Protein AF-A0A9R1UHT0-F1 (afdb_monomer_lite)

Structure (mmCIF, N/CA/C/O backbone):
data_AF-A0A9R1UHT0-F1
#
_entry.id   AF-A0A9R1UHT0-F1
#
loop_
_atom_site.group_PDB
_atom_site.id
_atom_site.type_symbol
_atom_site.label_atom_id
_atom_site.label_alt_id
_atom_site.label_comp_id
_atom_site.label_asym_id
_atom_site.label_entity_id
_atom_site.label_seq_id
_atom_site.pdbx_PDB_ins_code
_atom_site.Cartn_x
_atom_site.Cartn_y
_atom_site.Cartn_z
_atom_site.occupancy
_atom_site.B_iso_or_equiv
_atom_site.auth_seq_id
_atom_site.auth_comp_id
_atom_site.auth_asym_id
_atom_site.auth_atom_id
_atom_site.pdbx_PDB_model_num
ATOM 1 N N . MET A 1 1 ? 10.027 18.254 62.386 1.00 26.70 1 MET A N 1
ATOM 2 C CA . MET A 1 1 ? 11.068 17.365 62.944 1.00 26.70 1 MET A CA 1
ATOM 3 C C . MET A 1 1 ? 10.734 15.953 62.477 1.00 26.70 1 MET A C 1
ATOM 5 O O . MET A 1 1 ? 9.578 15.567 62.553 1.00 26.70 1 MET A O 1
ATOM 9 N N . PHE A 1 2 ? 11.691 15.294 61.831 1.00 26.72 2 PHE A N 1
ATOM 10 C CA . PHE A 1 2 ? 11.561 14.066 61.040 1.00 26.72 2 PHE A CA 1
ATOM 11 C C . PHE A 1 2 ? 10.859 12.894 61.754 1.00 26.72 2 PHE A C 1
ATOM 13 O O . PHE A 1 2 ? 11.161 12.624 62.908 1.00 26.72 2 PHE A O 1
ATOM 20 N N . SER A 1 3 ? 10.070 12.097 61.022 1.00 21.39 3 SER A N 1
ATOM 21 C CA . SER A 1 3 ? 10.398 10.671 60.836 1.00 21.39 3 SER A CA 1
ATOM 22 C C . SER A 1 3 ? 9.625 10.058 59.660 1.00 21.39 3 SER A C 1
ATOM 24 O O . SER A 1 3 ? 8.405 10.132 59.554 1.00 21.39 3 SER A O 1
ATOM 26 N N . LYS A 1 4 ? 10.403 9.488 58.737 1.00 25.45 4 LYS A N 1
ATOM 27 C CA . LYS A 1 4 ? 9.980 8.535 57.714 1.00 25.45 4 LYS A CA 1
ATOM 28 C C . LYS A 1 4 ? 9.621 7.212 58.397 1.00 25.45 4 LYS A C 1
ATOM 30 O O . LYS A 1 4 ? 10.380 6.773 59.254 1.00 25.45 4 LYS A O 1
ATOM 35 N N . PHE A 1 5 ? 8.613 6.511 57.886 1.00 21.59 5 PHE A N 1
ATOM 36 C CA . PHE A 1 5 ? 8.664 5.051 57.815 1.00 21.59 5 PHE A CA 1
ATOM 37 C C . PHE A 1 5 ? 8.623 4.645 56.342 1.00 21.59 5 PHE A C 1
ATOM 39 O O . PHE A 1 5 ? 7.596 4.736 55.678 1.00 21.59 5 PHE A O 1
ATOM 46 N N . TYR A 1 6 ? 9.793 4.262 55.827 1.00 23.78 6 TYR A N 1
ATOM 47 C CA . TYR A 1 6 ? 9.908 3.438 54.630 1.00 23.78 6 TYR A CA 1
ATOM 48 C C . TYR A 1 6 ? 9.746 1.988 55.085 1.00 23.78 6 TYR A C 1
ATOM 50 O O . TYR A 1 6 ? 10.540 1.505 55.888 1.00 23.78 6 TYR A O 1
ATOM 58 N N . GLY A 1 7 ? 8.724 1.312 54.570 1.00 21.98 7 GLY A N 1
ATOM 59 C CA . GLY A 1 7 ? 8.569 -0.134 54.650 1.00 21.98 7 GLY A CA 1
ATOM 60 C C . GLY A 1 7 ? 8.341 -0.661 53.242 1.00 21.98 7 GLY A C 1
ATOM 61 O O . GLY A 1 7 ? 7.232 -0.584 52.725 1.00 21.98 7 GLY A O 1
ATOM 62 N N . VAL A 1 8 ? 9.411 -1.135 52.606 1.00 27.08 8 VAL A N 1
ATOM 63 C CA . VAL A 1 8 ? 9.357 -1.873 51.342 1.00 27.08 8 VAL A CA 1
ATOM 64 C C . VAL A 1 8 ? 8.891 -3.289 51.659 1.00 27.08 8 VAL A C 1
ATOM 66 O O . VAL A 1 8 ? 9.653 -4.064 52.227 1.00 27.08 8 VAL A O 1
ATOM 69 N N . ILE A 1 9 ? 7.658 -3.622 51.275 1.00 23.33 9 ILE A N 1
ATOM 70 C CA . ILE A 1 9 ? 7.218 -4.997 51.016 1.00 23.33 9 ILE A CA 1
ATOM 71 C C . ILE A 1 9 ? 6.341 -4.963 49.751 1.00 23.33 9 ILE A C 1
ATOM 73 O O . ILE A 1 9 ? 5.204 -4.515 49.796 1.00 23.33 9 ILE A O 1
ATOM 77 N N . GLY A 1 10 ? 6.921 -5.398 48.626 1.00 21.75 10 GLY A N 1
ATOM 78 C CA . GLY A 1 10 ? 6.260 -5.942 47.426 1.00 21.75 10 GLY A CA 1
ATOM 79 C C . GLY A 1 10 ? 5.154 -5.131 46.730 1.00 21.75 10 GLY A C 1
ATOM 80 O O . GLY A 1 10 ? 3.996 -5.235 47.105 1.00 21.75 10 GLY A O 1
ATOM 81 N N . ASN A 1 11 ? 5.507 -4.430 45.643 1.00 24.17 11 ASN A N 1
ATOM 82 C CA . ASN A 1 11 ? 4.713 -4.113 44.431 1.00 24.17 11 ASN A CA 1
ATOM 83 C C . ASN A 1 11 ? 3.164 -4.122 44.509 1.00 24.17 11 ASN A C 1
ATOM 85 O O . ASN A 1 11 ? 2.498 -4.684 43.643 1.00 24.17 11 ASN A O 1
ATOM 89 N N . LEU A 1 12 ? 2.574 -3.450 45.495 1.00 24.72 12 LEU A N 1
ATOM 90 C CA . LEU A 1 12 ? 1.134 -3.219 45.604 1.00 24.72 12 LEU A CA 1
ATOM 91 C C . LEU A 1 12 ? 0.909 -1.749 45.961 1.00 24.72 12 LEU A C 1
ATOM 93 O O . LEU A 1 12 ? 0.918 -1.372 47.131 1.00 24.72 12 LEU A O 1
ATOM 97 N N . ILE A 1 13 ? 0.672 -0.898 44.958 1.00 31.97 13 ILE A N 1
ATOM 98 C CA . ILE A 1 13 ? 0.023 0.395 45.211 1.00 31.97 13 ILE A CA 1
ATOM 99 C C . ILE A 1 13 ? -1.468 0.100 45.376 1.00 31.97 13 ILE A C 1
ATOM 101 O O . ILE A 1 13 ? -2.244 0.130 44.425 1.00 31.97 13 ILE A O 1
ATOM 105 N N . LYS A 1 14 ? -1.865 -0.238 46.603 1.00 30.53 14 LYS A N 1
ATOM 106 C CA . LYS A 1 14 ? -3.267 -0.243 47.014 1.00 30.53 14 LYS A CA 1
ATOM 107 C C . LYS A 1 14 ? -3.639 1.216 47.290 1.00 30.53 14 LYS A C 1
ATOM 109 O O . LYS A 1 14 ? -3.202 1.777 48.292 1.00 30.53 14 LYS A O 1
ATOM 114 N N . LEU A 1 15 ? -4.397 1.859 46.400 1.00 33.72 15 LEU A N 1
ATOM 115 C CA . LEU A 1 15 ? -4.966 3.189 46.655 1.00 33.72 15 LEU A CA 1
ATOM 116 C C . LEU A 1 15 ? -6.096 3.068 47.693 1.00 33.72 15 LEU A C 1
ATOM 118 O O . LEU A 1 15 ? -7.272 3.176 47.372 1.00 33.72 15 LEU A O 1
ATOM 122 N N . THR A 1 16 ? -5.754 2.820 48.957 1.00 25.17 16 THR A N 1
ATOM 123 C CA . THR A 1 16 ? -6.659 3.064 50.086 1.00 25.17 16 THR A CA 1
ATOM 124 C C . THR A 1 16 ? -6.487 4.513 50.514 1.00 25.17 16 THR A C 1
ATOM 126 O O . THR A 1 16 ? -5.727 4.802 51.434 1.00 25.17 16 THR A O 1
ATOM 129 N N . TYR A 1 17 ? -7.161 5.430 49.821 1.00 33.25 17 TYR A N 1
ATOM 130 C CA . TYR A 1 17 ? -7.281 6.813 50.272 1.00 33.25 17 TYR A CA 1
ATOM 131 C C . TYR A 1 17 ? -8.751 7.167 50.459 1.00 33.25 17 TYR A C 1
ATOM 133 O O . TYR A 1 17 ? -9.533 7.244 49.516 1.00 33.25 17 TYR A O 1
ATOM 141 N N . THR A 1 18 ? -9.113 7.376 51.721 1.00 28.84 18 THR A N 1
ATOM 142 C CA . THR A 1 18 ? -10.296 8.131 52.113 1.00 28.84 18 THR A CA 1
ATOM 143 C C . THR A 1 18 ? -10.111 9.589 51.698 1.00 28.84 18 THR A C 1
ATOM 145 O O . THR A 1 18 ? -9.042 10.153 51.922 1.00 28.84 18 THR A O 1
ATOM 148 N N . PHE A 1 19 ? -11.191 10.168 51.177 1.00 27.59 19 PHE A N 1
ATOM 149 C CA . PHE A 1 19 ? -11.399 11.535 50.683 1.00 27.59 19 PHE A CA 1
ATOM 150 C C . PHE A 1 19 ? -11.311 11.725 49.162 1.00 27.59 19 PHE A C 1
ATOM 152 O O . PHE A 1 19 ? -10.323 11.413 48.508 1.00 27.59 19 PHE A O 1
ATOM 159 N N . GLN A 1 20 ? -12.428 12.252 48.645 1.00 35.22 20 GLN A N 1
ATOM 160 C CA . GLN A 1 20 ? -12.732 12.672 47.277 1.00 35.22 20 GLN A CA 1
ATOM 161 C C . GLN A 1 20 ? -11.510 13.184 46.504 1.00 35.22 20 GLN A C 1
ATOM 163 O O . GLN A 1 20 ? -11.103 14.333 46.664 1.00 35.22 20 GLN A O 1
ATOM 168 N N . ILE A 1 21 ? -10.982 12.369 45.593 1.00 37.59 21 ILE A N 1
ATOM 169 C CA . ILE A 1 21 ? -10.015 12.823 44.595 1.00 37.59 21 ILE A CA 1
ATOM 170 C C . ILE A 1 21 ? -10.513 12.366 43.228 1.00 37.59 21 ILE A C 1
ATOM 172 O O . ILE A 1 21 ? -10.559 11.179 42.919 1.00 37.59 21 ILE A O 1
ATOM 176 N N . SER A 1 22 ? -10.906 13.329 42.395 1.00 42.00 22 SER A N 1
ATOM 177 C CA . SER A 1 22 ? -11.014 13.111 40.955 1.00 42.00 22 SER A CA 1
ATOM 178 C C . SER A 1 22 ? -9.609 12.914 40.397 1.00 42.00 22 SER A C 1
ATOM 180 O O . SER A 1 22 ? -8.761 13.787 40.603 1.00 42.00 22 SER A O 1
ATOM 182 N N . LEU A 1 23 ? -9.366 11.815 39.678 1.00 47.22 23 LEU A N 1
ATOM 183 C CA . LEU A 1 23 ? -8.113 11.640 38.944 1.00 47.22 23 LEU A CA 1
ATOM 184 C C . LEU A 1 23 ? -7.908 12.829 37.981 1.00 47.22 23 LEU A C 1
ATOM 186 O O . LEU A 1 23 ? -8.882 13.316 37.391 1.00 47.22 23 LEU A O 1
ATOM 190 N N . PRO A 1 24 ? -6.673 13.347 37.848 1.00 45.00 24 PRO A N 1
ATOM 191 C CA . PRO A 1 24 ? -6.382 14.428 36.915 1.00 45.00 24 PRO A CA 1
ATOM 192 C C . PRO A 1 24 ? -6.741 14.012 35.481 1.00 45.00 24 PRO A C 1
ATOM 194 O O . PRO A 1 24 ? -6.673 12.836 35.133 1.00 45.00 24 PRO A O 1
ATOM 197 N N . LYS A 1 25 ? -7.098 14.985 34.628 1.00 41.38 25 LYS A N 1
ATOM 198 C CA . LYS A 1 25 ? -7.519 14.744 33.230 1.00 41.38 25 LYS A CA 1
ATOM 199 C C . LYS A 1 25 ? -6.494 13.962 32.392 1.00 41.38 25 LYS A C 1
ATOM 201 O O . LYS A 1 25 ? -6.868 13.401 31.373 1.00 41.38 25 LYS A O 1
ATOM 206 N N . SER A 1 26 ? -5.231 13.967 32.811 1.00 41.12 26 SER A N 1
ATOM 207 C CA . SER A 1 26 ? -4.085 13.333 32.157 1.00 41.12 26 SER A CA 1
ATOM 208 C C . SER A 1 26 ? -3.448 12.249 33.038 1.00 41.12 26 SER A C 1
ATOM 210 O O . SER A 1 26 ? -2.226 12.116 33.057 1.00 41.12 26 SER A O 1
ATOM 212 N N . PHE A 1 27 ? -4.236 11.551 33.863 1.00 49.81 27 PHE A N 1
ATOM 213 C CA . PHE A 1 27 ? -3.712 10.487 34.720 1.00 49.81 27 PHE A CA 1
ATOM 214 C C . PHE A 1 27 ? -3.037 9.397 33.873 1.00 49.81 27 PHE A C 1
ATOM 216 O O . PHE A 1 27 ? -3.689 8.768 33.047 1.00 49.81 27 PHE A O 1
ATOM 223 N N . GLN A 1 28 ? -1.738 9.192 34.099 1.00 43.53 28 GLN A N 1
ATOM 224 C CA . GLN A 1 28 ? -0.927 8.143 33.482 1.00 43.53 28 GLN A CA 1
ATOM 225 C C . GLN A 1 28 ? -0.620 7.083 34.546 1.00 43.53 28 GLN A C 1
ATOM 227 O O . GLN A 1 28 ? 0.069 7.358 35.533 1.00 43.53 28 GLN A O 1
ATOM 232 N N . ALA A 1 29 ? -1.169 5.880 34.382 1.00 47.19 29 ALA A N 1
ATOM 233 C CA . ALA A 1 29 ? -1.153 4.821 35.393 1.00 47.19 29 ALA A CA 1
ATOM 234 C C . ALA A 1 29 ? 0.115 3.943 35.354 1.00 47.19 29 ALA A C 1
ATOM 236 O O . ALA A 1 29 ? 0.041 2.739 35.583 1.00 47.19 29 ALA A O 1
ATOM 237 N N . ASN A 1 30 ? 1.285 4.539 35.107 1.00 33.53 30 ASN A N 1
ATOM 238 C CA . ASN A 1 30 ? 2.511 3.842 34.677 1.00 33.53 30 ASN A CA 1
ATOM 239 C C . ASN A 1 30 ? 3.101 2.824 35.685 1.00 33.53 30 ASN A C 1
ATOM 241 O O . ASN A 1 30 ? 4.090 2.175 35.376 1.00 33.53 30 ASN A O 1
ATOM 245 N N . ASN A 1 31 ? 2.529 2.688 36.888 1.00 32.56 31 ASN A N 1
ATOM 246 C CA . ASN A 1 31 ? 2.945 1.730 37.926 1.00 32.56 31 ASN A CA 1
ATOM 247 C C . ASN A 1 31 ? 1.752 1.041 38.619 1.00 32.56 31 ASN A C 1
ATOM 249 O O . ASN A 1 31 ? 1.858 0.579 39.760 1.00 32.56 31 ASN A O 1
ATOM 253 N N . LEU A 1 32 ? 0.580 1.022 37.981 1.00 39.28 32 LEU A N 1
ATOM 254 C CA . LEU A 1 32 ? -0.644 0.560 38.622 1.00 39.28 32 LEU A CA 1
ATOM 255 C C . LEU A 1 32 ? -0.807 -0.958 38.457 1.00 39.28 32 LEU A C 1
ATOM 257 O O . LEU A 1 32 ? -1.240 -1.456 37.424 1.00 39.28 32 LEU A O 1
ATOM 261 N N . VAL A 1 33 ? -0.442 -1.701 39.504 1.00 29.44 33 VAL A N 1
ATOM 262 C CA . VAL A 1 33 ? -0.449 -3.176 39.497 1.00 29.44 33 VAL A CA 1
ATOM 263 C C . VAL A 1 33 ? -1.877 -3.746 39.496 1.00 29.44 33 VAL A C 1
ATOM 265 O O . VAL A 1 33 ? -2.105 -4.809 38.928 1.00 29.44 33 VAL A O 1
ATOM 268 N N . ALA A 1 34 ? -2.846 -3.024 40.075 1.00 31.72 34 ALA A N 1
ATOM 269 C CA . ALA A 1 34 ? -4.281 -3.294 39.962 1.00 31.72 34 ALA A CA 1
ATOM 270 C C . ALA A 1 34 ? -5.101 -2.040 40.341 1.00 31.72 34 ALA A C 1
ATOM 272 O O . ALA A 1 34 ? -4.830 -1.429 41.375 1.00 31.72 34 ALA A O 1
ATOM 273 N N . LEU A 1 35 ? -6.126 -1.674 39.552 1.00 41.81 35 LEU A N 1
ATOM 274 C CA . LEU A 1 35 ? -7.163 -0.712 39.963 1.00 41.81 35 LEU A CA 1
ATOM 275 C C . LEU A 1 35 ? -8.357 -1.497 40.511 1.00 41.81 35 LEU A C 1
ATOM 277 O O . LEU A 1 35 ? -9.312 -1.782 39.797 1.00 41.81 35 LEU A O 1
ATOM 281 N N . VAL A 1 36 ? -8.294 -1.891 41.780 1.00 34.41 36 VAL A N 1
ATOM 282 C CA . VAL A 1 36 ? -9.424 -2.560 42.435 1.00 34.41 36 VAL A CA 1
ATOM 283 C C . VAL A 1 36 ? -10.337 -1.489 43.033 1.00 34.41 36 VAL A C 1
ATOM 285 O O . VAL A 1 36 ? -10.113 -1.035 44.153 1.00 34.41 36 VAL A O 1
ATOM 288 N N . MET A 1 37 ? -11.371 -1.075 42.296 1.00 38.81 37 MET A N 1
ATOM 289 C CA . MET A 1 37 ? -12.464 -0.250 42.835 1.00 38.81 37 MET A CA 1
ATOM 290 C C . MET A 1 37 ? -13.469 -1.135 43.587 1.00 38.81 37 MET A C 1
ATOM 292 O O . MET A 1 37 ? -14.630 -1.251 43.213 1.00 38.81 37 MET A O 1
ATOM 296 N N . THR A 1 38 ? -13.024 -1.824 44.638 1.00 26.59 38 THR A N 1
ATOM 297 C CA . THR A 1 38 ? -13.947 -2.554 45.516 1.00 26.59 38 THR A CA 1
ATOM 298 C C . THR A 1 38 ? -14.545 -1.592 46.527 1.00 26.59 38 THR A C 1
ATOM 300 O O . THR A 1 38 ? -13.831 -1.112 47.405 1.00 26.59 38 THR A O 1
ATOM 303 N N . TYR A 1 39 ? -15.856 -1.381 46.400 1.00 29.47 39 TYR A N 1
ATOM 304 C CA . TYR A 1 39 ? -16.714 -0.635 47.318 1.00 29.47 39 TYR A CA 1
ATOM 305 C C . TYR A 1 39 ? -16.294 0.819 47.530 1.00 29.47 39 TYR A C 1
ATOM 307 O O . TYR A 1 39 ? -15.704 1.146 48.549 1.00 29.47 39 TYR A O 1
ATOM 315 N N . ILE A 1 40 ? -16.625 1.678 46.565 1.00 31.48 40 ILE A N 1
ATOM 316 C CA . ILE A 1 40 ? -17.383 2.934 46.732 1.00 31.48 40 ILE A CA 1
ATOM 317 C C . ILE A 1 40 ? -17.747 3.382 45.307 1.00 31.48 40 ILE A C 1
ATOM 319 O O . ILE A 1 40 ? -16.893 3.358 44.422 1.00 31.48 40 ILE A O 1
ATOM 323 N N . ASP A 1 41 ? -18.996 3.804 45.108 1.00 39.06 41 ASP A N 1
ATOM 324 C CA . ASP A 1 41 ? -19.543 4.454 43.908 1.00 39.06 41 ASP A CA 1
ATOM 325 C C . ASP A 1 41 ? -18.810 5.770 43.548 1.00 39.06 41 ASP A C 1
ATOM 327 O O . ASP A 1 41 ? -19.390 6.858 43.556 1.00 39.06 41 ASP A O 1
ATOM 331 N N . ILE A 1 42 ? -17.507 5.731 43.258 1.00 47.84 42 ILE A N 1
ATOM 332 C CA . ILE A 1 42 ? -16.770 6.898 42.763 1.00 47.84 42 ILE A CA 1
ATOM 333 C C . ILE A 1 42 ? -16.919 6.920 41.248 1.00 47.84 42 ILE A C 1
ATOM 335 O O . ILE A 1 42 ? -16.055 6.466 40.502 1.00 47.84 42 ILE A O 1
ATOM 339 N N . VAL A 1 43 ? -18.036 7.473 40.785 1.00 54.12 43 VAL A N 1
ATOM 340 C CA . VAL A 1 43 ? -18.215 7.773 39.365 1.00 54.12 43 VAL A CA 1
ATOM 341 C C . VAL A 1 43 ? -17.201 8.852 38.970 1.00 54.12 43 VAL A C 1
ATOM 343 O O . VAL A 1 43 ? -17.252 9.994 39.442 1.00 54.12 43 VAL A O 1
ATOM 346 N N . LEU A 1 44 ? -16.270 8.512 38.079 1.00 64.19 44 LEU A N 1
ATOM 347 C CA . LEU A 1 44 ? -15.217 9.392 37.567 1.00 64.19 44 LEU A CA 1
ATOM 348 C C . LEU A 1 44 ? -15.775 10.329 36.484 1.00 64.19 44 LEU A C 1
ATOM 350 O O . LEU A 1 44 ? -15.289 10.409 35.359 1.00 64.19 44 LEU A O 1
ATOM 354 N N . ASN A 1 45 ? -16.796 11.102 36.851 1.00 66.38 45 ASN A N 1
ATOM 355 C CA . ASN A 1 45 ? -17.593 11.940 35.953 1.00 66.38 45 ASN A CA 1
ATOM 356 C C . ASN A 1 45 ? -16.809 13.027 35.198 1.00 66.38 45 ASN A C 1
ATOM 358 O O . ASN A 1 45 ? -17.338 13.611 34.259 1.00 66.38 45 ASN A O 1
ATOM 362 N N . LYS A 1 46 ? -15.577 13.357 35.589 1.00 67.94 46 LYS A N 1
ATOM 363 C CA . LYS A 1 46 ? -14.757 14.365 34.889 1.00 67.94 46 LYS A CA 1
ATOM 364 C C . LYS A 1 46 ? -13.714 13.756 33.954 1.00 67.94 46 LYS A C 1
ATOM 366 O O . LYS A 1 46 ? -13.070 14.507 33.221 1.00 67.94 46 LYS A O 1
ATOM 371 N N . LEU A 1 47 ? -13.529 12.438 34.005 1.00 66.75 47 LEU A N 1
ATOM 372 C CA . LEU A 1 47 ? -12.527 11.747 33.212 1.00 66.75 47 LEU A CA 1
ATOM 373 C C . LEU A 1 47 ? -12.994 11.679 31.756 1.00 66.75 47 LEU A C 1
ATOM 375 O O . LEU A 1 47 ? -14.082 11.183 31.480 1.00 66.75 47 LEU A O 1
ATOM 379 N N . ARG A 1 48 ? -12.174 12.219 30.852 1.00 75.31 48 ARG A N 1
ATOM 380 C CA . ARG A 1 48 ? -12.411 12.219 29.398 1.00 75.31 48 ARG A CA 1
ATOM 381 C C . ARG A 1 48 ? -11.369 11.414 28.637 1.00 75.31 48 ARG A C 1
ATOM 383 O O . ARG A 1 48 ? -11.665 10.879 27.582 1.00 75.31 48 ARG A O 1
ATOM 390 N N . PHE A 1 49 ? -10.173 11.309 29.196 1.00 75.31 49 PHE A N 1
ATOM 391 C CA . PHE A 1 49 ? -9.069 10.550 28.642 1.00 75.31 49 PHE A CA 1
ATOM 392 C C . PHE A 1 49 ? -8.584 9.574 29.706 1.00 75.31 49 PHE A C 1
ATOM 394 O O . PHE A 1 49 ? -8.449 9.953 30.874 1.00 75.31 49 PHE A O 1
ATOM 401 N N . LEU A 1 50 ? -8.348 8.332 29.303 1.00 78.81 50 LEU A N 1
ATOM 402 C CA . LEU A 1 50 ? -7.800 7.294 30.157 1.00 78.81 50 LEU A CA 1
ATOM 403 C C . LEU A 1 50 ? -6.773 6.498 29.358 1.00 78.81 50 LEU A C 1
ATOM 405 O O . LEU A 1 50 ? -7.134 5.821 28.401 1.00 78.81 50 LEU A O 1
ATOM 409 N N . ASP A 1 51 ? -5.517 6.581 29.780 1.00 76.12 51 ASP A N 1
ATOM 410 C CA . ASP A 1 51 ? -4.424 5.751 29.280 1.00 76.12 51 ASP A CA 1
ATOM 411 C C . ASP A 1 51 ? -3.957 4.842 30.410 1.00 76.12 51 ASP A C 1
ATOM 413 O O . ASP A 1 51 ? -3.474 5.290 31.458 1.00 76.12 51 ASP A O 1
ATOM 417 N N . LEU A 1 52 ? -4.153 3.549 30.192 1.00 71.94 52 LEU A N 1
ATOM 418 C CA . LEU A 1 52 ? -3.671 2.501 31.063 1.00 71.94 52 LEU A CA 1
ATOM 419 C C . LEU A 1 52 ? -2.632 1.686 30.301 1.00 71.94 52 LEU A C 1
ATOM 421 O O . LEU A 1 52 ? -2.881 0.570 29.841 1.00 71.94 52 LEU A O 1
ATOM 425 N N . SER A 1 53 ? -1.448 2.274 30.196 1.00 65.94 53 SER A N 1
ATOM 426 C CA . SER A 1 53 ? -0.244 1.597 29.748 1.00 65.94 53 SER A CA 1
ATOM 427 C C . SER A 1 53 ? 0.396 0.831 30.899 1.00 65.94 53 SER A C 1
ATOM 429 O O . SER A 1 53 ? 0.837 1.389 31.903 1.00 65.94 53 SER A O 1
ATOM 431 N N . GLY A 1 54 ? 0.448 -0.480 30.734 1.00 56.59 54 GLY A N 1
ATOM 432 C CA . GLY A 1 54 ? 1.174 -1.394 31.581 1.00 56.59 54 GLY A CA 1
ATOM 433 C C . GLY A 1 54 ? 0.511 -1.999 32.830 1.00 56.59 54 GLY A C 1
ATOM 434 O O . GLY A 1 54 ? 1.237 -2.465 33.714 1.00 56.59 54 GLY A O 1
ATOM 435 N N . PRO A 1 55 ? -0.818 -2.044 32.982 1.00 54.72 55 PRO A N 1
ATOM 436 C CA . PRO A 1 55 ? -1.392 -2.699 34.142 1.00 54.72 55 PRO A CA 1
ATOM 437 C C . PRO A 1 55 ? -1.547 -4.218 33.931 1.00 54.72 55 PRO A C 1
ATOM 439 O O . PRO A 1 55 ? -1.880 -4.683 32.842 1.00 54.72 55 PRO A O 1
ATOM 442 N N . LYS A 1 56 ? -1.429 -5.009 35.007 1.00 62.19 56 LYS A N 1
ATOM 443 C CA . LYS A 1 56 ? -1.875 -6.421 35.043 1.00 62.19 56 LYS A CA 1
ATOM 444 C C . LYS A 1 56 ? -3.390 -6.516 35.279 1.00 62.19 56 LYS A C 1
ATOM 446 O O . LYS A 1 56 ? -3.861 -7.247 36.152 1.00 62.19 56 LYS A O 1
ATOM 451 N N . LEU A 1 57 ? -4.164 -5.685 34.577 1.00 64.75 57 LEU A N 1
ATOM 452 C CA . LEU A 1 57 ? -5.621 -5.662 34.713 1.00 64.75 57 LEU A CA 1
ATOM 453 C C . LEU A 1 57 ? -6.201 -6.899 34.047 1.00 64.75 57 LEU A C 1
ATOM 455 O O . LEU A 1 57 ? -5.939 -7.130 32.876 1.00 64.75 57 LEU A O 1
ATOM 459 N N . ARG A 1 58 ? -7.019 -7.654 34.785 1.00 69.81 58 ARG A N 1
ATOM 460 C CA . ARG A 1 58 ? -7.804 -8.764 34.228 1.00 69.81 58 ARG A CA 1
ATOM 461 C C . ARG A 1 58 ? -9.160 -8.330 33.697 1.00 69.81 58 ARG A C 1
ATOM 463 O O . ARG A 1 58 ? -9.631 -8.893 32.713 1.00 69.81 58 ARG A O 1
ATOM 470 N N . SER A 1 59 ? -9.767 -7.331 34.328 1.00 72.12 59 SER A N 1
ATOM 471 C CA . SER A 1 59 ? -11.032 -6.754 33.897 1.00 72.12 59 SER A CA 1
ATOM 472 C C . SER A 1 59 ? -11.049 -5.238 34.078 1.00 72.12 59 SER A C 1
ATOM 474 O O . SER A 1 59 ? -10.347 -4.699 34.939 1.00 72.12 59 SER A O 1
ATOM 476 N N . LEU A 1 60 ? -11.844 -4.551 33.258 1.00 76.69 60 LEU A N 1
ATOM 477 C CA . LEU A 1 60 ? -12.092 -3.113 33.348 1.00 76.69 60 LEU A CA 1
ATOM 478 C C . LEU A 1 60 ? -13.577 -2.831 33.111 1.00 76.69 60 LEU A C 1
ATOM 480 O O . LEU A 1 60 ? -14.137 -3.302 32.126 1.00 76.69 60 LEU A O 1
ATOM 484 N N . ASP A 1 61 ? -14.197 -2.045 33.990 1.00 76.88 61 ASP A N 1
ATOM 485 C CA . ASP A 1 61 ? -15.586 -1.596 33.849 1.00 76.88 61 ASP A CA 1
ATOM 486 C C . ASP A 1 61 ? -15.641 -0.094 33.548 1.00 76.88 61 ASP A C 1
ATOM 488 O O . ASP A 1 61 ? -15.231 0.741 34.361 1.00 76.88 61 ASP A O 1
ATOM 492 N N . LEU A 1 62 ? -16.146 0.247 32.360 1.00 76.94 62 LEU A N 1
ATOM 493 C CA . LEU A 1 62 ? -16.313 1.625 31.897 1.00 76.94 62 LEU A CA 1
ATOM 494 C C . LEU A 1 62 ? -17.634 2.262 32.357 1.00 76.94 62 LEU A C 1
ATOM 496 O O . LEU A 1 62 ? -17.855 3.451 32.122 1.00 76.94 62 LEU A O 1
ATOM 500 N N . GLY A 1 63 ? -18.509 1.528 33.053 1.00 72.06 63 GLY A N 1
ATOM 501 C CA . GLY A 1 63 ? -19.736 2.075 33.642 1.00 72.06 63 GLY A CA 1
ATOM 502 C C . GLY A 1 63 ? -19.476 3.210 34.642 1.00 72.06 63 GLY A C 1
ATOM 503 O O . GLY A 1 63 ? -20.315 4.089 34.832 1.00 72.06 63 GLY A O 1
ATOM 504 N N . LEU A 1 64 ? -18.278 3.247 35.231 1.00 69.19 64 LEU A N 1
ATOM 505 C CA . LEU A 1 64 ? -17.855 4.265 36.195 1.00 69.19 64 LEU A CA 1
ATOM 506 C C . LEU A 1 64 ? -17.239 5.514 35.540 1.00 69.19 64 LEU A C 1
ATOM 508 O O . LEU A 1 64 ? -16.959 6.495 36.232 1.00 69.19 64 LEU A O 1
ATOM 512 N N . THR A 1 65 ? -17.047 5.516 34.217 1.00 73.06 65 THR A N 1
ATOM 513 C CA . THR A 1 65 ? -16.441 6.612 33.441 1.00 73.06 65 THR A CA 1
ATOM 514 C C . THR A 1 65 ? -17.379 7.093 32.318 1.00 73.06 65 THR A C 1
ATOM 516 O O . THR A 1 65 ? -17.006 7.118 31.146 1.00 73.06 65 THR A O 1
ATOM 519 N N . PRO A 1 66 ? -18.603 7.567 32.637 1.00 76.62 66 PRO A N 1
ATOM 520 C CA . PRO A 1 66 ? -19.639 7.857 31.634 1.00 76.62 66 PRO A CA 1
ATOM 521 C C . PRO A 1 66 ? -19.296 9.010 30.674 1.00 76.62 66 PRO A C 1
ATOM 523 O O . PRO A 1 66 ? -19.959 9.191 29.654 1.00 76.62 66 PRO A O 1
ATOM 526 N N . ASN A 1 67 ? -18.283 9.818 31.005 1.00 79.12 67 ASN A N 1
ATOM 527 C CA . ASN A 1 67 ? -17.831 10.947 30.192 1.00 79.12 67 ASN A CA 1
ATOM 528 C C . ASN A 1 67 ? -16.525 10.682 29.431 1.00 79.12 67 ASN A C 1
ATOM 530 O O . ASN A 1 67 ? -15.942 11.630 28.904 1.00 79.12 67 ASN A O 1
ATOM 534 N N . LEU A 1 68 ? -16.076 9.426 29.379 1.00 80.94 68 LEU A N 1
ATOM 535 C CA . LEU A 1 68 ? -14.858 9.049 28.679 1.00 80.94 68 LEU A CA 1
ATOM 536 C C . LEU A 1 68 ? -15.018 9.257 27.168 1.00 80.94 68 LEU A C 1
ATOM 538 O O . LEU A 1 68 ? -15.973 8.772 26.569 1.00 80.94 68 LEU A O 1
ATOM 542 N N . GLU A 1 69 ? -14.083 9.993 26.577 1.00 87.12 69 GLU A N 1
ATOM 543 C CA . GLU A 1 69 ? -14.004 10.318 25.149 1.00 87.12 69 GLU A CA 1
ATOM 544 C C . GLU A 1 69 ? -12.913 9.487 24.457 1.00 87.12 69 GLU A C 1
ATOM 546 O O . GLU A 1 69 ? -13.093 9.059 23.316 1.00 87.12 69 GLU A O 1
ATOM 551 N N . THR A 1 70 ? -11.827 9.181 25.171 1.00 85.25 70 THR A N 1
ATOM 552 C CA . THR A 1 70 ? -10.701 8.384 24.673 1.00 85.25 70 THR A CA 1
ATOM 553 C C . THR A 1 70 ? -10.258 7.360 25.709 1.00 85.25 70 THR A C 1
ATOM 555 O O . THR A 1 70 ? -10.013 7.711 26.867 1.00 85.25 70 THR A O 1
ATOM 558 N N . LEU A 1 71 ? -10.105 6.112 25.271 1.00 86.50 71 LEU A N 1
ATOM 559 C CA . LEU A 1 71 ? -9.531 5.020 26.048 1.00 86.50 71 LEU A CA 1
ATOM 560 C C . LEU A 1 71 ? -8.344 4.417 25.298 1.00 86.50 71 LEU A C 1
ATOM 562 O O . LEU A 1 71 ? -8.494 4.008 24.151 1.00 86.50 71 LEU A O 1
ATOM 566 N N . MET A 1 72 ? -7.202 4.326 25.969 1.00 82.94 72 MET A N 1
ATOM 567 C CA . MET A 1 72 ? -6.018 3.616 25.495 1.00 82.94 72 MET A CA 1
ATOM 568 C C . MET A 1 72 ? -5.632 2.564 26.533 1.00 82.94 72 MET A C 1
ATOM 570 O O . MET A 1 72 ? -5.420 2.892 27.702 1.00 82.94 72 MET A O 1
ATOM 574 N N . LEU A 1 73 ? -5.558 1.300 26.124 1.00 79.94 73 LEU A N 1
ATOM 575 C CA . LEU A 1 73 ? -5.103 0.192 26.963 1.00 79.94 73 LEU A CA 1
ATOM 576 C C . LEU A 1 73 ? -3.910 -0.471 26.289 1.00 79.94 73 LEU A C 1
ATOM 578 O O . LEU A 1 73 ? -4.022 -0.907 25.146 1.00 79.94 73 LEU A O 1
ATOM 582 N N . LYS A 1 74 ? -2.788 -0.581 27.002 1.00 77.62 74 LYS A N 1
ATOM 583 C CA . LYS A 1 74 ? -1.564 -1.176 26.461 1.00 77.62 74 LYS A CA 1
ATOM 584 C C . LYS A 1 74 ? -0.935 -2.162 27.440 1.00 77.62 74 LYS A C 1
ATOM 586 O O . LYS A 1 74 ? -0.730 -1.825 28.605 1.00 77.62 74 LYS A O 1
ATOM 591 N N . GLY A 1 75 ? -0.608 -3.369 26.977 1.00 68.31 75 GLY A N 1
ATOM 592 C CA . GLY A 1 75 ? 0.150 -4.364 27.751 1.00 68.31 75 GLY A CA 1
ATOM 593 C C . GLY A 1 75 ? 1.590 -3.924 28.086 1.00 68.31 75 GLY A C 1
ATOM 594 O O . GLY A 1 75 ? 2.139 -3.025 27.449 1.00 68.31 75 GLY A O 1
ATOM 595 N N . LEU A 1 76 ? 2.220 -4.543 29.100 1.00 65.19 76 LEU A N 1
ATOM 596 C CA . LEU A 1 76 ? 3.650 -4.336 29.411 1.00 65.19 76 LEU A CA 1
ATOM 597 C C . LEU A 1 76 ? 4.547 -5.284 28.620 1.00 65.19 76 LEU A C 1
ATOM 599 O O . LEU A 1 76 ? 4.315 -6.488 28.617 1.00 65.19 76 LEU A O 1
ATOM 603 N N . GLY A 1 77 ? 5.671 -4.752 28.133 1.00 63.59 77 GLY A N 1
ATOM 604 C CA . GLY A 1 77 ? 6.749 -5.556 27.552 1.00 63.59 77 GLY A CA 1
ATOM 605 C C . GLY A 1 77 ? 6.291 -6.351 26.331 1.00 63.59 77 GLY A C 1
ATOM 606 O O . GLY A 1 77 ? 5.313 -5.983 25.686 1.00 63.59 77 GLY A O 1
ATOM 607 N N . ASP A 1 78 ? 7.001 -7.432 26.021 1.00 62.22 78 ASP A N 1
ATOM 608 C CA . ASP A 1 78 ? 6.735 -8.283 24.851 1.00 62.22 78 ASP A CA 1
ATOM 609 C C . ASP A 1 78 ? 5.660 -9.356 25.108 1.00 62.22 78 ASP A C 1
ATOM 611 O O . ASP A 1 78 ? 5.336 -10.141 24.220 1.00 62.22 78 ASP A O 1
ATOM 615 N N . GLU A 1 79 ? 5.091 -9.400 26.317 1.00 61.53 79 GLU A N 1
ATOM 616 C CA . GLU A 1 79 ? 4.063 -10.367 26.694 1.00 61.53 79 GLU A CA 1
ATOM 617 C C . GLU A 1 79 ? 2.651 -9.802 26.491 1.00 61.53 79 GLU A C 1
ATOM 619 O O . GLU A 1 79 ? 2.355 -8.638 26.766 1.00 61.53 79 GLU A O 1
ATOM 624 N N . LEU A 1 80 ? 1.750 -10.667 26.027 1.00 61.94 80 LEU A N 1
ATOM 625 C CA . LEU A 1 80 ? 0.347 -10.340 25.813 1.00 61.94 80 LEU A CA 1
ATOM 626 C C . LEU A 1 80 ? -0.342 -10.045 27.161 1.00 61.94 80 LEU A C 1
ATOM 628 O O . LEU A 1 80 ? -0.306 -10.884 28.069 1.00 61.94 80 LEU A O 1
ATOM 632 N N . GLY A 1 81 ? -0.974 -8.875 27.283 1.00 65.50 81 GLY A N 1
ATOM 633 C CA . GLY A 1 81 ? -1.552 -8.358 28.523 1.00 65.50 81 GLY A CA 1
ATOM 634 C C . GLY A 1 81 ? -2.640 -9.249 29.129 1.00 65.50 81 GLY A C 1
ATOM 635 O O . GLY A 1 81 ? -3.270 -10.060 28.454 1.00 65.50 81 GLY A O 1
ATOM 636 N N . ASP A 1 82 ? -2.871 -9.091 30.433 1.00 68.38 82 ASP A N 1
ATOM 637 C CA . ASP A 1 82 ? -3.764 -9.958 31.216 1.00 68.38 82 ASP A CA 1
ATOM 638 C C . ASP A 1 82 ? -5.259 -9.616 31.080 1.00 68.38 82 ASP A C 1
ATOM 640 O O . ASP A 1 82 ? -6.085 -10.269 31.719 1.00 68.38 82 ASP A O 1
ATOM 644 N N . LEU A 1 83 ? -5.621 -8.601 30.285 1.00 69.88 83 LEU A N 1
ATOM 645 C CA . LEU A 1 83 ? -6.996 -8.104 30.198 1.00 69.88 83 LEU A CA 1
ATOM 646 C C . LEU A 1 83 ? -7.872 -9.073 29.412 1.00 69.88 83 LEU A C 1
ATOM 648 O O . LEU A 1 83 ? -7.719 -9.187 28.199 1.00 69.88 83 LEU A O 1
ATOM 652 N N . VAL A 1 84 ? -8.806 -9.719 30.113 1.00 66.44 84 VAL A N 1
ATOM 653 C CA . VAL A 1 84 ? -9.738 -10.710 29.557 1.00 66.44 84 VAL A CA 1
ATOM 654 C C . VAL A 1 84 ? -11.132 -10.135 29.330 1.00 66.44 84 VAL A C 1
ATOM 656 O O . VAL A 1 84 ? -11.823 -10.534 28.391 1.00 66.44 84 VAL A O 1
ATOM 659 N N . GLU A 1 85 ? -11.551 -9.192 30.176 1.00 72.62 85 GLU A N 1
ATOM 660 C CA . GLU A 1 85 ? -12.926 -8.690 30.193 1.00 72.62 85 GLU A CA 1
ATOM 661 C C . GLU A 1 85 ? -12.972 -7.158 30.177 1.00 72.62 85 GLU A C 1
ATOM 663 O O . GLU A 1 85 ? -12.416 -6.489 31.049 1.00 72.62 85 GLU A O 1
ATOM 668 N N . LEU A 1 86 ? -13.683 -6.594 29.200 1.00 77.38 86 LEU A N 1
ATOM 669 C CA . LEU A 1 86 ? -13.979 -5.166 29.121 1.00 77.38 86 LEU A CA 1
ATOM 670 C C . LEU A 1 86 ? -15.495 -4.970 29.211 1.00 77.38 86 LEU A C 1
ATOM 672 O O . LEU A 1 86 ? -16.227 -5.248 28.262 1.00 77.38 86 LEU A O 1
ATOM 676 N N . TYR A 1 87 ? -15.970 -4.498 30.359 1.00 73.94 87 TYR A N 1
ATOM 677 C CA . TYR A 1 87 ? -17.386 -4.257 30.608 1.00 73.94 87 TYR A CA 1
ATOM 678 C C . TYR A 1 87 ? -17.778 -2.846 30.154 1.00 73.94 87 TYR A C 1
ATOM 680 O O . TYR A 1 87 ? -17.246 -1.845 30.633 1.00 73.94 87 TYR A O 1
ATOM 688 N N . MET A 1 88 ? -18.743 -2.771 29.232 1.00 71.56 88 MET A N 1
ATOM 689 C CA . MET A 1 88 ? -19.297 -1.522 28.682 1.00 71.56 88 MET A CA 1
ATOM 690 C C . MET A 1 88 ? -20.809 -1.404 28.953 1.00 71.56 88 MET A C 1
ATOM 692 O O . MET A 1 88 ? -21.576 -0.926 28.117 1.00 71.56 88 MET A O 1
ATOM 696 N N . LEU A 1 89 ? -21.248 -1.848 30.139 1.00 59.53 89 LEU A N 1
ATOM 697 C CA . LEU A 1 89 ? -22.658 -2.037 30.530 1.00 59.53 89 LEU A CA 1
ATOM 698 C C . LEU A 1 89 ? -23.552 -0.785 30.386 1.00 59.53 89 LEU A C 1
ATOM 700 O O . LEU A 1 89 ? -24.771 -0.910 30.321 1.00 59.53 89 LEU A O 1
ATOM 704 N N . GLY A 1 90 ? -22.970 0.417 30.314 1.00 63.16 90 GLY A N 1
ATOM 705 C CA . GLY A 1 90 ? -23.699 1.686 30.221 1.00 63.16 90 GLY A CA 1
ATOM 706 C C . GLY A 1 90 ? -23.898 2.262 28.815 1.00 63.16 90 GLY A C 1
ATOM 707 O O . GLY A 1 90 ? -24.462 3.349 28.729 1.00 63.16 90 GLY A O 1
ATOM 708 N N . ARG A 1 91 ? -23.441 1.584 27.746 1.00 69.62 91 ARG A N 1
ATOM 709 C CA . ARG A 1 91 ? -23.179 2.175 26.414 1.00 69.62 91 ARG A CA 1
ATOM 710 C C . ARG A 1 91 ? -22.265 3.400 26.548 1.00 69.62 91 ARG A C 1
ATOM 712 O O . ARG A 1 91 ? -22.689 4.460 26.994 1.00 69.62 91 ARG A O 1
ATOM 719 N N . CYS A 1 92 ? -20.994 3.302 26.181 1.00 81.94 92 CYS A N 1
ATOM 720 C CA . CYS A 1 92 ? -20.030 4.397 26.319 1.00 81.94 92 CYS A CA 1
ATOM 721 C C . CYS A 1 92 ? -20.303 5.511 25.286 1.00 81.94 92 CYS A C 1
ATOM 723 O O . CYS A 1 92 ? -19.559 5.694 24.328 1.00 81.94 92 CYS A O 1
ATOM 725 N N . LEU A 1 93 ? -21.389 6.270 25.479 1.00 87.44 93 LEU A N 1
ATOM 726 C CA . LEU A 1 93 ? -21.951 7.212 24.505 1.00 87.44 93 LEU A CA 1
ATOM 727 C C . LEU A 1 93 ? -21.015 8.370 24.157 1.00 87.44 93 LEU A C 1
ATOM 729 O O . LEU A 1 93 ? -21.219 9.020 23.139 1.00 87.44 93 LEU A O 1
ATOM 733 N N . LYS A 1 94 ? -20.033 8.692 24.999 1.00 87.81 94 LYS A N 1
ATOM 734 C CA . LYS A 1 94 ? -19.072 9.764 24.704 1.00 87.81 94 LYS A CA 1
ATOM 735 C C . LYS A 1 94 ? -17.770 9.262 24.099 1.00 87.81 94 LYS A C 1
ATOM 737 O O . LYS A 1 94 ? -17.003 10.096 23.630 1.00 87.81 94 LYS A O 1
ATOM 742 N N . LEU A 1 95 ? -17.544 7.948 24.083 1.00 89.69 95 LEU A N 1
ATOM 743 C CA . LEU A 1 95 ? -16.297 7.367 23.615 1.00 89.69 95 LEU A CA 1
ATOM 744 C C . LEU A 1 95 ? -16.205 7.529 22.097 1.00 89.69 95 LEU A C 1
ATOM 746 O O . LEU A 1 95 ? -17.028 6.984 21.366 1.00 89.69 95 LEU A O 1
ATOM 750 N N . ARG A 1 96 ? -15.204 8.288 21.652 1.00 92.81 96 ARG A N 1
ATOM 751 C CA . ARG A 1 96 ? -14.890 8.551 20.241 1.00 92.81 96 ARG A CA 1
ATOM 752 C C . ARG A 1 96 ? -13.655 7.797 19.775 1.00 92.81 96 ARG A C 1
ATOM 754 O O . ARG A 1 96 ? -13.539 7.512 18.590 1.00 92.81 96 ARG A O 1
ATOM 761 N N . SER A 1 97 ? -12.745 7.460 20.685 1.00 93.38 97 SER A N 1
ATOM 762 C CA . SER A 1 97 ? -11.506 6.758 20.350 1.00 93.38 97 SER A CA 1
ATOM 763 C C . SER A 1 97 ? -11.237 5.616 21.318 1.00 93.38 97 SER A C 1
ATOM 765 O O . SER A 1 97 ? -11.232 5.823 22.534 1.00 93.38 97 SER A O 1
ATOM 767 N N . LEU A 1 98 ? -10.973 4.434 20.770 1.00 92.94 98 LEU A N 1
ATOM 768 C CA . LEU A 1 98 ? -10.600 3.236 21.511 1.00 92.94 98 LEU A CA 1
ATOM 769 C C . LEU A 1 98 ? -9.339 2.638 20.890 1.00 92.94 98 LEU A C 1
ATOM 771 O O . LEU A 1 98 ? -9.345 2.240 19.728 1.00 92.94 98 LEU A O 1
ATOM 775 N N . GLU A 1 99 ? -8.277 2.563 21.680 1.00 90.50 99 GLU A N 1
ATOM 776 C CA . GLU A 1 99 ? -7.030 1.904 21.310 1.00 90.50 99 GLU A CA 1
ATOM 777 C C . GLU A 1 99 ? -6.746 0.775 22.291 1.00 90.50 99 GLU A C 1
ATOM 779 O O . GLU A 1 99 ? -6.661 0.987 23.503 1.00 90.50 99 GLU A O 1
ATOM 784 N N . LEU A 1 100 ? -6.615 -0.433 21.757 1.00 88.31 100 LEU A N 1
ATOM 785 C CA . LEU A 1 100 ? -6.262 -1.625 22.503 1.00 88.31 100 LEU A CA 1
ATOM 786 C C . LEU A 1 100 ? -4.987 -2.198 21.898 1.00 88.31 100 LEU A C 1
ATOM 788 O O . LEU A 1 100 ? -4.942 -2.511 20.713 1.00 88.31 100 LEU A O 1
ATOM 792 N N . ASN A 1 101 ? -3.954 -2.332 22.718 1.00 87.12 101 ASN A N 1
ATOM 793 C CA . ASN A 1 101 ? -2.664 -2.869 22.323 1.00 87.12 101 ASN A CA 1
ATOM 794 C C . ASN A 1 101 ? -2.282 -4.002 23.285 1.00 87.12 101 ASN A C 1
ATOM 796 O O . ASN A 1 101 ? -2.227 -3.802 24.504 1.00 87.12 101 ASN A O 1
ATOM 800 N N . ARG A 1 102 ? -2.020 -5.198 22.746 1.00 83.19 102 ARG A N 1
ATOM 801 C CA . ARG A 1 102 ? -1.607 -6.387 23.510 1.00 83.19 102 ARG A CA 1
ATOM 802 C C . ARG A 1 102 ? -2.618 -6.786 24.588 1.00 83.19 102 ARG A C 1
ATOM 804 O O . ARG A 1 102 ? -2.250 -6.919 25.754 1.00 83.19 102 ARG A O 1
ATOM 811 N N . VAL A 1 103 ? -3.890 -6.978 24.225 1.00 79.50 103 VAL A N 1
ATOM 812 C CA . VAL A 1 103 ? -4.957 -7.430 25.149 1.00 79.50 103 VAL A CA 1
ATOM 813 C C . VAL A 1 103 ? -5.503 -8.817 24.780 1.00 79.50 103 VAL A C 1
ATOM 815 O O . VAL A 1 103 ? -5.511 -9.185 23.609 1.00 79.50 103 VAL A O 1
ATOM 818 N N . LYS A 1 104 ? -5.987 -9.578 25.776 1.00 79.94 104 LYS A N 1
ATOM 819 C CA . LYS A 1 104 ? -6.560 -10.938 25.643 1.00 79.94 104 LYS A CA 1
ATOM 820 C C . LYS A 1 104 ? -8.084 -10.940 25.784 1.00 79.94 104 LYS A C 1
ATOM 822 O O . LYS A 1 104 ? -8.641 -11.698 26.580 1.00 79.94 104 LYS A O 1
ATOM 827 N N . LEU A 1 105 ? -8.778 -10.047 25.087 1.00 77.69 105 LEU A N 1
ATOM 828 C CA . LEU A 1 105 ? -10.232 -9.948 25.228 1.00 77.69 105 LEU A CA 1
ATOM 829 C C . LEU A 1 105 ? -10.916 -11.154 24.593 1.00 77.69 105 LEU A C 1
ATOM 831 O O . LEU A 1 105 ? -10.573 -11.535 23.495 1.00 77.69 105 LEU A O 1
ATOM 835 N N . ARG A 1 106 ? -11.941 -11.742 25.213 1.00 76.06 106 ARG A N 1
ATOM 836 C CA . ARG A 1 106 ? -12.699 -12.803 24.516 1.00 76.06 106 ARG A CA 1
ATOM 837 C C . ARG A 1 106 ? -13.515 -12.249 23.353 1.00 76.06 106 ARG A C 1
ATOM 839 O O . ARG A 1 106 ? -13.512 -12.821 22.269 1.00 76.06 106 ARG A O 1
ATOM 846 N N . THR A 1 107 ? -14.204 -11.143 23.598 1.00 80.19 107 THR A N 1
ATOM 847 C CA . THR A 1 107 ? -15.139 -10.509 22.669 1.00 80.19 107 THR A CA 1
ATOM 848 C C . THR A 1 107 ? -15.056 -8.997 22.823 1.00 80.19 107 THR A C 1
ATOM 850 O O . THR A 1 107 ? -14.918 -8.504 23.946 1.00 80.19 107 THR A O 1
ATOM 853 N N . LEU A 1 108 ? -15.204 -8.263 21.723 1.00 85.50 108 LEU A N 1
ATOM 854 C CA . LEU A 1 108 ? -15.387 -6.812 21.739 1.00 85.50 108 LEU A CA 1
ATOM 855 C C . LEU A 1 108 ? -16.679 -6.465 20.994 1.00 85.50 108 LEU A C 1
ATOM 857 O O . LEU A 1 108 ? -16.758 -6.661 19.786 1.00 85.50 108 LEU A O 1
ATOM 861 N N . ASP A 1 109 ? -17.681 -5.955 21.712 1.00 85.38 109 ASP A N 1
ATOM 862 C CA . ASP A 1 109 ? -18.961 -5.539 21.127 1.00 85.38 109 ASP A CA 1
ATOM 863 C C . ASP A 1 109 ? -18.995 -4.023 20.908 1.00 85.38 109 ASP A C 1
ATOM 865 O O . ASP A 1 109 ? -19.114 -3.237 21.854 1.00 85.38 109 ASP A O 1
ATOM 869 N N . LEU A 1 110 ? -18.906 -3.608 19.643 1.00 83.88 110 LEU A N 1
ATOM 870 C CA . LEU A 1 110 ? -18.962 -2.200 19.249 1.00 83.88 110 LEU A CA 1
ATOM 871 C C . LEU A 1 110 ? -20.383 -1.615 19.314 1.00 83.88 110 LEU A C 1
ATOM 873 O O . LEU A 1 110 ? -20.543 -0.394 19.284 1.00 83.88 110 LEU A O 1
ATOM 877 N N . GLY A 1 111 ? -21.426 -2.440 19.479 1.00 82.38 111 GLY A N 1
ATOM 878 C CA .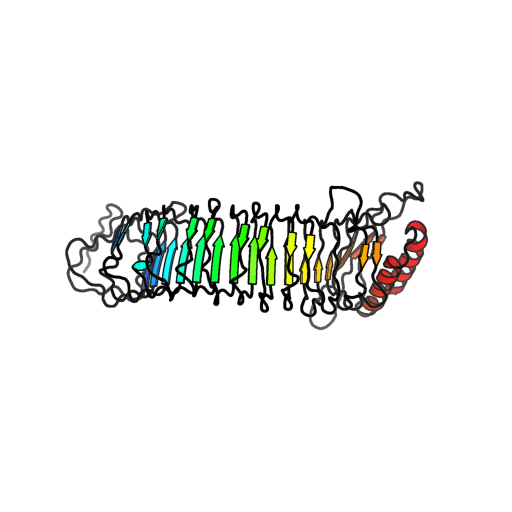 GLY A 1 111 ? -22.791 -1.954 19.727 1.00 82.38 111 GLY A CA 1
ATOM 879 C C . GLY A 1 111 ? -22.909 -1.137 21.022 1.00 82.38 111 GLY A C 1
ATOM 880 O O . GLY A 1 111 ? -23.805 -0.304 21.182 1.00 82.38 111 GLY A O 1
ATOM 881 N N . LEU A 1 112 ? -21.956 -1.310 21.942 1.00 83.75 112 LEU A N 1
ATOM 882 C CA . LEU A 1 112 ? -21.883 -0.571 23.199 1.00 83.75 112 LEU A CA 1
ATOM 883 C C . LEU A 1 112 ? -21.160 0.781 23.061 1.00 83.75 112 LEU A C 1
ATOM 885 O O . LEU A 1 112 ? -21.151 1.561 24.014 1.00 83.75 112 LEU A O 1
ATOM 889 N N . THR A 1 113 ? -20.601 1.110 21.894 1.00 87.44 113 THR A N 1
ATOM 890 C CA . THR A 1 113 ? -19.844 2.347 21.630 1.00 87.44 113 THR A CA 1
ATOM 891 C C . THR A 1 113 ? -20.364 3.071 20.371 1.00 87.44 113 THR A C 1
ATOM 893 O O . THR A 1 113 ? -19.628 3.299 19.414 1.00 87.44 113 THR A O 1
ATOM 896 N N . PRO A 1 114 ? -21.639 3.510 20.339 1.00 87.44 114 PRO A N 1
ATOM 897 C CA . PRO A 1 114 ? -22.293 3.986 19.108 1.00 87.44 114 PRO A CA 1
ATOM 898 C C . PRO A 1 114 ? -21.699 5.275 18.506 1.00 87.44 114 PRO A C 1
ATOM 900 O O . PRO A 1 114 ? -21.946 5.590 17.342 1.00 87.44 114 PRO A O 1
ATOM 903 N N . ASN A 1 115 ? -20.932 6.037 19.290 1.00 91.19 115 ASN A N 1
ATOM 904 C CA . ASN A 1 115 ? -20.271 7.273 18.858 1.00 91.19 115 ASN A CA 1
ATOM 905 C C . ASN A 1 115 ? -18.763 7.102 18.630 1.00 91.19 115 ASN A C 1
ATOM 907 O O . ASN A 1 115 ? -18.054 8.100 18.519 1.00 91.19 115 ASN A O 1
ATOM 911 N N . LEU A 1 116 ? -18.286 5.855 18.557 1.00 92.38 116 LEU A N 1
ATOM 912 C CA . LEU A 1 116 ? -16.892 5.561 18.269 1.00 92.38 116 LEU A CA 1
ATOM 913 C C . LEU A 1 116 ? -16.551 5.989 16.840 1.00 92.38 116 LEU A C 1
ATOM 915 O O . LEU A 1 116 ? -17.229 5.597 15.894 1.00 92.38 116 LEU A O 1
ATOM 919 N N . GLU A 1 117 ? -15.496 6.784 16.709 1.00 95.75 117 GLU A N 1
ATOM 920 C CA . GLU A 1 117 ? -14.982 7.307 15.442 1.00 95.75 117 GLU A CA 1
ATOM 921 C C . GLU A 1 117 ? -13.696 6.598 15.025 1.00 95.75 117 GLU A C 1
ATOM 923 O O . GLU A 1 117 ? -13.511 6.325 13.840 1.00 95.75 117 GLU A O 1
ATOM 928 N N . ASN A 1 118 ? -12.847 6.269 16.004 1.00 96.38 118 ASN A N 1
ATOM 929 C CA . ASN A 1 118 ? -11.532 5.675 15.803 1.00 96.38 118 ASN A CA 1
ATOM 930 C C . ASN A 1 118 ? -11.388 4.396 16.630 1.00 96.38 118 ASN A C 1
ATOM 932 O O . ASN A 1 118 ? -11.557 4.418 17.854 1.00 96.38 118 ASN A O 1
ATOM 936 N N . LEU A 1 119 ? -11.033 3.299 15.964 1.00 95.00 119 LEU A N 1
ATOM 937 C CA . LEU A 1 119 ? -10.722 2.022 16.596 1.00 95.00 119 LEU A CA 1
ATOM 938 C C . LEU A 1 119 ? -9.354 1.520 16.132 1.00 95.00 119 LEU A C 1
ATOM 940 O O . LEU A 1 119 ? -9.133 1.326 14.937 1.00 95.00 119 LEU A O 1
ATOM 944 N N . ILE A 1 120 ? -8.453 1.291 17.084 1.00 93.81 120 ILE A N 1
ATOM 945 C CA . ILE A 1 120 ? -7.140 0.685 16.853 1.00 93.81 120 ILE A CA 1
ATOM 946 C C . ILE A 1 120 ? -7.038 -0.564 17.721 1.00 93.81 120 ILE A C 1
ATOM 948 O O . ILE A 1 12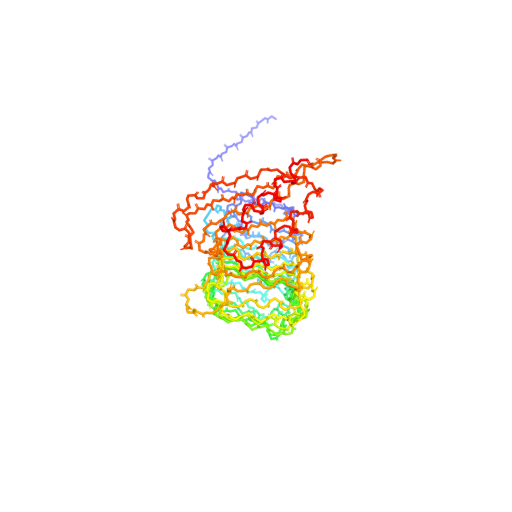0 ? -7.136 -0.474 18.943 1.00 93.81 120 ILE A O 1
ATOM 952 N N . LEU A 1 121 ? -6.832 -1.716 17.091 1.00 91.56 121 LEU A N 1
ATOM 953 C CA . LEU A 1 121 ? -6.571 -2.988 17.758 1.00 91.56 121 LEU A CA 1
ATOM 954 C C . LEU A 1 121 ? -5.213 -3.506 17.282 1.00 91.56 121 LEU A C 1
ATOM 956 O O . LEU A 1 121 ? -5.053 -3.815 16.105 1.00 91.56 121 LEU A O 1
ATOM 960 N N . GLU A 1 122 ? -4.239 -3.591 18.179 1.00 91.38 122 GLU A N 1
ATOM 961 C CA . GLU A 1 122 ? -2.879 -4.051 17.887 1.00 91.38 122 GLU A CA 1
ATOM 962 C C . GLU A 1 122 ? -2.504 -5.218 18.794 1.00 91.38 122 GLU A C 1
ATOM 964 O O . GLU A 1 122 ? -2.717 -5.151 20.004 1.00 91.38 122 GLU A O 1
ATOM 969 N N . ASP A 1 123 ? -1.948 -6.289 18.226 1.00 88.00 123 ASP A N 1
ATOM 970 C CA . ASP A 1 123 ? -1.531 -7.484 18.970 1.00 88.00 123 ASP A CA 1
ATOM 971 C C . ASP A 1 123 ? -2.652 -8.002 19.897 1.00 88.00 123 ASP A C 1
ATOM 973 O O . ASP A 1 123 ? -2.411 -8.380 21.040 1.00 88.00 123 ASP A O 1
ATOM 977 N N . CYS A 1 124 ? -3.910 -7.929 19.465 1.00 83.19 124 CYS A N 1
ATOM 978 C CA . CYS A 1 124 ? -5.050 -8.304 20.294 1.00 83.19 124 CYS A CA 1
ATOM 979 C C . CYS A 1 124 ? -5.466 -9.746 19.994 1.00 83.19 124 CYS A C 1
ATOM 981 O O . CYS A 1 124 ? -5.749 -10.092 18.846 1.00 83.19 124 CYS A O 1
ATOM 983 N N . ASP A 1 125 ? -5.553 -10.570 21.036 1.00 80.12 125 ASP A N 1
ATOM 984 C CA . ASP A 1 125 ? -6.044 -11.941 20.929 1.00 80.12 125 ASP A CA 1
ATOM 985 C C . ASP A 1 125 ? -7.503 -11.976 21.376 1.00 80.12 125 ASP A C 1
ATOM 987 O O . ASP A 1 125 ? -7.789 -11.988 22.577 1.00 80.12 125 ASP A O 1
ATOM 991 N N . PHE A 1 126 ? -8.419 -11.920 20.407 1.00 75.88 126 PHE A N 1
ATOM 992 C CA . PHE A 1 126 ? -9.850 -12.050 20.651 1.00 75.88 126 PHE A CA 1
ATOM 993 C C . PHE A 1 126 ? -10.526 -13.032 19.707 1.00 75.88 126 PHE A C 1
ATOM 995 O O . PHE A 1 126 ? -10.115 -13.206 18.562 1.00 75.88 126 PHE A O 1
ATOM 1002 N N . LEU A 1 127 ? -11.571 -13.691 20.219 1.00 67.06 127 LEU A N 1
ATOM 1003 C CA . LEU A 1 127 ? -12.314 -14.717 19.488 1.00 67.06 127 LEU A CA 1
ATOM 1004 C C . LEU A 1 127 ? -13.257 -14.090 18.459 1.00 67.06 127 LEU A C 1
ATOM 1006 O O . LEU A 1 127 ? -13.439 -14.655 17.384 1.00 67.06 127 LEU A O 1
ATOM 1010 N N . GLU A 1 128 ? -13.860 -12.941 18.785 1.00 75.12 128 GLU A N 1
ATOM 1011 C CA . GLU A 1 128 ? -14.868 -12.306 17.934 1.00 75.12 128 GLU A CA 1
ATOM 1012 C C . GLU A 1 128 ? -14.933 -10.778 18.128 1.00 75.12 128 GLU A C 1
ATOM 1014 O O . GLU A 1 128 ? -14.957 -10.279 19.260 1.00 75.12 128 GLU A O 1
ATOM 1019 N N . LEU A 1 129 ? -14.993 -10.036 17.014 1.00 82.44 129 LEU A N 1
ATOM 1020 C CA . LEU A 1 129 ? -15.356 -8.615 16.973 1.00 82.44 129 LEU A CA 1
ATOM 1021 C C . LEU A 1 129 ? -16.816 -8.506 16.541 1.00 82.44 129 LEU A C 1
ATOM 1023 O O . LEU A 1 129 ? -17.151 -8.823 15.403 1.00 82.44 129 LEU A O 1
ATOM 1027 N N . GLN A 1 130 ? -17.677 -8.056 17.446 1.00 82.75 130 GLN A N 1
ATOM 1028 C CA . GLN A 1 130 ? -19.116 -8.024 17.225 1.00 82.75 130 GLN A CA 1
ATOM 1029 C C . GLN A 1 130 ? -19.585 -6.608 16.881 1.00 82.75 130 GLN A C 1
ATOM 1031 O O . GLN A 1 130 ? -19.234 -5.628 17.543 1.00 82.75 130 GLN A O 1
ATOM 1036 N N . MET A 1 131 ? -20.411 -6.511 15.839 1.00 79.88 131 MET A N 1
ATOM 1037 C CA . MET A 1 131 ? -21.021 -5.266 15.366 1.00 79.88 131 MET A CA 1
ATOM 1038 C C . MET A 1 131 ? -22.541 -5.441 15.256 1.00 79.88 131 MET A C 1
ATOM 1040 O O . MET A 1 131 ? -23.093 -5.497 14.160 1.00 79.88 131 MET A O 1
ATOM 1044 N N . HIS A 1 132 ? -23.234 -5.592 16.388 1.00 74.50 132 HIS A N 1
ATOM 1045 C CA . HIS A 1 132 ? -24.682 -5.851 16.394 1.00 74.50 132 HIS A CA 1
ATOM 1046 C C . HIS A 1 132 ? -25.507 -4.682 15.831 1.00 74.50 132 HIS A C 1
ATOM 1048 O O . HIS A 1 132 ? -26.436 -4.888 15.047 1.00 74.50 132 HIS A O 1
ATOM 1054 N N . ASP A 1 133 ? -25.146 -3.456 16.215 1.00 76.94 133 ASP A N 1
ATOM 1055 C CA . ASP A 1 133 ? -25.775 -2.219 15.751 1.00 76.94 133 ASP A CA 1
ATOM 1056 C C . ASP A 1 133 ? -24.961 -1.581 14.613 1.00 76.94 133 ASP A C 1
ATOM 1058 O O . ASP A 1 133 ? -23.773 -1.851 14.438 1.00 76.94 133 ASP A O 1
ATOM 1062 N N . ARG A 1 134 ? -25.583 -0.690 13.826 1.00 77.44 134 ARG A N 1
ATOM 1063 C CA . ARG A 1 134 ? -24.841 0.077 12.811 1.00 77.44 134 ARG A CA 1
ATOM 1064 C C . ARG A 1 134 ? -23.901 1.079 13.483 1.00 77.44 134 ARG A C 1
ATOM 1066 O O . ARG A 1 134 ? -24.352 2.089 14.022 1.00 77.44 134 ARG A O 1
ATOM 1073 N N . CYS A 1 135 ? -22.599 0.843 13.373 1.00 84.25 135 CYS A N 1
ATOM 1074 C CA . CYS A 1 135 ? -21.530 1.727 13.833 1.00 84.25 135 CYS A CA 1
ATOM 1075 C C . CYS A 1 135 ? -21.348 2.900 12.852 1.00 84.25 135 CYS A C 1
ATOM 1077 O O . CYS A 1 135 ? -20.373 2.980 12.108 1.00 84.25 135 CYS A O 1
ATOM 1079 N N . LEU A 1 136 ? -22.331 3.806 12.817 1.00 88.81 136 LEU A N 1
ATOM 1080 C CA . LEU A 1 136 ? -22.411 4.884 11.824 1.00 88.81 136 LEU A CA 1
ATOM 1081 C C . LEU A 1 136 ? -21.337 5.968 11.981 1.00 88.81 136 LEU A C 1
ATOM 1083 O O . LEU A 1 136 ? -21.113 6.711 11.034 1.00 88.81 136 LEU A O 1
ATOM 1087 N N . ASN A 1 137 ? -20.700 6.094 13.141 1.00 91.62 137 ASN A N 1
ATOM 1088 C CA . ASN A 1 137 ? -19.698 7.138 13.368 1.00 91.62 137 ASN A CA 1
ATOM 1089 C C . ASN A 1 137 ? -18.263 6.660 13.129 1.00 91.62 137 ASN A C 1
ATOM 1091 O O . ASN A 1 137 ? -17.366 7.496 13.086 1.00 91.62 137 ASN A O 1
ATOM 1095 N N . LEU A 1 138 ? -18.045 5.353 12.944 1.00 92.38 138 LEU A N 1
ATOM 1096 C CA . LEU A 1 138 ? -16.707 4.800 12.773 1.00 92.38 138 LEU A CA 1
ATOM 1097 C C . LEU A 1 138 ? -16.146 5.233 11.415 1.00 92.38 138 LEU A C 1
ATOM 1099 O O . LEU A 1 138 ? -16.671 4.842 10.374 1.00 92.38 138 LEU A O 1
ATOM 1103 N N . THR A 1 139 ? -15.090 6.043 11.448 1.00 95.44 139 THR A N 1
ATOM 1104 C CA . THR A 1 139 ? -14.408 6.591 10.263 1.00 95.44 139 THR A CA 1
ATOM 1105 C C . THR A 1 139 ? -13.023 5.982 10.073 1.00 95.44 139 THR A C 1
ATOM 1107 O O . THR A 1 139 ? -12.559 5.865 8.940 1.00 95.44 139 THR A O 1
ATOM 1110 N N . PHE A 1 140 ? -12.383 5.539 11.156 1.00 96.81 140 PHE A N 1
ATOM 1111 C CA . PHE A 1 140 ? -11.058 4.936 11.138 1.00 96.81 140 PHE A CA 1
ATOM 1112 C C . PHE A 1 140 ? -11.064 3.585 11.857 1.00 96.81 140 PHE A C 1
ATOM 1114 O O . PHE A 1 140 ? -11.444 3.492 13.028 1.00 96.81 140 PHE A O 1
ATOM 1121 N N . LEU A 1 141 ? -10.591 2.548 11.165 1.00 94.62 141 LEU A N 1
ATOM 1122 C CA . LEU A 1 141 ? -10.384 1.214 11.720 1.00 94.62 141 LEU A CA 1
ATOM 1123 C C . LEU A 1 141 ? -8.987 0.710 11.355 1.00 94.62 141 LEU A C 1
ATOM 1125 O O . LEU A 1 141 ? -8.667 0.563 10.176 1.00 94.62 141 LEU A O 1
ATOM 1129 N N . SER A 1 142 ? -8.178 0.404 12.369 1.00 95.38 142 SER A N 1
ATOM 1130 C CA . SER A 1 142 ? -6.882 -0.253 12.208 1.00 95.38 142 SER A CA 1
ATOM 1131 C C . SER A 1 142 ? -6.827 -1.540 13.020 1.00 95.38 142 SER A C 1
ATOM 1133 O O . SER A 1 142 ? -7.027 -1.525 14.233 1.00 95.38 142 SER A O 1
ATOM 1135 N N . LEU A 1 143 ? -6.532 -2.645 12.345 1.00 92.12 143 LEU A N 1
ATOM 1136 C CA . LEU A 1 143 ? -6.341 -3.969 12.921 1.00 92.12 143 LEU A CA 1
ATOM 1137 C C . LEU A 1 143 ? -4.916 -4.416 12.613 1.00 92.12 143 LEU A C 1
ATOM 1139 O O . LEU A 1 143 ? -4.523 -4.490 11.452 1.00 92.12 143 LEU A O 1
ATOM 1143 N N . ILE A 1 144 ? -4.126 -4.691 13.638 1.00 92.00 144 ILE A N 1
ATOM 1144 C CA . ILE A 1 144 ? -2.717 -5.051 13.510 1.00 92.00 144 ILE A CA 1
ATOM 1145 C C . ILE A 1 144 ? -2.494 -6.342 14.283 1.00 92.00 144 ILE A C 1
ATOM 1147 O O . ILE A 1 144 ? -2.831 -6.432 15.462 1.00 92.00 144 ILE A O 1
ATOM 1151 N N . ASN A 1 145 ? -1.922 -7.339 13.609 1.00 88.94 145 ASN A N 1
ATOM 1152 C CA . ASN A 1 145 ? -1.529 -8.617 14.197 1.00 88.94 145 ASN A CA 1
ATOM 1153 C C . ASN A 1 145 ? -2.662 -9.276 15.011 1.00 88.94 145 ASN A C 1
ATOM 1155 O O . ASN A 1 145 ? -2.487 -9.657 16.165 1.00 88.94 145 ASN A O 1
ATOM 1159 N N . SER A 1 146 ? -3.861 -9.330 14.423 1.00 83.81 146 SER A N 1
ATOM 1160 C CA . SER A 1 146 ? -5.033 -9.971 15.028 1.00 83.81 146 SER A CA 1
ATOM 1161 C C . SER A 1 146 ? -5.224 -11.386 14.478 1.00 83.81 146 SER A C 1
ATOM 1163 O O . SER A 1 146 ? -5.033 -11.629 13.286 1.00 83.81 146 SER A O 1
ATOM 1165 N N . ASN A 1 147 ? -5.682 -12.304 15.332 1.00 82.06 147 ASN A N 1
ATOM 1166 C CA . ASN A 1 147 ? -5.920 -13.715 14.987 1.00 82.06 147 ASN A CA 1
ATOM 1167 C C . ASN A 1 147 ? -7.313 -13.967 14.369 1.00 82.06 147 ASN A C 1
ATOM 1169 O O . ASN A 1 147 ? -7.815 -15.092 14.372 1.00 82.06 147 ASN A O 1
ATOM 1173 N N . LEU A 1 148 ? -7.974 -12.916 13.872 1.00 81.94 148 LEU A N 1
ATOM 1174 C CA . LEU A 1 148 ? -9.315 -13.020 13.303 1.00 81.94 148 LEU A CA 1
ATOM 1175 C C . LEU A 1 148 ? -9.294 -13.768 11.973 1.00 81.94 148 LEU A C 1
ATOM 1177 O O . LEU A 1 148 ? -8.492 -13.452 11.097 1.00 81.94 148 LEU A O 1
ATOM 1181 N N . ARG A 1 149 ? -10.243 -14.693 11.801 1.00 83.69 149 ARG A N 1
ATOM 1182 C CA . ARG A 1 149 ? -10.476 -15.380 10.520 1.00 83.69 149 ARG A CA 1
ATOM 1183 C C . ARG A 1 149 ? -11.450 -14.665 9.601 1.00 83.69 149 ARG A C 1
ATOM 1185 O O . ARG A 1 149 ? -11.304 -14.742 8.385 1.00 83.69 149 ARG A O 1
ATOM 1192 N N . ILE A 1 150 ? -12.424 -13.981 10.191 1.00 84.75 150 ILE A N 1
ATOM 1193 C CA . ILE A 1 150 ? -13.480 -13.259 9.488 1.00 84.75 150 ILE A CA 1
ATOM 1194 C C . ILE A 1 150 ? -13.579 -11.870 10.106 1.00 84.75 150 ILE A C 1
ATOM 1196 O O . ILE A 1 150 ? -13.585 -11.733 11.331 1.00 84.75 150 ILE A O 1
ATOM 1200 N N . ILE A 1 151 ? -13.674 -10.849 9.262 1.00 85.75 151 ILE A N 1
ATOM 1201 C CA . ILE A 1 151 ? -14.065 -9.502 9.673 1.00 85.75 151 ILE A CA 1
ATOM 1202 C C . ILE A 1 151 ? -15.310 -9.127 8.876 1.00 85.75 151 ILE A C 1
ATOM 1204 O O . ILE A 1 151 ? -15.254 -9.008 7.651 1.00 85.75 151 ILE A O 1
ATOM 1208 N N . ASP A 1 152 ? -16.421 -8.914 9.579 1.00 86.00 152 ASP A N 1
ATOM 1209 C CA . ASP A 1 152 ? -17.654 -8.401 8.989 1.00 86.00 152 ASP A CA 1
ATOM 1210 C C . ASP A 1 152 ? -17.808 -6.908 9.279 1.00 86.00 152 ASP A C 1
ATOM 1212 O O . ASP A 1 152 ? -18.075 -6.496 10.407 1.00 86.00 152 ASP A O 1
ATOM 1216 N N . LEU A 1 153 ? -17.632 -6.093 8.239 1.00 86.44 153 LEU A N 1
ATOM 1217 C CA . LEU A 1 153 ? -17.748 -4.642 8.299 1.00 86.44 153 LEU A CA 1
ATOM 1218 C C . LEU A 1 153 ? -19.048 -4.117 7.669 1.00 86.44 153 LEU A C 1
ATOM 1220 O O . LEU A 1 153 ? -19.216 -2.901 7.508 1.00 86.44 153 LEU A O 1
ATOM 1224 N N . ARG A 1 154 ? -20.027 -4.987 7.369 1.00 86.94 154 ARG A N 1
ATOM 1225 C CA . ARG A 1 154 ? -21.314 -4.590 6.757 1.00 86.94 154 ARG A CA 1
ATOM 1226 C C . ARG A 1 154 ? -22.106 -3.574 7.575 1.00 86.94 154 ARG A C 1
ATOM 1228 O O . ARG A 1 154 ? -22.994 -2.891 7.066 1.00 86.94 154 ARG A O 1
ATOM 1235 N N . ARG A 1 155 ? -21.797 -3.456 8.866 1.00 85.69 155 ARG A N 1
ATOM 1236 C CA . ARG A 1 155 ? -22.439 -2.531 9.808 1.00 85.69 155 ARG A CA 1
ATOM 1237 C C . ARG A 1 155 ? -21.673 -1.218 10.005 1.00 85.69 155 ARG A C 1
ATOM 1239 O O . ARG A 1 155 ? -22.145 -0.37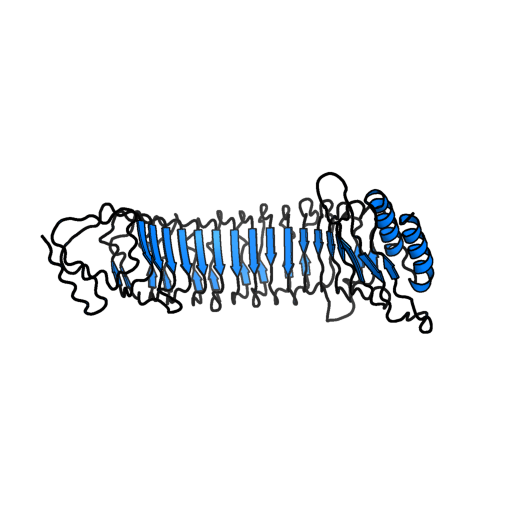1 10.762 1.00 85.69 155 ARG A O 1
ATOM 1246 N N . THR A 1 156 ? -20.570 -1.003 9.286 1.00 87.25 156 THR A N 1
ATOM 1247 C CA . THR A 1 156 ? -19.710 0.196 9.363 1.00 87.25 156 THR A CA 1
ATOM 1248 C C . THR A 1 156 ? -19.624 0.954 8.023 1.00 87.25 156 THR A C 1
ATOM 1250 O O . THR A 1 156 ? -18.548 1.073 7.439 1.00 87.25 156 THR A O 1
ATOM 1253 N N . PRO A 1 157 ? -20.739 1.501 7.500 1.00 88.06 157 PRO A N 1
ATOM 1254 C CA . PRO A 1 157 ? -20.787 2.077 6.147 1.00 88.06 157 PRO A CA 1
ATOM 1255 C C . PRO A 1 157 ? -20.009 3.396 5.982 1.00 88.06 157 PRO A C 1
ATOM 1257 O O . PRO A 1 157 ? -19.819 3.873 4.869 1.00 88.06 157 PRO A O 1
ATOM 1260 N N . ASN A 1 158 ? -19.589 4.024 7.085 1.00 91.38 158 ASN A N 1
ATOM 1261 C CA . ASN A 1 158 ? -18.963 5.347 7.080 1.00 91.38 158 ASN A CA 1
ATOM 1262 C C . ASN A 1 158 ? -17.439 5.319 7.282 1.00 91.38 158 ASN A C 1
ATOM 1264 O O . ASN A 1 158 ? -16.858 6.386 7.475 1.00 91.38 158 ASN A O 1
ATOM 1268 N N . ILE A 1 159 ? -16.796 4.145 7.221 1.00 92.06 159 ILE A N 1
ATOM 1269 C CA . ILE A 1 159 ? -15.332 4.065 7.310 1.00 92.06 159 ILE A CA 1
ATOM 1270 C C . ILE A 1 159 ? -14.718 4.815 6.128 1.00 92.06 159 ILE A C 1
ATOM 1272 O O . ILE A 1 159 ? -15.060 4.571 4.973 1.00 92.06 159 ILE A O 1
ATOM 1276 N N . GLU A 1 160 ? -13.789 5.710 6.442 1.00 95.31 160 GLU A N 1
ATOM 1277 C CA . GLU A 1 160 ? -12.975 6.462 5.491 1.00 95.31 160 GLU A CA 1
ATOM 1278 C C . GLU A 1 160 ? -11.587 5.831 5.325 1.00 95.31 160 GLU A C 1
ATOM 1280 O O . GLU A 1 160 ? -11.031 5.831 4.226 1.00 95.31 160 GLU A O 1
ATOM 1285 N N . TYR A 1 161 ? -11.051 5.248 6.402 1.00 96.38 161 TYR A N 1
ATOM 1286 C CA . TYR A 1 161 ? -9.729 4.629 6.444 1.00 96.38 161 TYR A CA 1
ATOM 1287 C C . TYR A 1 161 ? -9.818 3.245 7.084 1.00 96.38 161 TYR A C 1
ATOM 1289 O O . TYR A 1 161 ? -10.118 3.121 8.274 1.00 96.38 161 TYR A O 1
ATOM 1297 N N . LEU A 1 162 ? -9.531 2.210 6.294 1.00 95.06 162 LEU A N 1
ATOM 1298 C CA . LEU A 1 162 ? -9.449 0.829 6.758 1.00 95.06 162 LEU A CA 1
ATOM 1299 C C . LEU A 1 162 ? -8.023 0.316 6.599 1.00 95.06 162 LEU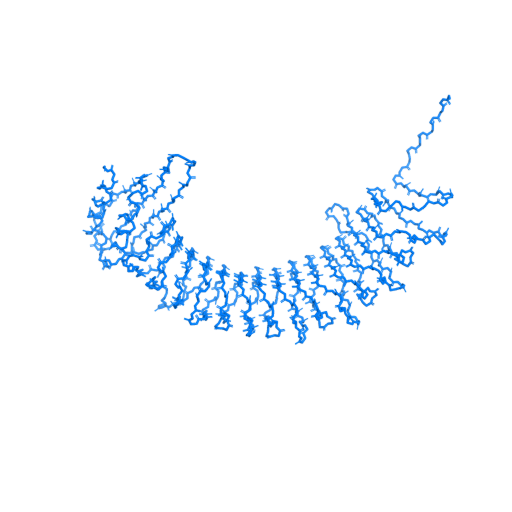 A C 1
ATOM 1301 O O . LEU A 1 162 ? -7.476 0.308 5.495 1.00 95.06 162 LEU A O 1
ATOM 1305 N N . SER A 1 163 ? -7.448 -0.149 7.702 1.00 95.62 163 SER A N 1
ATOM 1306 C CA . SER A 1 163 ? -6.111 -0.720 7.739 1.00 95.62 163 SER A CA 1
ATOM 1307 C C . SER A 1 163 ? -6.117 -2.078 8.429 1.00 95.62 163 SER A C 1
ATOM 1309 O O . SER A 1 163 ? -6.551 -2.191 9.569 1.00 95.62 163 SER A O 1
ATOM 1311 N N . VAL A 1 164 ? -5.620 -3.114 7.759 1.00 93.19 164 VAL A N 1
ATOM 1312 C CA . VAL A 1 164 ? -5.511 -4.472 8.301 1.00 93.19 164 VAL A CA 1
ATOM 1313 C C . VAL A 1 164 ? -4.111 -5.003 8.013 1.00 93.19 164 VAL A C 1
ATOM 1315 O O . VAL A 1 164 ? -3.768 -5.293 6.869 1.00 93.19 164 VAL A O 1
ATOM 1318 N N . PHE A 1 165 ? -3.287 -5.123 9.048 1.00 93.00 165 PHE A N 1
ATOM 1319 C CA . PHE A 1 165 ? -1.888 -5.523 8.957 1.00 93.00 165 PHE A CA 1
ATOM 1320 C C . PHE A 1 165 ? -1.635 -6.840 9.666 1.00 93.00 165 PHE A C 1
ATOM 1322 O O . PHE A 1 165 ? -2.026 -7.014 10.816 1.00 93.00 165 PHE A O 1
ATOM 1329 N N . HIS A 1 166 ? -0.905 -7.740 9.010 1.00 87.50 166 HIS A N 1
ATOM 1330 C CA . HIS A 1 166 ? -0.384 -8.973 9.603 1.00 87.50 166 HIS A CA 1
ATOM 1331 C C . HIS A 1 166 ? -1.454 -9.840 10.287 1.00 87.50 166 HIS A C 1
ATOM 1333 O O . HIS A 1 166 ? -1.148 -10.621 11.182 1.00 87.50 166 HIS A O 1
ATOM 1339 N N . CYS A 1 167 ? -2.711 -9.733 9.848 1.00 85.44 167 CYS A N 1
ATOM 1340 C CA . CYS A 1 167 ? -3.797 -10.607 10.283 1.00 85.44 167 CYS A CA 1
ATOM 1341 C C . CYS A 1 167 ? -3.725 -11.898 9.460 1.00 85.44 167 CYS A C 1
ATOM 1343 O O . CYS A 1 167 ? -4.502 -12.120 8.532 1.00 85.44 167 CYS A O 1
ATOM 1345 N N . ASN A 1 168 ? -2.711 -12.713 9.762 1.00 81.56 168 ASN A N 1
ATOM 1346 C CA . ASN A 1 168 ? -2.305 -13.842 8.926 1.00 81.56 168 ASN A CA 1
ATOM 1347 C C . ASN A 1 168 ? -3.357 -14.953 8.852 1.00 81.56 168 ASN A C 1
ATOM 1349 O O . ASN A 1 168 ? -3.225 -15.826 8.005 1.00 81.56 168 ASN A O 1
ATOM 1353 N N . ASP A 1 169 ? -4.366 -14.960 9.720 1.00 83.44 169 ASP A N 1
ATOM 1354 C CA . ASP A 1 169 ? -5.446 -15.951 9.705 1.00 83.44 169 ASP A CA 1
ATOM 1355 C C . ASP A 1 169 ? -6.728 -15.445 9.049 1.00 83.44 169 ASP A C 1
ATOM 1357 O O . ASP A 1 169 ? -7.668 -16.221 8.906 1.00 83.44 169 ASP A O 1
ATOM 1361 N N . LEU A 1 170 ? -6.747 -14.190 8.590 1.00 84.50 170 LEU A N 1
ATOM 1362 C CA . LEU A 1 170 ? -7.912 -13.593 7.955 1.00 84.50 170 LEU A CA 1
ATOM 1363 C C . LEU A 1 170 ? -8.135 -14.182 6.558 1.00 84.50 170 LEU A C 1
ATOM 1365 O O . LEU A 1 170 ? -7.363 -13.926 5.626 1.00 84.50 170 LEU A O 1
ATOM 1369 N N . GLU A 1 171 ? -9.207 -14.959 6.435 1.00 83.88 171 GLU A N 1
ATOM 1370 C CA . GLU A 1 171 ? -9.642 -15.650 5.219 1.00 83.88 171 GLU A CA 1
ATOM 1371 C C . GLU A 1 171 ? -10.780 -14.902 4.517 1.00 83.88 171 GLU A C 1
ATOM 1373 O O . GLU A 1 171 ? -10.834 -14.904 3.287 1.00 83.88 171 GLU A O 1
ATOM 1378 N N . GLU A 1 172 ? -11.635 -14.210 5.278 1.00 83.88 172 GLU A N 1
ATOM 1379 C CA . GLU A 1 172 ? -12.793 -13.487 4.749 1.00 83.88 172 GLU A CA 1
ATOM 1380 C C . GLU A 1 172 ? -12.869 -12.054 5.293 1.00 83.88 172 GLU A C 1
ATOM 1382 O O . GLU A 1 172 ? -12.811 -11.807 6.500 1.00 83.88 172 GLU A O 1
ATOM 1387 N N . LEU A 1 173 ? -13.032 -11.096 4.380 1.00 86.44 173 LEU A N 1
ATOM 1388 C CA . LEU A 1 173 ? -13.311 -9.696 4.683 1.00 86.44 173 LEU A CA 1
ATOM 1389 C C . LEU A 1 173 ? -14.637 -9.333 4.019 1.00 86.44 173 LEU A C 1
ATOM 1391 O O . LEU A 1 173 ? -14.707 -9.196 2.798 1.00 86.44 173 LEU A O 1
ATOM 1395 N N . HIS A 1 174 ? -15.696 -9.198 4.813 1.00 84.19 174 HIS A N 1
ATOM 1396 C CA . HIS A 1 174 ? -16.987 -8.766 4.298 1.00 84.19 174 HIS A CA 1
ATOM 1397 C C . HIS A 1 174 ? -17.095 -7.255 4.380 1.00 84.19 174 HIS A C 1
ATOM 1399 O O . HIS A 1 174 ? -17.185 -6.667 5.459 1.00 84.19 174 HIS A O 1
ATOM 1405 N N . MET A 1 175 ? -17.113 -6.644 3.206 1.00 79.00 175 MET A N 1
ATOM 1406 C CA . MET A 1 175 ? -17.320 -5.219 3.059 1.00 79.00 175 MET A CA 1
ATOM 1407 C C . MET A 1 175 ? -18.827 -4.891 3.103 1.00 79.00 175 MET A C 1
ATOM 1409 O O . MET A 1 175 ? -19.662 -5.753 2.829 1.00 79.00 175 MET A O 1
ATOM 1413 N N . ALA A 1 176 ? -19.194 -3.669 3.497 1.00 72.06 176 ALA A N 1
ATOM 1414 C CA . ALA A 1 176 ? -20.558 -3.166 3.420 1.00 72.06 176 ALA A CA 1
ATOM 1415 C C . ALA A 1 176 ? -21.024 -3.023 1.972 1.00 72.06 176 ALA A C 1
ATOM 1417 O O . ALA A 1 176 ? -20.229 -2.686 1.098 1.00 72.06 176 ALA A O 1
ATOM 1418 N N . ASP A 1 177 ? -22.332 -3.205 1.770 1.00 67.81 177 ASP A N 1
ATOM 1419 C CA . ASP A 1 177 ? -22.985 -3.108 0.459 1.00 67.81 177 ASP A CA 1
ATOM 1420 C C . ASP A 1 177 ? -22.750 -1.740 -0.214 1.00 67.81 177 ASP A C 1
ATOM 1422 O O . ASP A 1 177 ? -22.825 -1.626 -1.426 1.00 67.81 177 ASP A O 1
ATOM 1426 N N . GLU A 1 178 ? -22.442 -0.686 0.549 1.00 70.94 178 GLU A N 1
ATOM 1427 C CA . GLU A 1 178 ? -22.114 0.639 0.017 1.00 70.94 178 GLU A CA 1
ATOM 1428 C C . GLU A 1 178 ? -21.009 1.306 0.859 1.00 70.94 178 GLU A C 1
ATOM 1430 O O . GLU A 1 178 ? -21.280 1.948 1.878 1.00 70.94 178 GLU A O 1
ATOM 1435 N N . TYR A 1 179 ? -19.748 1.200 0.427 1.00 73.38 179 TYR A N 1
ATOM 1436 C CA . TYR A 1 179 ? -18.603 1.890 1.042 1.00 73.38 179 TYR A CA 1
ATOM 1437 C C . TYR A 1 179 ? -18.377 3.275 0.436 1.00 73.38 179 TYR A C 1
ATOM 1439 O O . TYR A 1 179 ? -17.288 3.645 -0.006 1.00 73.38 179 TYR A O 1
ATOM 1447 N N . LEU A 1 180 ? -19.425 4.098 0.446 1.00 75.81 180 LEU A N 1
ATOM 1448 C CA . LEU A 1 180 ? -19.406 5.413 -0.200 1.00 75.81 180 LEU A CA 1
ATOM 1449 C C . LEU A 1 180 ? -18.403 6.393 0.419 1.00 75.81 180 LEU A C 1
ATOM 1451 O O . LEU A 1 180 ? -18.172 7.448 -0.158 1.00 75.81 180 LEU A O 1
ATOM 1455 N N . LYS A 1 181 ? -17.822 6.105 1.585 1.00 87.88 181 LYS A N 1
ATOM 1456 C CA . LYS A 1 181 ? -16.861 7.003 2.239 1.00 87.88 181 LYS A CA 1
ATOM 1457 C C . LYS A 1 181 ? -15.429 6.494 2.266 1.00 87.88 181 LYS A C 1
ATOM 1459 O O . LYS A 1 181 ? -14.552 7.271 2.631 1.00 87.88 181 LYS A O 1
ATOM 1464 N N . LEU A 1 182 ? -15.180 5.245 1.873 1.00 91.31 182 LEU A N 1
ATOM 1465 C CA . LEU A 1 182 ? -13.853 4.649 1.968 1.00 91.31 182 LEU A CA 1
ATOM 1466 C C . LEU A 1 182 ? -12.889 5.365 1.020 1.00 91.31 182 LEU A C 1
ATOM 1468 O O . LEU A 1 182 ? -13.013 5.227 -0.190 1.00 91.31 182 LEU A O 1
ATOM 1472 N N . ARG A 1 183 ? -11.925 6.104 1.576 1.00 94.19 183 ARG A N 1
ATOM 1473 C CA . ARG A 1 183 ? -10.887 6.839 0.835 1.00 94.19 183 ARG A CA 1
ATOM 1474 C C . ARG A 1 183 ? -9.586 6.064 0.747 1.00 94.19 183 ARG A C 1
ATOM 1476 O O . ARG A 1 183 ? -8.877 6.161 -0.251 1.00 94.19 183 ARG A O 1
ATOM 1483 N N . SER A 1 184 ? -9.248 5.302 1.783 1.00 96.00 184 SER A N 1
ATOM 1484 C CA . SER A 1 184 ? -7.988 4.566 1.839 1.00 96.00 184 SER A CA 1
ATOM 1485 C C . SER A 1 184 ? -8.198 3.162 2.380 1.00 96.00 184 SER A C 1
ATOM 1487 O O . SER A 1 184 ? -8.706 2.988 3.488 1.00 96.00 184 SER A O 1
ATOM 1489 N N . LEU A 1 185 ? -7.726 2.176 1.620 1.00 95.12 185 LEU A N 1
ATOM 1490 C CA . LEU A 1 185 ? -7.711 0.773 2.011 1.00 95.12 185 LEU A CA 1
ATOM 1491 C C . LEU A 1 185 ? -6.274 0.263 2.049 1.00 95.12 185 LEU A C 1
ATOM 1493 O O . LEU A 1 185 ? -5.563 0.328 1.047 1.00 95.12 185 LEU A O 1
ATOM 1497 N N . HIS A 1 186 ? -5.859 -0.258 3.199 1.00 96.31 186 HIS A N 1
ATOM 1498 C CA . HIS A 1 186 ? -4.546 -0.853 3.380 1.00 96.31 186 HIS A CA 1
ATOM 1499 C C . HIS A 1 186 ? -4.671 -2.255 3.960 1.00 96.31 186 HIS A C 1
ATOM 1501 O O . HIS A 1 186 ? -5.036 -2.434 5.116 1.00 96.31 186 HIS A O 1
ATOM 1507 N N . LEU A 1 187 ? -4.330 -3.254 3.158 1.00 94.19 187 LEU A N 1
ATOM 1508 C CA . LEU A 1 187 ? -4.305 -4.654 3.541 1.00 94.19 187 LEU A CA 1
ATOM 1509 C C . LEU A 1 187 ? -2.871 -5.170 3.420 1.00 94.19 187 LEU A C 1
ATOM 1511 O O . LEU A 1 187 ? -2.258 -5.050 2.361 1.00 94.19 187 LEU A O 1
ATOM 1515 N N . THR A 1 188 ? -2.325 -5.726 4.501 1.00 93.69 188 THR A N 1
ATOM 1516 C CA . THR A 1 188 ? -0.976 -6.298 4.511 1.00 93.69 188 THR A CA 1
ATOM 1517 C C . THR A 1 188 ? -0.961 -7.696 5.107 1.00 93.69 188 THR A C 1
ATOM 1519 O O . THR A 1 188 ? -1.367 -7.879 6.252 1.00 93.69 188 THR A O 1
ATOM 1522 N N . GLY A 1 189 ? -0.402 -8.670 4.385 1.00 88.69 189 GLY A N 1
ATOM 1523 C CA . GLY A 1 189 ? -0.133 -10.007 4.926 1.00 88.69 189 GLY A CA 1
ATOM 1524 C C . GLY A 1 189 ? -1.396 -10.797 5.278 1.00 88.69 189 GLY A C 1
ATOM 1525 O O . GLY A 1 189 ? -1.478 -11.364 6.363 1.00 88.69 189 GLY A O 1
ATOM 1526 N N . LEU A 1 190 ? -2.385 -10.805 4.382 1.00 86.56 190 LEU A N 1
ATOM 1527 C CA . LEU A 1 190 ? -3.653 -11.521 4.571 1.00 86.56 190 LEU A CA 1
ATOM 1528 C C . LEU A 1 190 ? -3.710 -12.809 3.739 1.00 86.56 190 LEU A C 1
ATOM 1530 O O . LEU A 1 190 ? -3.022 -12.931 2.720 1.00 86.56 190 LEU A O 1
ATOM 1534 N N . LYS A 1 191 ? -4.575 -13.752 4.140 1.00 87.56 191 LYS A N 1
ATOM 1535 C CA . LYS A 1 191 ? -4.848 -14.993 3.393 1.00 87.56 191 LYS A CA 1
ATOM 1536 C C . LYS A 1 191 ? -6.031 -14.883 2.420 1.00 87.56 191 LYS A C 1
ATOM 1538 O O . LYS A 1 191 ? -6.386 -15.893 1.817 1.00 87.56 191 LYS A O 1
ATOM 1543 N N . LEU A 1 192 ? -6.590 -13.683 2.234 1.00 86.94 192 LEU A N 1
ATOM 1544 C CA . LEU A 1 192 ? -7.671 -13.414 1.280 1.00 86.94 192 LEU A CA 1
ATOM 1545 C C . LEU A 1 192 ? -7.327 -13.953 -0.114 1.00 86.94 192 LEU A C 1
ATOM 1547 O O . LEU A 1 192 ? -6.231 -13.703 -0.618 1.00 86.94 192 LEU A O 1
ATOM 1551 N N . ARG A 1 193 ? -8.279 -14.664 -0.728 1.00 89.94 193 ARG A N 1
ATOM 1552 C CA . ARG A 1 193 ? -8.187 -15.137 -2.121 1.00 89.94 193 ARG A CA 1
ATOM 1553 C C . ARG A 1 193 ? -8.810 -14.171 -3.115 1.00 89.94 193 ARG A C 1
ATOM 1555 O O . ARG A 1 193 ? -8.304 -14.028 -4.223 1.00 89.94 193 ARG A O 1
ATOM 1562 N N . THR A 1 194 ? -9.871 -13.494 -2.701 1.00 90.31 194 THR A N 1
ATOM 1563 C CA . THR A 1 194 ? -10.624 -12.542 -3.515 1.00 90.31 194 THR A CA 1
ATOM 1564 C C . THR A 1 194 ? -10.793 -11.240 -2.746 1.00 90.31 194 THR A C 1
ATOM 1566 O O . THR A 1 194 ? -10.956 -11.258 -1.523 1.00 90.31 194 THR A O 1
ATOM 1569 N N . LEU A 1 195 ? -10.788 -10.115 -3.455 1.00 89.69 195 LEU A N 1
ATOM 1570 C CA . LEU A 1 195 ? -11.129 -8.809 -2.899 1.00 89.69 195 LEU A CA 1
ATOM 1571 C C . LEU A 1 195 ? -12.112 -8.104 -3.827 1.00 89.69 195 LEU A C 1
ATOM 1573 O O . LEU A 1 195 ? -11.810 -7.896 -5.000 1.00 89.69 195 LEU A O 1
ATOM 1577 N N . ASP A 1 196 ? -13.260 -7.722 -3.281 1.00 88.00 196 ASP A N 1
ATOM 1578 C CA . ASP A 1 196 ? -14.301 -6.992 -3.995 1.00 88.00 196 ASP A CA 1
ATOM 1579 C C . ASP A 1 196 ? -14.339 -5.531 -3.525 1.00 88.00 196 ASP A C 1
ATOM 1581 O O . ASP A 1 196 ? -14.507 -5.249 -2.335 1.00 88.00 196 ASP A O 1
ATOM 1585 N N . LEU A 1 197 ? -14.126 -4.611 -4.467 1.00 86.38 197 LEU A N 1
ATOM 1586 C CA . LEU A 1 197 ? -14.162 -3.161 -4.288 1.00 86.38 197 LEU A CA 1
ATOM 1587 C C . LEU A 1 197 ? -15.207 -2.497 -5.199 1.00 86.38 197 LEU A C 1
ATOM 1589 O O . LEU A 1 197 ? -15.173 -1.274 -5.343 1.00 86.38 197 LEU A O 1
ATOM 1593 N N . GLU A 1 198 ? -16.138 -3.256 -5.794 1.00 81.94 198 GLU A N 1
ATOM 1594 C CA . GLU A 1 198 ? -17.097 -2.737 -6.781 1.00 81.94 198 GLU A CA 1
ATOM 1595 C C . GLU A 1 198 ? -17.939 -1.569 -6.244 1.00 81.94 198 GLU A C 1
ATOM 1597 O O . GLU A 1 198 ? -18.265 -0.626 -6.965 1.00 81.94 198 GLU A O 1
ATOM 1602 N N . LEU A 1 199 ? -18.233 -1.592 -4.942 1.00 81.19 199 LEU A N 1
ATOM 1603 C CA . LEU A 1 199 ? -19.115 -0.639 -4.263 1.00 81.19 199 LEU A CA 1
ATOM 1604 C C . LEU A 1 199 ? -18.333 0.394 -3.424 1.00 81.19 199 LEU A C 1
ATOM 1606 O O . LEU A 1 199 ? -18.851 0.937 -2.444 1.00 81.19 199 LEU A O 1
ATOM 1610 N N . SER A 1 200 ? -17.081 0.682 -3.814 1.00 86.44 200 SER A N 1
ATOM 1611 C CA . SER A 1 200 ? -16.178 1.664 -3.176 1.00 86.44 200 SER A CA 1
ATOM 1612 C C . SER A 1 200 ? -15.776 2.815 -4.126 1.00 86.44 200 SER A C 1
ATOM 1614 O O . SER A 1 200 ? -14.587 3.015 -4.397 1.00 86.44 200 SER A O 1
ATOM 1616 N N . PRO A 1 201 ? -16.734 3.617 -4.638 1.00 86.94 201 PRO A N 1
ATOM 1617 C CA . PRO A 1 201 ? -16.476 4.591 -5.709 1.00 86.94 201 PRO A CA 1
ATOM 1618 C C . PRO A 1 201 ? -15.559 5.752 -5.294 1.00 86.94 201 PRO A C 1
ATOM 1620 O O . PRO A 1 201 ? -14.951 6.399 -6.147 1.00 86.94 201 PRO A O 1
ATOM 1623 N N . ASN A 1 202 ? -15.448 6.019 -3.989 1.00 90.56 202 ASN A N 1
ATOM 1624 C CA . ASN A 1 202 ? -14.649 7.114 -3.433 1.00 90.56 202 ASN A CA 1
ATOM 1625 C C . ASN A 1 202 ? -13.267 6.669 -2.918 1.00 90.56 202 ASN A C 1
ATOM 1627 O O . ASN A 1 202 ? -12.631 7.392 -2.150 1.00 90.56 202 ASN A O 1
ATOM 1631 N N . LEU A 1 203 ? -12.784 5.501 -3.348 1.00 91.88 203 LEU A N 1
ATOM 1632 C CA . LEU A 1 203 ? -11.439 5.050 -3.011 1.00 91.88 203 LEU A CA 1
ATOM 1633 C C . LEU A 1 203 ? -10.396 5.937 -3.705 1.00 91.88 203 LEU A C 1
ATOM 1635 O O . LEU A 1 203 ? -10.406 6.087 -4.921 1.00 91.88 203 LEU A O 1
ATOM 1639 N N . GLU A 1 204 ? -9.479 6.516 -2.936 1.00 94.94 204 GLU A N 1
ATOM 1640 C CA . GLU A 1 204 ? -8.382 7.355 -3.429 1.00 94.94 204 GLU A CA 1
ATOM 1641 C C . GLU A 1 204 ? -7.060 6.578 -3.473 1.00 94.94 204 GLU A C 1
ATOM 1643 O O . GLU A 1 204 ? -6.252 6.772 -4.389 1.00 94.94 204 GLU A O 1
ATOM 1648 N N . ARG A 1 205 ? -6.831 5.711 -2.472 1.00 96.44 205 ARG A N 1
ATOM 1649 C CA . ARG A 1 205 ? -5.582 4.960 -2.289 1.00 96.44 205 ARG A CA 1
ATOM 1650 C C . ARG A 1 205 ? -5.831 3.500 -1.925 1.00 96.44 205 ARG A C 1
ATOM 1652 O O . ARG A 1 205 ? -6.569 3.207 -0.984 1.00 96.44 205 ARG A O 1
ATOM 1659 N N . LEU A 1 206 ? -5.143 2.602 -2.623 1.00 95.81 206 LEU A N 1
ATOM 1660 C CA . LEU A 1 206 ? -5.186 1.161 -2.389 1.00 95.81 206 LEU A CA 1
ATOM 1661 C C . LEU A 1 206 ? -3.777 0.618 -2.128 1.00 95.81 206 LEU A C 1
ATOM 1663 O O . LEU A 1 206 ? -2.886 0.772 -2.962 1.00 95.81 206 LEU A O 1
ATOM 1667 N N . TYR A 1 207 ? -3.592 -0.044 -0.987 1.00 96.69 207 TYR A N 1
ATOM 1668 C CA . TYR A 1 207 ? -2.359 -0.734 -0.615 1.00 96.69 207 TYR A CA 1
ATOM 1669 C C . TYR A 1 207 ? -2.670 -2.207 -0.334 1.00 96.69 207 TYR A C 1
ATOM 1671 O O . TYR A 1 207 ? -3.408 -2.512 0.599 1.00 96.69 207 TYR A O 1
ATOM 1679 N N . LEU A 1 208 ? -2.099 -3.113 -1.125 1.00 94.81 208 LEU A N 1
ATOM 1680 C CA . LEU A 1 208 ? -2.226 -4.566 -0.990 1.00 94.81 208 LEU A CA 1
ATOM 1681 C C . LEU A 1 208 ? -0.827 -5.174 -0.869 1.00 94.81 208 LEU A C 1
ATOM 1683 O O . LEU A 1 208 ? -0.250 -5.602 -1.865 1.00 94.81 208 LEU A O 1
ATOM 1687 N N . LEU A 1 209 ? -0.242 -5.164 0.327 1.00 94.38 209 LEU A N 1
ATOM 1688 C CA . LEU A 1 209 ? 1.156 -5.550 0.537 1.00 94.38 209 LEU A CA 1
ATOM 1689 C C . LEU A 1 209 ? 1.273 -6.982 1.066 1.00 94.38 209 LEU A C 1
ATOM 1691 O O . LEU A 1 209 ? 0.573 -7.381 1.991 1.00 94.38 209 LEU A O 1
ATOM 1695 N N . LYS A 1 210 ? 2.195 -7.785 0.531 1.00 92.25 210 LYS A N 1
ATOM 1696 C CA . LYS A 1 210 ? 2.398 -9.184 0.962 1.00 92.25 210 LYS A CA 1
ATOM 1697 C C . LYS A 1 210 ? 1.101 -10.023 0.959 1.00 92.25 210 LYS A C 1
ATOM 1699 O O . LYS A 1 210 ? 0.968 -10.966 1.741 1.00 92.25 210 LYS A O 1
ATOM 1704 N N . CYS A 1 211 ? 0.141 -9.704 0.090 1.00 90.69 211 CYS A N 1
ATOM 1705 C CA . CYS A 1 211 ? -1.130 -10.420 -0.066 1.00 90.69 211 CYS A CA 1
ATOM 1706 C C . CYS A 1 211 ? -0.930 -11.645 -0.974 1.00 90.69 211 CYS A C 1
ATOM 1708 O O . CYS A 1 211 ? -1.453 -11.740 -2.081 1.00 90.69 211 CYS A O 1
ATOM 1710 N N . ASN A 1 212 ? -0.117 -12.593 -0.508 1.00 90.25 212 ASN A N 1
ATOM 1711 C CA . ASN A 1 212 ? 0.407 -13.696 -1.321 1.00 90.25 212 ASN A CA 1
ATOM 1712 C C . ASN A 1 212 ? -0.623 -14.766 -1.717 1.00 90.25 212 ASN A C 1
ATOM 1714 O O . ASN A 1 212 ? -0.310 -15.647 -2.514 1.00 90.25 212 ASN A O 1
ATOM 1718 N N . ASN A 1 213 ? -1.830 -14.722 -1.155 1.00 91.06 213 ASN A N 1
ATOM 1719 C CA . ASN A 1 213 ? -2.919 -15.630 -1.513 1.00 91.06 213 ASN A CA 1
ATOM 1720 C C . ASN A 1 213 ? -3.982 -14.993 -2.405 1.00 91.06 213 ASN A C 1
ATOM 1722 O O . ASN A 1 213 ? -4.863 -15.716 -2.855 1.00 91.06 213 ASN A O 1
ATOM 1726 N N . LEU A 1 214 ? -3.882 -13.688 -2.670 1.00 91.44 214 LEU A N 1
ATOM 1727 C CA . LEU A 1 214 ? -4.872 -12.960 -3.447 1.00 91.44 214 LEU A CA 1
ATOM 1728 C C . LEU A 1 214 ? -4.736 -13.338 -4.923 1.00 91.44 214 LEU A C 1
ATOM 1730 O O . LEU A 1 214 ? -3.691 -13.112 -5.533 1.00 91.44 214 LEU A O 1
ATOM 1734 N N . GLU A 1 215 ? -5.780 -13.959 -5.461 1.00 92.38 215 GLU A N 1
ATOM 1735 C CA . GLU A 1 215 ? -5.860 -14.479 -6.827 1.00 92.38 215 GLU A CA 1
ATOM 1736 C C . GLU A 1 215 ? -6.662 -13.531 -7.730 1.00 92.38 215 GLU A C 1
ATOM 1738 O O . GLU A 1 215 ? -6.314 -13.371 -8.902 1.00 92.38 215 GLU A O 1
ATOM 1743 N N . GLU A 1 216 ? -7.683 -12.867 -7.175 1.00 90.56 216 GLU A N 1
ATOM 1744 C CA . GLU A 1 216 ? -8.615 -12.004 -7.907 1.00 90.56 216 GLU A CA 1
ATOM 1745 C C . GLU A 1 216 ? -8.916 -10.707 -7.146 1.00 90.56 216 GLU A C 1
ATOM 1747 O O . GLU A 1 216 ? -9.114 -10.701 -5.926 1.00 90.56 216 GLU A O 1
ATOM 1752 N N . ILE A 1 217 ? -8.977 -9.601 -7.888 1.00 91.12 217 ILE A N 1
ATOM 1753 C CA . ILE A 1 217 ? -9.399 -8.290 -7.397 1.00 91.12 217 ILE A CA 1
ATOM 1754 C C . ILE A 1 217 ? -10.461 -7.753 -8.353 1.00 91.12 217 ILE A C 1
ATOM 1756 O O . ILE A 1 217 ? -10.207 -7.628 -9.552 1.00 91.12 217 ILE A O 1
ATOM 1760 N N . TYR A 1 218 ? -11.617 -7.393 -7.806 1.00 88.50 218 TYR A N 1
ATOM 1761 C CA . TYR A 1 218 ? -12.713 -6.771 -8.535 1.00 88.50 218 TYR A CA 1
ATOM 1762 C C . TYR A 1 218 ? -12.742 -5.281 -8.198 1.00 88.50 218 TYR A C 1
ATOM 1764 O O . TYR A 1 218 ? -13.007 -4.896 -7.061 1.00 88.50 218 TYR A O 1
ATOM 1772 N N . ILE A 1 219 ? -12.408 -4.435 -9.176 1.00 83.88 219 ILE A N 1
ATOM 1773 C CA . ILE A 1 219 ? -12.470 -2.974 -9.059 1.00 83.88 219 ILE A CA 1
ATOM 1774 C C . ILE A 1 219 ? -13.341 -2.449 -10.198 1.00 83.88 219 ILE A C 1
ATOM 1776 O O . ILE A 1 219 ? -12.981 -2.583 -11.368 1.00 83.88 219 ILE A O 1
ATOM 1780 N N . THR A 1 220 ? -14.457 -1.801 -9.869 1.00 75.06 220 THR A N 1
ATOM 1781 C CA . THR A 1 220 ? -15.302 -1.106 -10.852 1.00 75.06 220 THR A CA 1
ATOM 1782 C C . THR A 1 220 ? -15.423 0.368 -10.513 1.00 75.06 220 THR A C 1
ATOM 1784 O O . THR A 1 220 ? -15.511 0.726 -9.348 1.00 75.06 220 THR A O 1
ATOM 1787 N N . GLU A 1 221 ? -15.427 1.214 -11.548 1.00 76.06 221 GLU A N 1
ATOM 1788 C CA . GLU A 1 221 ? -15.731 2.655 -11.500 1.00 76.06 221 GLU A CA 1
ATOM 1789 C C . GLU A 1 221 ? -15.314 3.383 -10.204 1.00 76.06 221 GLU A C 1
ATOM 1791 O O . GLU A 1 221 ? -16.131 4.032 -9.556 1.00 76.06 221 GLU A O 1
ATOM 1796 N N . CYS A 1 222 ? -14.022 3.333 -9.852 1.00 81.62 222 CYS A N 1
ATOM 1797 C CA . CYS A 1 222 ? -13.448 4.196 -8.814 1.00 81.62 222 CYS A CA 1
ATOM 1798 C C . CYS A 1 222 ? -12.758 5.406 -9.479 1.00 81.62 222 CYS A C 1
ATOM 1800 O O . CYS A 1 222 ? -11.534 5.408 -9.658 1.00 81.62 222 CYS A O 1
ATOM 1802 N N . PRO A 1 223 ? -13.501 6.452 -9.897 1.00 82.62 223 PRO A N 1
ATOM 1803 C CA . PRO A 1 223 ? -12.956 7.532 -10.715 1.00 82.62 223 PRO A CA 1
ATOM 1804 C C . PRO A 1 223 ? -11.879 8.347 -10.004 1.00 82.62 223 PRO A C 1
ATOM 1806 O O . PRO A 1 223 ? -11.130 9.047 -10.677 1.00 82.62 223 PRO A O 1
ATOM 1809 N N . ILE A 1 224 ? -11.796 8.293 -8.673 1.00 88.75 224 ILE A N 1
ATOM 1810 C CA . ILE A 1 224 ? -10.871 9.118 -7.891 1.00 88.75 224 ILE A CA 1
ATOM 1811 C C . ILE A 1 224 ? -9.626 8.376 -7.398 1.00 88.75 224 ILE A C 1
ATOM 1813 O O . ILE A 1 224 ? -8.796 8.994 -6.734 1.00 88.75 224 ILE A O 1
ATOM 1817 N N . VAL A 1 225 ? -9.449 7.093 -7.740 1.00 92.56 225 VAL A N 1
ATOM 1818 C CA . VAL A 1 225 ? -8.226 6.364 -7.374 1.00 92.56 225 VAL A CA 1
ATOM 1819 C C . VAL A 1 225 ? -7.033 7.035 -8.042 1.00 92.56 225 VAL A C 1
ATOM 1821 O O . VAL A 1 225 ? -6.955 7.124 -9.267 1.00 92.56 225 VAL A O 1
ATOM 1824 N N . THR A 1 226 ? -6.089 7.485 -7.220 1.00 95.12 226 THR A N 1
ATOM 1825 C CA . THR A 1 226 ? -4.847 8.129 -7.669 1.00 95.12 226 THR A CA 1
ATOM 1826 C C . THR A 1 226 ? -3.624 7.266 -7.394 1.00 95.12 226 THR A C 1
ATOM 1828 O O . THR A 1 226 ? -2.619 7.395 -8.091 1.00 95.12 226 THR A O 1
ATOM 1831 N N . PHE A 1 227 ? -3.697 6.372 -6.407 1.00 96.94 227 PHE A N 1
ATOM 1832 C CA . PHE A 1 227 ? -2.554 5.594 -5.954 1.00 96.94 227 PHE A CA 1
ATOM 1833 C C . PHE A 1 227 ? -2.927 4.127 -5.748 1.00 96.94 227 PHE A C 1
ATOM 1835 O O . PHE A 1 227 ? -3.856 3.814 -5.000 1.00 96.94 227 PHE A O 1
ATOM 1842 N N . ILE A 1 228 ? -2.154 3.234 -6.362 1.00 95.81 228 ILE A N 1
ATOM 1843 C CA . ILE A 1 228 ? -2.259 1.788 -6.171 1.00 95.81 228 ILE A CA 1
ATOM 1844 C C . ILE A 1 228 ? -0.862 1.235 -5.892 1.00 95.81 228 ILE A C 1
ATOM 1846 O O . ILE A 1 228 ? 0.063 1.453 -6.672 1.00 95.81 228 ILE A O 1
ATOM 1850 N N . ASN A 1 229 ? -0.716 0.492 -4.800 1.00 96.62 229 ASN A N 1
ATOM 1851 C CA . ASN A 1 229 ? 0.478 -0.289 -4.507 1.00 96.62 229 ASN A CA 1
ATOM 1852 C C . ASN A 1 229 ? 0.086 -1.730 -4.194 1.00 96.62 229 ASN A C 1
ATOM 1854 O O . ASN A 1 229 ? -0.670 -1.986 -3.259 1.00 96.62 229 ASN A O 1
ATOM 1858 N N . THR A 1 230 ? 0.590 -2.663 -4.992 1.00 93.81 230 THR A N 1
ATOM 1859 C CA . THR A 1 230 ? 0.258 -4.080 -4.915 1.00 93.81 230 THR A CA 1
ATOM 1860 C C . THR A 1 230 ? 1.520 -4.928 -4.855 1.00 93.81 230 THR A C 1
ATOM 1862 O O . THR A 1 230 ? 2.478 -4.719 -5.595 1.00 93.81 230 THR A O 1
ATOM 1865 N N . GLN A 1 231 ? 1.487 -5.904 -3.957 1.00 93.88 231 GLN A N 1
ATOM 1866 C CA . GLN A 1 231 ? 2.474 -6.956 -3.787 1.00 93.88 231 GLN A CA 1
ATOM 1867 C C . GLN A 1 231 ? 1.729 -8.271 -3.534 1.00 93.88 231 GLN A C 1
ATOM 1869 O O . GLN A 1 231 ? 1.558 -8.714 -2.393 1.00 93.88 231 GLN A O 1
ATOM 1874 N N . CYS A 1 232 ? 1.204 -8.845 -4.620 1.00 89.81 232 CYS A N 1
ATOM 1875 C CA . CYS A 1 232 ? 0.309 -10.003 -4.620 1.00 89.81 232 CYS A CA 1
ATOM 1876 C C . CYS A 1 232 ? 0.877 -11.105 -5.522 1.00 89.81 232 CYS A C 1
ATOM 1878 O O . CYS A 1 232 ? 0.677 -11.107 -6.735 1.00 89.81 232 CYS A O 1
ATOM 1880 N N . SER A 1 233 ? 1.585 -12.071 -4.936 1.00 86.75 233 SER A N 1
ATOM 1881 C CA . SER A 1 233 ? 2.345 -13.060 -5.715 1.00 86.75 233 SER A CA 1
ATOM 1882 C C . SER A 1 233 ? 1.506 -14.054 -6.529 1.00 86.75 233 SER A C 1
ATOM 1884 O O . SER A 1 233 ? 2.046 -14.637 -7.467 1.00 86.75 233 SER A O 1
ATOM 1886 N N . LYS A 1 234 ? 0.214 -14.238 -6.215 1.00 91.75 234 LYS A N 1
ATOM 1887 C CA . LYS A 1 234 ? -0.715 -15.134 -6.936 1.00 91.75 234 LYS A CA 1
ATOM 1888 C C . LYS A 1 234 ? -1.723 -14.421 -7.842 1.00 91.75 234 LYS A C 1
ATOM 1890 O O . LYS A 1 234 ? -2.468 -15.102 -8.546 1.00 91.75 234 LYS A O 1
ATOM 1895 N N . LEU A 1 235 ? -1.734 -13.089 -7.852 1.00 90.69 235 LEU A N 1
ATOM 1896 C CA . LEU A 1 235 ? -2.656 -12.310 -8.672 1.00 90.69 235 LEU A CA 1
ATOM 1897 C C . LEU A 1 235 ? -2.319 -12.524 -10.149 1.00 90.69 235 LEU A C 1
ATOM 1899 O O . LEU A 1 235 ? -1.189 -12.264 -10.554 1.00 90.69 235 LEU A O 1
ATOM 1903 N N . ARG A 1 236 ? -3.283 -13.000 -10.946 1.00 87.38 236 ARG A N 1
ATOM 1904 C CA . ARG A 1 236 ? -3.070 -13.303 -12.377 1.00 87.38 236 ARG A CA 1
ATOM 1905 C C . ARG A 1 236 ? -3.492 -12.180 -13.311 1.00 87.38 236 ARG A C 1
ATOM 1907 O O . ARG A 1 236 ? -2.862 -11.978 -14.350 1.00 87.38 236 ARG A O 1
ATOM 1914 N N . THR A 1 237 ? -4.541 -11.460 -12.933 1.00 87.50 237 THR A N 1
ATOM 1915 C CA . THR A 1 237 ? -5.116 -10.374 -13.723 1.00 87.50 237 THR A CA 1
ATOM 1916 C C . THR A 1 237 ? -5.361 -9.175 -12.825 1.00 87.50 237 THR A C 1
ATOM 1918 O O . THR A 1 237 ? -5.898 -9.326 -11.730 1.00 87.50 237 THR A O 1
ATOM 1921 N N . LEU A 1 238 ? -5.004 -7.989 -13.306 1.00 89.38 238 LEU A N 1
ATOM 1922 C CA . LEU A 1 238 ? -5.358 -6.720 -12.686 1.00 89.38 238 LEU A CA 1
ATOM 1923 C C . LEU A 1 238 ? -5.997 -5.818 -13.745 1.00 89.38 238 LEU A C 1
ATOM 1925 O O . LEU A 1 238 ? -5.329 -5.375 -14.680 1.00 89.38 238 LEU A O 1
ATOM 1929 N N . ASP A 1 239 ? -7.299 -5.570 -13.623 1.00 89.06 239 ASP A N 1
ATOM 1930 C CA . ASP A 1 239 ? -8.020 -4.668 -14.520 1.00 89.06 239 ASP A CA 1
ATOM 1931 C C . ASP A 1 239 ? -8.166 -3.284 -13.880 1.00 89.06 239 ASP A C 1
ATOM 1933 O O . ASP A 1 239 ? -8.893 -3.096 -12.908 1.00 89.06 239 ASP A O 1
ATOM 1937 N N . LEU A 1 240 ? -7.442 -2.310 -14.428 1.00 89.69 240 LEU A N 1
ATOM 1938 C CA . LEU A 1 240 ? -7.471 -0.900 -14.041 1.00 89.69 240 LEU A CA 1
ATOM 1939 C C . LEU A 1 240 ? -8.080 -0.030 -15.148 1.00 89.69 240 LEU A C 1
ATOM 1941 O O . LEU A 1 240 ? -8.021 1.197 -15.070 1.00 89.69 240 LEU A O 1
ATOM 1945 N N . SER A 1 241 ? -8.670 -0.630 -16.188 1.00 87.81 241 SER A N 1
ATOM 1946 C CA . SER A 1 241 ? -9.136 0.067 -17.396 1.00 87.81 241 SER A CA 1
ATOM 1947 C C . SER A 1 241 ? -10.155 1.175 -17.110 1.00 87.81 241 SER A C 1
ATOM 1949 O O . SER A 1 241 ? -10.283 2.126 -17.886 1.00 87.81 241 SER A O 1
ATOM 1951 N N . ARG A 1 242 ? -10.856 1.078 -15.973 1.00 87.19 242 ARG A N 1
ATOM 1952 C CA . ARG A 1 242 ? -11.883 2.015 -15.496 1.00 87.19 242 ARG A CA 1
ATOM 1953 C C . ARG A 1 242 ? -11.379 3.058 -14.493 1.00 87.19 242 ARG A C 1
ATOM 1955 O O . ARG A 1 242 ? -12.200 3.743 -13.890 1.00 87.19 242 ARG A O 1
ATOM 1962 N N . LEU A 1 243 ? -10.065 3.208 -14.320 1.00 90.25 243 LEU A N 1
ATOM 1963 C CA . LEU A 1 243 ? -9.462 4.113 -13.336 1.00 90.25 243 LEU A CA 1
ATOM 1964 C C . LEU A 1 243 ? -8.730 5.284 -14.023 1.00 90.25 243 LEU A C 1
ATOM 1966 O O . LEU A 1 243 ? -7.507 5.268 -14.165 1.00 90.25 243 LEU A O 1
ATOM 1970 N N . PRO A 1 244 ? -9.453 6.324 -14.477 1.00 87.94 244 PRO A N 1
ATOM 1971 C CA . PRO A 1 244 ? -8.903 7.361 -15.358 1.00 87.94 244 PRO A CA 1
ATOM 1972 C C . PRO A 1 244 ? -7.872 8.285 -14.692 1.00 87.94 244 PRO A C 1
ATOM 1974 O O . PRO A 1 244 ? -7.119 8.963 -15.390 1.00 87.94 244 PRO A O 1
ATOM 1977 N N . ASN A 1 245 ? -7.847 8.344 -13.357 1.00 91.19 245 ASN A N 1
ATOM 1978 C CA . ASN A 1 245 ? -7.061 9.315 -12.596 1.00 91.19 245 ASN A CA 1
ATOM 1979 C C . ASN A 1 245 ? -5.860 8.714 -11.854 1.00 91.19 245 ASN A C 1
ATOM 1981 O O . ASN A 1 245 ? -5.262 9.410 -11.031 1.00 91.19 245 ASN A O 1
ATOM 1985 N N . ILE A 1 246 ? -5.466 7.472 -12.168 1.00 92.69 246 ILE A N 1
ATOM 1986 C CA . ILE A 1 246 ? -4.273 6.867 -11.564 1.00 92.69 246 ILE A CA 1
ATOM 1987 C C . ILE A 1 246 ? -3.061 7.753 -11.851 1.00 92.69 246 ILE A C 1
ATOM 1989 O O . ILE A 1 246 ? -2.761 8.084 -12.999 1.00 92.69 246 ILE A O 1
ATOM 1993 N N . ASN A 1 247 ? -2.367 8.114 -10.778 1.00 95.69 247 ASN A N 1
ATOM 1994 C CA . ASN A 1 247 ? -1.155 8.910 -10.795 1.00 95.69 247 ASN A CA 1
ATOM 1995 C C . ASN A 1 247 ? 0.093 8.063 -10.540 1.00 95.69 247 ASN A C 1
ATOM 1997 O O . ASN A 1 247 ? 1.106 8.266 -11.206 1.00 95.69 247 ASN A O 1
ATOM 2001 N N . ALA A 1 248 ? 0.006 7.100 -9.624 1.00 96.69 248 ALA A N 1
ATOM 2002 C CA . ALA A 1 248 ? 1.110 6.210 -9.304 1.00 96.69 248 ALA A CA 1
ATOM 2003 C C . ALA A 1 248 ? 0.630 4.763 -9.155 1.00 96.69 248 ALA A C 1
ATOM 2005 O O . ALA A 1 248 ? -0.333 4.487 -8.430 1.00 96.69 248 ALA A O 1
ATOM 2006 N N . LEU A 1 249 ? 1.321 3.854 -9.840 1.00 95.25 249 LEU A N 1
ATOM 2007 C CA . LEU A 1 249 ? 1.057 2.421 -9.824 1.00 95.25 249 LEU A CA 1
ATOM 2008 C C . LEU A 1 249 ? 2.340 1.659 -9.484 1.00 95.25 249 LEU A C 1
ATOM 2010 O O . LEU A 1 249 ? 3.305 1.684 -10.246 1.00 95.25 249 LEU A O 1
ATOM 2014 N N . TYR A 1 250 ? 2.322 0.965 -8.350 1.00 95.38 250 TYR A N 1
ATOM 2015 C CA . TYR A 1 250 ? 3.391 0.079 -7.900 1.00 95.38 250 TYR A CA 1
ATOM 2016 C C . TYR A 1 250 ? 2.883 -1.365 -7.901 1.00 95.38 250 TYR A C 1
ATOM 2018 O O . TYR A 1 250 ? 1.885 -1.687 -7.253 1.00 95.38 250 TYR A O 1
ATOM 2026 N N . ILE A 1 251 ? 3.557 -2.236 -8.643 1.00 91.50 251 ILE A N 1
ATOM 2027 C CA . ILE A 1 251 ? 3.255 -3.660 -8.788 1.00 91.50 251 ILE A CA 1
ATOM 2028 C C . ILE A 1 251 ? 4.554 -4.418 -8.518 1.00 91.50 251 ILE A C 1
ATOM 2030 O O . ILE A 1 251 ? 5.356 -4.655 -9.412 1.00 91.50 251 ILE A O 1
ATOM 2034 N N . SER A 1 252 ? 4.788 -4.784 -7.265 1.00 91.31 252 SER A N 1
ATOM 2035 C CA . SER A 1 252 ? 6.052 -5.395 -6.842 1.00 91.31 252 SER A CA 1
ATOM 2036 C C . SER A 1 252 ? 5.878 -6.861 -6.468 1.00 91.31 252 SER A C 1
ATOM 2038 O O . SER A 1 252 ? 4.871 -7.237 -5.886 1.00 91.31 252 SER A O 1
ATOM 2040 N N . GLU A 1 253 ? 6.849 -7.716 -6.786 1.00 89.44 253 GLU A N 1
ATOM 2041 C CA . GLU A 1 253 ? 6.817 -9.153 -6.457 1.00 89.44 253 GLU A CA 1
ATOM 2042 C C . GLU A 1 253 ? 5.543 -9.903 -6.926 1.00 89.44 253 GLU A C 1
ATOM 2044 O O . GLU A 1 253 ? 5.179 -10.956 -6.384 1.00 89.44 253 GLU A O 1
ATOM 2049 N N . CYS A 1 254 ? 4.859 -9.403 -7.959 1.00 88.62 254 CYS A N 1
ATOM 2050 C CA . CYS A 1 254 ? 3.669 -10.021 -8.543 1.00 88.62 254 CYS A CA 1
ATOM 2051 C C . CYS A 1 254 ? 4.087 -11.075 -9.578 1.00 88.62 254 CYS A C 1
ATOM 2053 O O . CYS A 1 254 ? 4.030 -10.869 -10.788 1.00 88.62 254 CYS A O 1
ATOM 2055 N N . LYS A 1 255 ? 4.563 -12.224 -9.090 1.00 84.81 255 LYS A N 1
ATOM 2056 C CA . LYS A 1 255 ? 5.186 -13.279 -9.915 1.00 84.81 255 LYS A CA 1
ATOM 2057 C C . LYS A 1 255 ? 4.211 -14.082 -10.784 1.00 84.81 255 LYS A C 1
ATOM 2059 O O . LYS A 1 255 ? 4.650 -14.770 -11.700 1.00 84.81 255 LYS A O 1
ATOM 2064 N N . ALA A 1 256 ? 2.913 -14.035 -10.490 1.00 87.12 256 ALA A N 1
ATOM 2065 C CA . ALA A 1 256 ? 1.880 -14.723 -11.265 1.00 87.12 256 ALA A CA 1
ATOM 2066 C C . ALA A 1 256 ? 1.091 -13.793 -12.199 1.00 87.12 256 ALA A C 1
ATOM 2068 O O . ALA A 1 256 ? 0.198 -14.281 -12.894 1.00 87.12 256 ALA A O 1
ATOM 2069 N N . LEU A 1 257 ? 1.392 -12.489 -12.215 1.00 85.00 257 LEU A N 1
ATOM 2070 C CA . LEU A 1 257 ? 0.640 -11.520 -13.005 1.00 85.00 257 LEU A CA 1
ATOM 2071 C C . LEU A 1 257 ? 0.912 -11.750 -14.494 1.00 85.00 257 LEU A C 1
ATOM 2073 O O . LEU A 1 257 ? 2.053 -11.746 -14.944 1.00 85.00 257 LEU A O 1
ATOM 2077 N N . VAL A 1 258 ? -0.154 -11.987 -15.254 1.00 79.19 258 VAL A N 1
ATOM 2078 C CA . VAL A 1 258 ? -0.092 -12.209 -16.704 1.00 79.19 258 VAL A CA 1
ATOM 2079 C C . VAL A 1 258 ? -0.724 -11.036 -17.435 1.00 79.19 258 VAL A C 1
ATOM 2081 O O . VAL A 1 258 ? -0.142 -10.516 -18.382 1.00 79.19 258 VAL A O 1
ATOM 2084 N N . ASN A 1 259 ? -1.898 -10.599 -16.974 1.00 80.81 259 ASN A N 1
ATOM 2085 C CA . ASN A 1 259 ? -2.685 -9.573 -17.644 1.00 80.81 259 ASN A CA 1
ATOM 2086 C C . ASN A 1 259 ? -2.803 -8.322 -16.776 1.00 80.81 259 ASN A C 1
ATOM 2088 O O . ASN A 1 259 ? -3.328 -8.373 -15.663 1.00 80.81 259 ASN A O 1
ATOM 2092 N N . LEU A 1 260 ? -2.377 -7.187 -17.324 1.00 85.25 260 LEU A N 1
ATOM 2093 C CA . LEU A 1 260 ? -2.656 -5.871 -16.771 1.00 85.25 260 LEU A CA 1
ATOM 2094 C C . LEU A 1 260 ? -3.401 -5.039 -17.811 1.00 85.25 260 LEU A C 1
ATOM 2096 O O . LEU A 1 260 ? -2.887 -4.796 -18.902 1.00 85.25 260 LEU A O 1
ATOM 2100 N N . TYR A 1 261 ? -4.581 -4.553 -17.443 1.00 86.56 261 TYR A N 1
ATOM 2101 C CA . TYR A 1 261 ? -5.352 -3.646 -18.284 1.00 86.56 261 TYR A CA 1
ATOM 2102 C C . TYR A 1 261 ? -5.266 -2.236 -17.714 1.00 86.56 261 TYR A C 1
ATOM 2104 O O . TYR A 1 261 ? -5.875 -1.930 -16.695 1.00 86.56 261 TYR A O 1
ATOM 2112 N N . LEU A 1 262 ? -4.498 -1.368 -18.366 1.00 86.38 262 LEU A N 1
ATOM 2113 C CA . LEU A 1 262 ? -4.461 0.057 -18.045 1.00 86.38 262 LEU A CA 1
ATOM 2114 C C . LEU A 1 262 ? -5.568 0.810 -18.805 1.00 86.38 262 LEU A C 1
ATOM 2116 O O . LEU A 1 262 ? -6.023 0.349 -19.858 1.00 86.38 262 LEU A O 1
ATOM 2120 N N . PRO A 1 263 ? -6.001 1.987 -18.316 1.00 86.69 263 PRO A N 1
ATOM 2121 C CA . PRO A 1 263 ? -6.841 2.887 -19.096 1.00 86.69 263 PRO A CA 1
ATOM 2122 C C . PRO A 1 263 ? -6.221 3.191 -20.465 1.00 86.69 263 PRO A C 1
ATOM 2124 O O . PRO A 1 263 ? -5.015 3.379 -20.593 1.00 86.69 263 PRO A O 1
ATOM 2127 N N . HIS A 1 264 ? -7.054 3.335 -21.500 1.00 80.69 264 HIS A N 1
ATOM 2128 C CA . HIS A 1 264 ? -6.567 3.657 -22.850 1.00 80.69 264 HIS A CA 1
ATOM 2129 C C . HIS A 1 264 ? -5.762 4.974 -22.906 1.00 80.69 264 HIS A C 1
ATOM 2131 O O . HIS A 1 264 ? -4.885 5.146 -23.755 1.00 80.69 264 HIS A O 1
ATOM 2137 N N . ARG A 1 265 ? -6.069 5.916 -22.003 1.00 84.44 265 ARG A N 1
ATOM 2138 C CA . ARG A 1 265 ? -5.369 7.196 -21.841 1.00 84.44 265 ARG A CA 1
ATOM 2139 C C . ARG A 1 265 ? -5.028 7.427 -20.374 1.00 84.44 265 ARG A C 1
ATOM 2141 O O . ARG A 1 265 ? -5.858 7.913 -19.612 1.00 84.44 265 ARG A O 1
ATOM 2148 N N . CYS A 1 266 ? -3.790 7.140 -20.007 1.00 86.19 266 CYS A N 1
ATOM 2149 C CA . CYS A 1 266 ? -3.253 7.350 -18.667 1.00 86.19 266 CYS A CA 1
ATOM 2150 C C . CYS A 1 266 ? -2.619 8.744 -18.568 1.00 86.19 266 CYS A C 1
ATOM 2152 O O . CYS A 1 266 ? -1.411 8.889 -18.401 1.00 86.19 266 CYS A O 1
ATOM 2154 N N . LEU A 1 267 ? -3.438 9.792 -18.710 1.00 90.12 267 LEU A N 1
ATOM 2155 C CA . LEU A 1 267 ? -2.943 11.174 -18.773 1.00 90.12 267 LEU A CA 1
ATOM 2156 C C . LEU A 1 267 ? -2.348 11.662 -17.447 1.00 90.12 267 LEU A C 1
ATOM 2158 O O . LEU A 1 267 ? -1.529 12.572 -17.457 1.00 90.12 267 LEU A O 1
ATOM 2162 N N . ASN A 1 268 ? -2.750 11.079 -16.320 1.00 92.69 268 ASN A N 1
ATOM 2163 C CA . ASN A 1 268 ? -2.291 11.495 -14.995 1.00 92.69 268 ASN A CA 1
ATOM 2164 C C . ASN A 1 268 ? -1.174 10.610 -14.430 1.00 92.69 268 ASN A C 1
ATOM 2166 O O . ASN A 1 268 ? -0.615 10.971 -13.392 1.00 92.69 268 ASN A O 1
ATOM 2170 N N . LEU A 1 269 ? -0.847 9.494 -15.094 1.00 94.12 269 LEU A N 1
ATOM 2171 C CA . LEU A 1 269 ? 0.139 8.528 -14.620 1.00 94.12 269 LEU A CA 1
ATOM 2172 C C . LEU A 1 269 ? 1.543 9.128 -14.719 1.00 94.12 269 LEU A C 1
ATOM 2174 O O . LEU A 1 269 ? 2.014 9.414 -15.817 1.00 94.12 269 LEU A O 1
ATOM 2178 N N . ARG A 1 270 ? 2.185 9.304 -13.563 1.00 95.81 270 ARG A N 1
ATOM 2179 C CA . ARG A 1 270 ? 3.547 9.829 -13.399 1.00 95.81 270 ARG A CA 1
ATOM 2180 C C . ARG A 1 270 ? 4.543 8.745 -13.032 1.00 95.81 270 ARG A C 1
ATOM 2182 O O . ARG A 1 270 ? 5.666 8.782 -13.518 1.00 95.81 270 ARG A O 1
ATOM 2189 N N . THR A 1 271 ? 4.120 7.770 -12.232 1.00 96.31 271 THR A N 1
ATOM 2190 C CA . THR A 1 271 ? 5.000 6.705 -11.745 1.00 96.31 271 THR A CA 1
ATOM 2191 C C . THR A 1 271 ? 4.417 5.337 -12.047 1.00 96.31 271 THR A C 1
ATOM 2193 O O . THR A 1 271 ? 3.265 5.052 -11.708 1.00 96.31 271 THR A O 1
ATOM 2196 N N . LEU A 1 272 ? 5.241 4.482 -12.645 1.00 93.19 272 LEU A N 1
ATOM 2197 C CA . LEU A 1 272 ? 4.927 3.095 -12.935 1.00 93.19 272 LEU A CA 1
ATOM 2198 C C . LEU A 1 272 ? 6.097 2.200 -12.513 1.00 93.19 272 LEU A C 1
ATOM 2200 O O . LEU A 1 272 ? 7.200 2.330 -13.037 1.00 93.19 272 LEU A O 1
ATOM 2204 N N . ASN A 1 273 ? 5.857 1.300 -11.564 1.00 92.25 273 ASN A N 1
ATOM 2205 C CA . ASN A 1 273 ? 6.870 0.404 -11.009 1.00 92.25 273 ASN A CA 1
ATOM 2206 C C . ASN A 1 273 ? 6.386 -1.054 -11.062 1.00 92.25 273 ASN A C 1
ATOM 2208 O O . ASN A 1 273 ? 5.271 -1.331 -10.621 1.00 92.25 273 ASN A O 1
ATOM 2212 N N . PHE A 1 274 ? 7.220 -1.965 -11.570 1.00 88.75 274 PHE A N 1
ATOM 2213 C CA . PHE A 1 274 ? 6.945 -3.401 -11.704 1.00 88.75 274 PHE A CA 1
ATOM 2214 C C . PHE A 1 274 ? 7.962 -4.307 -10.992 1.00 88.75 274 PHE A C 1
ATOM 2216 O O . PHE A 1 274 ? 8.115 -5.473 -11.354 1.00 88.75 274 PHE A O 1
ATOM 2223 N N . ASN A 1 275 ? 8.688 -3.808 -9.993 1.00 86.69 275 ASN A N 1
ATOM 2224 C CA . ASN A 1 275 ? 9.925 -4.465 -9.565 1.00 86.69 275 ASN A CA 1
ATOM 2225 C C . ASN A 1 275 ? 9.700 -5.910 -9.088 1.00 86.69 275 ASN A C 1
ATOM 2227 O O . ASN A 1 275 ? 8.824 -6.187 -8.267 1.00 86.69 275 ASN A O 1
ATOM 2231 N N . ASN A 1 276 ? 10.545 -6.835 -9.546 1.00 85.69 276 ASN A N 1
ATOM 2232 C CA . ASN A 1 276 ? 10.482 -8.266 -9.230 1.00 85.69 276 ASN A CA 1
ATOM 2233 C C . ASN A 1 276 ? 9.170 -8.968 -9.651 1.00 85.69 276 ASN A C 1
ATOM 2235 O O . ASN A 1 276 ? 8.794 -9.973 -9.033 1.00 85.69 276 ASN A O 1
ATOM 2239 N N . SER A 1 277 ? 8.452 -8.456 -10.655 1.00 82.56 277 SER A N 1
ATOM 2240 C CA . SER A 1 277 ? 7.182 -9.026 -11.130 1.00 82.56 277 SER A CA 1
ATOM 2241 C C . SER A 1 277 ? 7.330 -9.814 -12.435 1.00 82.56 277 SER A C 1
ATOM 2243 O O . SER A 1 277 ? 8.266 -9.612 -13.209 1.00 82.56 277 SER A O 1
ATOM 2245 N N . LYS A 1 278 ? 6.373 -10.715 -12.692 1.00 74.75 278 LYS A N 1
ATOM 2246 C CA . LYS A 1 278 ? 6.218 -11.350 -14.005 1.00 74.75 278 LYS A CA 1
ATOM 2247 C C . LYS A 1 278 ? 5.365 -10.433 -14.871 1.00 74.75 278 LYS A C 1
ATOM 2249 O O . LYS A 1 278 ? 4.316 -9.975 -14.422 1.00 74.75 278 LYS A O 1
ATOM 2254 N N . LEU A 1 279 ? 5.815 -10.137 -16.086 1.00 66.44 279 LEU A N 1
ATOM 2255 C CA . LEU A 1 279 ? 5.036 -9.336 -17.024 1.00 66.44 279 LEU A CA 1
ATOM 2256 C C . LEU A 1 279 ? 5.257 -9.847 -18.447 1.00 66.44 279 LEU A C 1
ATOM 2258 O O . LEU A 1 279 ? 6.373 -9.819 -18.956 1.00 66.44 279 LEU A O 1
ATOM 2262 N N . GLY A 1 280 ? 4.183 -10.341 -19.066 1.00 60.75 280 GLY A N 1
ATOM 2263 C CA . GLY A 1 280 ? 4.236 -10.933 -20.402 1.00 60.75 280 GLY A CA 1
ATOM 2264 C C . GLY A 1 280 ? 4.373 -9.886 -21.504 1.00 60.75 280 GLY A C 1
ATOM 2265 O O . GLY A 1 280 ? 5.259 -10.013 -22.330 1.00 60.75 280 GLY A O 1
ATOM 2266 N N . ILE A 1 281 ? 3.516 -8.857 -21.525 1.00 64.19 281 ILE A N 1
ATOM 2267 C CA . ILE A 1 281 ? 3.574 -7.720 -22.462 1.00 64.19 281 ILE A CA 1
ATOM 2268 C C . ILE A 1 281 ? 3.166 -6.453 -21.704 1.00 64.19 281 ILE A C 1
ATOM 2270 O O . ILE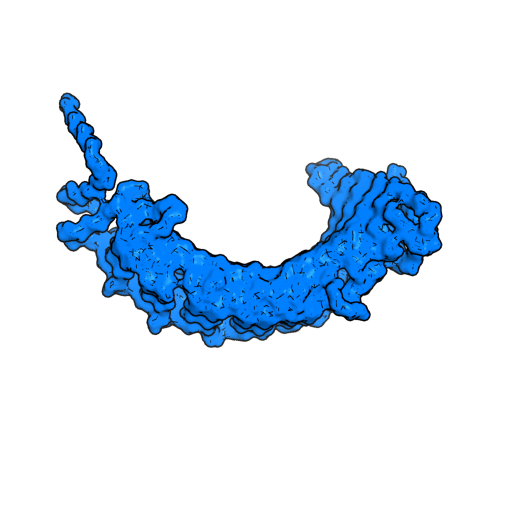 A 1 281 ? 2.103 -6.427 -21.082 1.00 64.19 281 ILE A O 1
ATOM 2274 N N . LEU A 1 282 ? 3.973 -5.387 -21.781 1.00 71.62 282 LEU A N 1
ATOM 2275 C CA . LEU A 1 282 ? 3.620 -4.076 -21.230 1.00 71.62 282 LEU A CA 1
ATOM 2276 C C . LEU A 1 282 ? 3.168 -3.125 -22.337 1.00 71.62 282 LEU A C 1
ATOM 2278 O O . LEU A 1 282 ? 3.984 -2.554 -23.060 1.00 71.62 282 LEU A O 1
ATOM 2282 N N . HIS A 1 283 ? 1.863 -2.893 -22.434 1.00 71.81 283 HIS A N 1
ATOM 2283 C CA . HIS A 1 283 ? 1.329 -1.812 -23.254 1.00 71.81 283 HIS A CA 1
ATOM 2284 C C . HIS A 1 283 ? 1.137 -0.560 -22.400 1.00 71.81 283 HIS A C 1
ATOM 2286 O O . HIS A 1 283 ? 0.136 -0.424 -21.701 1.00 71.81 283 HIS A O 1
ATOM 2292 N N . LEU A 1 284 ? 2.089 0.374 -22.485 1.00 72.12 284 LEU A N 1
ATOM 2293 C CA . LEU A 1 284 ? 1.986 1.672 -21.807 1.00 72.12 284 LEU A CA 1
ATOM 2294 C C . LEU A 1 284 ? 0.840 2.535 -22.365 1.00 72.12 284 LEU A C 1
ATOM 2296 O O . LEU A 1 284 ? 0.289 3.364 -21.649 1.00 72.12 284 LEU A O 1
ATOM 2300 N N . GLY A 1 285 ? 0.436 2.319 -23.622 1.00 73.00 285 GLY A N 1
ATOM 2301 C CA . GLY A 1 285 ? -0.612 3.113 -24.261 1.00 73.00 285 GLY A CA 1
ATOM 2302 C C . GLY A 1 285 ? -0.227 4.595 -24.353 1.00 73.00 285 GLY A C 1
ATOM 2303 O O . GLY A 1 285 ? 0.928 4.932 -24.596 1.00 73.00 285 GLY A O 1
ATOM 2304 N N . LEU A 1 286 ? -1.203 5.494 -24.183 1.00 80.19 286 LEU A N 1
ATOM 2305 C CA . LEU A 1 286 ? -0.964 6.941 -24.139 1.00 80.19 286 LEU A CA 1
ATOM 2306 C C . LEU A 1 286 ? -0.689 7.399 -22.697 1.00 80.19 286 LEU A C 1
ATOM 2308 O O . LEU A 1 286 ? -1.623 7.734 -21.962 1.00 80.19 286 LEU A O 1
ATOM 2312 N N . THR A 1 287 ? 0.592 7.463 -22.330 1.00 87.69 287 THR A N 1
ATOM 2313 C CA . THR A 1 287 ? 1.122 7.889 -21.017 1.00 87.69 287 THR A CA 1
ATOM 2314 C C . THR A 1 287 ? 2.049 9.114 -21.141 1.00 87.69 287 THR A C 1
ATOM 2316 O O . THR A 1 287 ? 3.216 9.075 -20.749 1.00 87.69 287 THR A O 1
ATOM 2319 N N . PRO A 1 288 ? 1.559 10.256 -21.664 1.00 88.81 288 PRO A N 1
ATOM 2320 C CA . PRO A 1 288 ? 2.418 11.389 -22.022 1.00 88.81 288 PRO A CA 1
ATOM 2321 C C . PRO A 1 288 ? 3.109 12.066 -20.828 1.00 88.81 288 PRO A C 1
ATOM 2323 O O . PRO A 1 288 ? 4.080 12.792 -21.024 1.00 88.81 288 PRO A O 1
ATOM 2326 N N . ASN A 1 289 ? 2.612 11.853 -19.608 1.00 92.75 289 ASN A N 1
ATOM 2327 C CA . ASN A 1 289 ? 3.115 12.470 -18.378 1.00 92.75 289 ASN A CA 1
ATOM 2328 C C . ASN A 1 289 ? 3.875 11.484 -17.478 1.00 92.75 289 ASN A C 1
ATOM 2330 O O . ASN A 1 289 ? 4.092 11.790 -16.309 1.00 92.75 289 ASN A O 1
ATOM 2334 N N . LEU A 1 290 ? 4.260 10.315 -18.005 1.00 92.75 290 LEU A N 1
ATOM 2335 C CA . LEU A 1 290 ? 5.063 9.352 -17.260 1.00 92.75 290 LEU A CA 1
ATOM 2336 C C . LEU A 1 290 ? 6.472 9.913 -17.037 1.00 92.75 290 LEU A C 1
ATOM 2338 O O . LEU A 1 290 ? 7.185 10.204 -17.997 1.00 92.75 290 LEU A O 1
ATOM 2342 N N . GLU A 1 291 ? 6.842 10.051 -15.768 1.00 94.56 291 GLU A N 1
ATOM 2343 C CA . GLU A 1 291 ? 8.111 10.610 -15.292 1.00 94.56 291 GLU A CA 1
ATOM 2344 C C . GLU A 1 291 ? 9.032 9.496 -14.782 1.00 94.56 291 GLU A C 1
ATOM 2346 O O . GLU A 1 291 ? 10.236 9.525 -15.026 1.00 94.56 291 GLU A O 1
ATOM 2351 N N . GLU A 1 292 ? 8.477 8.468 -14.138 1.00 94.62 292 GLU A N 1
ATOM 2352 C CA . GLU A 1 292 ? 9.238 7.345 -13.594 1.00 94.62 292 GLU A CA 1
ATOM 2353 C C . GLU A 1 292 ? 8.713 6.004 -14.117 1.00 94.62 292 GLU A C 1
ATOM 2355 O O . GLU A 1 292 ? 7.546 5.658 -13.913 1.00 94.62 292 GLU A O 1
ATOM 2360 N N . LEU A 1 293 ? 9.601 5.231 -14.746 1.00 91.88 293 LEU A N 1
ATOM 2361 C CA . LEU A 1 293 ? 9.378 3.844 -15.140 1.00 91.88 293 LEU A CA 1
ATOM 2362 C C . LEU A 1 293 ? 10.450 2.956 -14.509 1.00 91.88 293 LEU A C 1
ATOM 2364 O O . LEU A 1 293 ? 11.639 3.106 -14.792 1.00 91.88 293 LEU A O 1
ATOM 2368 N N . ASP A 1 294 ? 10.025 2.021 -13.670 1.00 91.00 294 ASP A N 1
ATOM 2369 C CA . ASP A 1 294 ? 10.906 1.063 -13.010 1.00 91.00 294 ASP A CA 1
ATOM 2370 C C . ASP A 1 294 ? 10.412 -0.360 -13.264 1.00 91.00 294 ASP A C 1
ATOM 2372 O O . ASP A 1 294 ? 9.301 -0.717 -12.882 1.00 91.00 294 ASP A O 1
ATOM 2376 N N . LEU A 1 295 ? 11.211 -1.145 -13.976 1.00 87.88 295 LEU A N 1
ATOM 2377 C CA . LEU A 1 295 ? 10.945 -2.537 -14.318 1.00 87.88 295 LEU A CA 1
ATOM 2378 C C . LEU A 1 295 ? 12.007 -3.463 -13.708 1.00 87.88 295 LEU A C 1
ATOM 2380 O O . LEU A 1 295 ? 12.175 -4.573 -14.200 1.00 87.88 295 LEU A O 1
ATOM 2384 N N . GLU A 1 296 ? 12.736 -3.041 -12.666 1.00 87.19 296 GLU A N 1
ATOM 2385 C CA . GLU A 1 296 ? 13.843 -3.827 -12.103 1.00 87.19 296 GLU A CA 1
ATOM 2386 C C . GLU A 1 296 ? 13.461 -5.299 -11.864 1.00 87.19 296 GLU A C 1
ATOM 2388 O O . GLU A 1 296 ? 12.472 -5.603 -11.196 1.00 87.19 296 GLU A O 1
ATOM 2393 N N . ASN A 1 297 ? 14.274 -6.221 -12.383 1.00 83.50 297 ASN A N 1
ATOM 2394 C CA . ASN A 1 297 ? 14.099 -7.664 -12.263 1.00 83.50 297 ASN A CA 1
ATOM 2395 C C . ASN A 1 297 ? 12.709 -8.146 -12.729 1.00 83.50 297 ASN A C 1
ATOM 2397 O O . ASN A 1 297 ? 12.098 -9.021 -12.109 1.00 83.50 297 ASN A O 1
ATOM 2401 N N . CYS A 1 298 ? 12.179 -7.558 -13.804 1.00 77.62 298 CYS A N 1
ATOM 2402 C CA . CYS A 1 298 ? 11.027 -8.107 -14.515 1.00 77.62 298 CYS A CA 1
ATOM 2403 C C . CYS A 1 298 ? 11.469 -9.271 -15.414 1.00 77.62 298 CYS A C 1
ATOM 2405 O O . CYS A 1 298 ? 12.304 -9.100 -16.306 1.00 77.62 298 CYS A O 1
ATOM 2407 N N . TYR A 1 299 ? 10.888 -10.456 -15.214 1.00 67.50 299 TYR A N 1
ATOM 2408 C CA . TYR A 1 299 ? 11.214 -11.663 -15.983 1.00 67.50 299 TYR A CA 1
ATOM 2409 C C . TYR A 1 299 ? 9.961 -12.460 -16.373 1.00 67.50 299 TYR A C 1
ATOM 2411 O O . TYR A 1 299 ? 8.956 -12.442 -15.669 1.00 67.50 299 TYR A O 1
ATOM 2419 N N . ASP A 1 300 ? 10.033 -13.203 -17.479 1.00 59.44 300 ASP A N 1
ATOM 2420 C CA . ASP A 1 300 ? 9.070 -14.238 -17.856 1.00 59.44 300 ASP A CA 1
ATOM 2421 C C . ASP A 1 300 ? 9.769 -15.609 -17.805 1.00 59.44 300 ASP A C 1
ATOM 2423 O O . ASP A 1 300 ? 10.935 -15.728 -18.181 1.00 59.44 300 ASP A O 1
ATOM 2427 N N . LEU A 1 301 ? 9.081 -16.629 -17.285 1.00 46.72 301 LEU A N 1
ATOM 2428 C CA . LEU A 1 301 ? 9.596 -17.993 -17.089 1.00 46.72 301 LEU A CA 1
ATOM 2429 C C . LEU A 1 301 ? 8.966 -19.013 -18.052 1.00 46.72 301 LEU A C 1
ATOM 2431 O O . LEU A 1 301 ? 9.457 -20.137 -18.123 1.00 46.72 301 LEU A O 1
ATOM 2435 N N . GLU A 1 302 ? 7.894 -18.669 -18.776 1.00 45.50 302 GLU A N 1
ATOM 2436 C CA . GLU A 1 302 ? 7.127 -19.647 -19.560 1.00 45.50 302 GLU A CA 1
ATOM 2437 C C . GLU A 1 302 ? 6.792 -19.105 -20.962 1.00 45.50 302 GLU A C 1
ATOM 2439 O O . GLU A 1 302 ? 5.856 -18.341 -21.139 1.00 45.50 302 GLU A O 1
ATOM 2444 N N . GLU A 1 303 ? 7.552 -19.566 -21.961 1.00 41.47 303 GLU A N 1
ATOM 2445 C CA . GLU A 1 303 ? 7.181 -19.605 -23.387 1.00 41.47 303 GLU A CA 1
ATOM 2446 C C . GLU A 1 303 ? 7.000 -18.262 -24.150 1.00 41.47 303 GLU A C 1
ATOM 2448 O O . GLU A 1 303 ? 5.907 -17.769 -24.397 1.00 41.47 303 GLU A O 1
ATOM 2453 N N . LEU A 1 304 ? 8.100 -17.786 -24.750 1.00 37.62 304 LEU A N 1
ATOM 2454 C CA . LEU A 1 304 ? 8.142 -17.335 -26.157 1.00 37.62 304 LEU A CA 1
ATOM 2455 C C . LEU A 1 304 ? 7.236 -16.166 -26.646 1.00 37.62 304 LEU A C 1
ATOM 2457 O O . LEU A 1 304 ? 7.040 -16.090 -27.860 1.00 37.62 304 LEU A O 1
ATOM 2461 N N . ARG A 1 305 ? 6.756 -15.220 -25.813 1.00 39.50 305 ARG A N 1
ATOM 2462 C CA . ARG A 1 305 ? 6.334 -13.831 -26.198 1.00 39.50 305 ARG A CA 1
ATOM 2463 C C . ARG A 1 305 ? 5.956 -12.991 -24.949 1.00 39.50 305 ARG A C 1
ATOM 2465 O O . ARG A 1 305 ? 5.180 -13.500 -24.163 1.00 39.50 305 ARG A O 1
ATOM 2472 N N . LEU A 1 306 ? 6.266 -11.706 -24.711 1.00 44.84 306 LEU A N 1
ATOM 2473 C CA . LEU A 1 306 ? 7.057 -10.630 -25.336 1.00 44.84 306 LEU A CA 1
ATOM 2474 C C . LEU A 1 306 ? 7.059 -9.426 -24.338 1.00 44.84 306 LEU A C 1
ATOM 2476 O O . LEU A 1 306 ? 6.355 -8.441 -24.554 1.00 44.84 306 LEU A O 1
ATOM 2480 N N . LEU A 1 307 ? 7.896 -9.420 -23.292 1.00 52.88 307 LEU A N 1
ATOM 2481 C CA . LEU A 1 307 ? 8.489 -8.148 -22.831 1.00 52.88 307 LEU A CA 1
ATOM 2482 C C . LEU A 1 307 ? 9.775 -7.903 -23.629 1.00 52.88 307 LEU A C 1
ATOM 2484 O O . LEU A 1 307 ? 10.695 -7.236 -23.179 1.00 52.88 307 LEU A O 1
ATOM 2488 N N . SER A 1 308 ? 9.865 -8.491 -24.827 1.00 57.16 308 SER A N 1
ATOM 2489 C CA . SER A 1 308 ? 11.027 -8.341 -25.682 1.00 57.16 308 SER A CA 1
ATOM 2490 C C . SER A 1 308 ? 11.070 -6.956 -26.303 1.00 57.16 308 SER A C 1
ATOM 2492 O O . SER A 1 308 ? 12.129 -6.585 -26.769 1.00 57.16 308 SER A O 1
ATOM 2494 N N . THR A 1 309 ? 9.958 -6.220 -26.348 1.00 67.19 309 THR A N 1
ATOM 2495 C CA . THR A 1 309 ? 9.878 -4.877 -26.922 1.00 67.19 309 THR A CA 1
ATOM 2496 C C . THR A 1 309 ? 9.302 -3.923 -25.884 1.00 67.19 309 THR A C 1
ATOM 2498 O O . THR A 1 309 ? 8.161 -4.109 -25.456 1.00 67.19 309 THR A O 1
ATOM 2501 N N . LEU A 1 310 ? 10.047 -2.887 -25.510 1.00 76.88 310 LEU A N 1
ATOM 2502 C CA . LEU A 1 310 ? 9.532 -1.760 -24.732 1.00 76.88 310 LEU A CA 1
ATOM 2503 C C . LEU A 1 310 ? 9.498 -0.517 -25.621 1.00 76.88 310 LEU A C 1
ATOM 2505 O O . LEU A 1 310 ? 10.545 -0.056 -26.063 1.00 76.88 310 LEU A O 1
ATOM 2509 N N . ASP A 1 311 ? 8.309 0.026 -25.880 1.00 77.88 311 ASP A N 1
ATOM 2510 C CA . ASP A 1 311 ? 8.133 1.241 -26.682 1.00 77.88 311 ASP A CA 1
ATOM 2511 C C . ASP A 1 311 ? 7.860 2.454 -25.786 1.00 77.88 311 ASP A C 1
ATOM 2513 O O . ASP A 1 311 ? 6.843 2.521 -25.092 1.00 77.88 311 ASP A O 1
ATOM 2517 N N . LEU A 1 312 ? 8.779 3.416 -25.819 1.00 82.25 312 LEU A N 1
ATOM 2518 C CA . LEU A 1 312 ? 8.718 4.677 -25.084 1.00 82.25 312 LEU A CA 1
ATOM 2519 C C . LEU A 1 312 ? 8.210 5.844 -25.952 1.00 82.25 312 LEU A C 1
ATOM 2521 O O . LEU A 1 312 ? 8.165 6.988 -25.507 1.00 82.25 312 LEU A O 1
ATOM 2525 N N . GLY A 1 313 ? 7.796 5.609 -27.200 1.00 79.12 313 GLY A N 1
ATOM 2526 C CA . GLY A 1 313 ? 7.441 6.675 -28.143 1.00 79.12 313 GLY A CA 1
ATOM 2527 C C . GLY A 1 313 ? 6.286 7.582 -27.714 1.00 79.12 313 GLY A C 1
ATOM 2528 O O . GLY A 1 313 ? 6.149 8.689 -28.236 1.00 79.12 313 GLY A O 1
ATOM 2529 N N . LEU A 1 314 ? 5.483 7.151 -26.739 1.00 82.25 314 LEU A N 1
ATOM 2530 C CA . LEU A 1 314 ? 4.366 7.911 -26.173 1.00 82.25 314 LEU A CA 1
ATOM 2531 C C . LEU A 1 314 ? 4.622 8.401 -24.735 1.00 82.25 314 LEU A C 1
ATOM 2533 O O . LEU A 1 314 ? 3.705 8.922 -24.101 1.00 82.25 314 LEU A O 1
ATOM 2537 N N . THR A 1 315 ? 5.864 8.300 -24.248 1.00 85.56 315 THR A N 1
ATOM 2538 C CA . THR A 1 315 ? 6.305 8.722 -22.905 1.00 85.56 315 THR A CA 1
ATOM 2539 C C . THR A 1 315 ? 7.445 9.754 -22.983 1.00 85.56 315 THR A C 1
ATOM 2541 O O . THR A 1 315 ? 8.567 9.479 -22.564 1.00 85.56 315 THR A O 1
ATOM 2544 N N . PRO A 1 316 ? 7.210 10.965 -23.522 1.00 85.44 316 PRO A N 1
ATOM 2545 C CA . PRO A 1 316 ? 8.271 11.929 -23.843 1.00 85.44 316 PRO A CA 1
ATOM 2546 C C . PRO A 1 316 ? 8.877 12.666 -22.634 1.00 85.44 316 PRO A C 1
ATOM 2548 O O . PRO A 1 316 ? 9.713 13.552 -22.824 1.00 85.44 316 PRO A O 1
ATOM 2551 N N . ASN A 1 317 ? 8.403 12.385 -21.417 1.00 88.31 317 ASN A N 1
ATOM 2552 C CA . ASN A 1 317 ? 8.744 13.121 -20.199 1.00 88.31 317 ASN A CA 1
ATOM 2553 C C . ASN A 1 317 ? 9.445 12.252 -19.144 1.00 88.31 317 ASN A C 1
ATOM 2555 O O . ASN A 1 317 ? 9.506 12.653 -17.988 1.00 88.31 317 ASN A O 1
ATOM 2559 N N . ILE A 1 318 ? 9.997 11.100 -19.534 1.00 88.31 318 ILE A N 1
ATOM 2560 C CA . ILE A 1 318 ? 10.696 10.205 -18.607 1.00 88.31 318 ILE A CA 1
ATOM 2561 C C . ILE A 1 318 ? 11.910 10.916 -17.992 1.00 88.31 318 ILE A C 1
ATOM 2563 O O . ILE A 1 318 ? 12.815 11.365 -18.698 1.00 88.31 318 ILE A O 1
ATOM 2567 N N . GLU A 1 319 ? 11.933 10.959 -16.663 1.00 88.94 319 GLU A N 1
ATOM 2568 C CA . GLU A 1 319 ? 13.028 11.447 -15.825 1.00 88.94 319 GLU A CA 1
ATOM 2569 C C . GLU A 1 319 ? 13.812 10.288 -15.196 1.00 88.94 319 GLU A C 1
ATOM 2571 O O . GLU A 1 319 ? 15.032 10.366 -15.050 1.00 88.94 319 GLU A O 1
ATOM 2576 N N . LYS A 1 320 ? 13.144 9.182 -14.858 1.00 87.81 320 LYS A N 1
ATOM 2577 C CA . LYS A 1 320 ? 13.766 7.989 -14.277 1.00 87.81 320 LYS A CA 1
ATOM 2578 C C . LYS A 1 320 ? 13.358 6.743 -15.054 1.00 87.81 320 LYS A C 1
ATOM 2580 O O . LYS A 1 320 ? 12.177 6.420 -15.120 1.00 87.81 320 LYS A O 1
ATOM 2585 N N . LEU A 1 321 ? 14.342 6.023 -15.589 1.00 86.75 321 LEU A N 1
ATOM 2586 C CA . LEU A 1 321 ? 14.152 4.745 -16.271 1.00 86.75 321 LEU A CA 1
ATOM 2587 C C . LEU A 1 321 ? 15.053 3.676 -15.649 1.00 86.75 321 LEU A C 1
ATOM 2589 O O . LEU A 1 321 ? 16.276 3.789 -15.678 1.00 86.75 321 LEU A O 1
ATOM 2593 N N . VAL A 1 322 ? 14.454 2.635 -15.087 1.00 85.69 322 VAL A N 1
ATOM 2594 C CA . VAL A 1 322 ? 15.170 1.514 -14.467 1.00 85.69 322 VAL A CA 1
ATOM 2595 C C . VAL A 1 322 ? 14.734 0.236 -15.164 1.00 85.69 322 VAL A C 1
ATOM 2597 O O . VAL A 1 322 ? 13.579 -0.157 -15.076 1.00 85.69 322 VAL A O 1
ATOM 2600 N N . LEU A 1 323 ? 15.654 -0.402 -15.878 1.00 81.75 323 LEU A N 1
ATOM 2601 C CA . LEU A 1 323 ? 15.474 -1.688 -16.559 1.00 81.75 323 LEU A CA 1
ATOM 2602 C C . LEU A 1 323 ? 16.501 -2.706 -16.046 1.00 81.75 323 LEU A C 1
ATOM 2604 O O . LEU A 1 323 ? 16.912 -3.614 -16.765 1.00 81.75 323 LEU A O 1
ATOM 2608 N N . LYS A 1 324 ? 16.956 -2.525 -14.803 1.00 81.12 324 LYS A N 1
ATOM 2609 C CA . LYS A 1 324 ? 17.975 -3.370 -14.195 1.00 81.12 324 LYS A CA 1
ATOM 2610 C C . LYS A 1 324 ? 17.515 -4.832 -14.144 1.00 81.12 324 LYS A C 1
ATOM 2612 O O . LYS A 1 324 ? 16.371 -5.092 -13.798 1.00 81.12 324 LYS A O 1
ATOM 2617 N N . ASP A 1 325 ? 18.391 -5.771 -14.484 1.00 77.69 325 ASP A N 1
ATOM 2618 C CA . ASP A 1 325 ? 18.165 -7.221 -14.457 1.00 77.69 325 ASP A CA 1
ATOM 2619 C C . ASP A 1 325 ? 16.918 -7.676 -15.263 1.00 77.69 325 ASP A C 1
ATOM 2621 O O . ASP A 1 325 ? 16.305 -8.703 -14.972 1.00 77.69 325 ASP A O 1
ATOM 2625 N N . CYS A 1 326 ? 16.511 -6.923 -16.300 1.00 76.31 326 CYS A N 1
ATOM 2626 C CA . CYS A 1 326 ? 15.448 -7.338 -17.231 1.00 76.31 326 CYS A CA 1
ATOM 2627 C C . CYS A 1 326 ? 16.015 -8.218 -18.359 1.00 76.31 326 CYS A C 1
ATOM 2629 O O . CYS A 1 326 ? 16.036 -7.827 -19.527 1.00 76.31 326 CYS A O 1
ATOM 2631 N N . HIS A 1 327 ? 16.461 -9.425 -18.018 1.00 71.19 327 HIS A N 1
ATOM 2632 C CA . HIS A 1 327 ? 17.132 -10.363 -18.934 1.00 71.19 327 HIS A CA 1
ATOM 2633 C C . HIS A 1 327 ? 16.339 -10.708 -20.213 1.00 71.19 327 HIS A C 1
ATOM 2635 O O . HIS A 1 327 ? 16.918 -11.068 -21.231 1.00 71.19 327 HIS A O 1
ATOM 2641 N N . ASN A 1 328 ? 15.009 -10.569 -20.199 1.00 69.19 328 ASN A N 1
ATOM 2642 C CA . ASN A 1 328 ? 14.151 -10.907 -21.342 1.00 69.19 328 ASN A CA 1
ATOM 2643 C C . ASN A 1 328 ? 13.865 -9.736 -22.304 1.00 69.19 328 ASN A C 1
ATOM 2645 O O . ASN A 1 328 ? 13.184 -9.935 -23.313 1.00 69.19 328 ASN A O 1
ATOM 2649 N N . LEU A 1 329 ? 14.342 -8.521 -22.008 1.00 70.56 329 LEU A N 1
ATOM 2650 C CA . LEU A 1 329 ? 14.144 -7.359 -22.877 1.00 70.56 329 LEU A CA 1
ATOM 2651 C C . LEU A 1 329 ? 15.139 -7.393 -24.050 1.00 70.56 329 LEU A C 1
ATOM 2653 O O . LEU A 1 329 ? 16.348 -7.314 -23.847 1.00 70.56 329 LEU A O 1
ATOM 2657 N N . VAL A 1 330 ? 14.626 -7.493 -25.282 1.00 66.19 330 VAL A N 1
ATOM 2658 C CA . VAL A 1 330 ? 15.427 -7.684 -26.514 1.00 66.19 330 VAL A CA 1
ATOM 2659 C C . VAL A 1 330 ? 15.554 -6.398 -27.336 1.00 66.19 330 VAL A C 1
ATOM 2661 O O . VAL A 1 330 ? 16.563 -6.168 -27.996 1.00 66.19 330 VAL A O 1
ATOM 2664 N N . GLU A 1 331 ? 14.535 -5.553 -27.296 1.00 68.25 331 GLU A N 1
ATOM 2665 C CA . GLU A 1 331 ? 14.377 -4.346 -28.085 1.00 68.25 331 GLU A CA 1
ATOM 2666 C C . GLU A 1 331 ? 13.777 -3.255 -27.195 1.00 68.25 331 GLU A C 1
ATOM 2668 O O . GLU A 1 331 ? 12.755 -3.425 -26.529 1.00 68.25 331 GLU A O 1
ATOM 2673 N N . LEU A 1 332 ? 14.434 -2.105 -27.195 1.00 73.94 332 LEU A N 1
ATOM 2674 C CA . LEU A 1 332 ? 13.955 -0.891 -26.561 1.00 73.94 332 LEU A CA 1
ATOM 2675 C C . LEU A 1 332 ? 13.759 0.122 -27.683 1.00 73.94 332 LEU A C 1
ATOM 2677 O O . LEU A 1 332 ? 14.709 0.463 -28.377 1.00 73.94 332 LEU A O 1
ATOM 2681 N N . HIS A 1 333 ? 12.538 0.595 -27.888 1.00 73.81 333 HIS A N 1
ATOM 2682 C CA . HIS A 1 333 ? 12.248 1.655 -28.840 1.00 73.81 333 HIS A CA 1
ATOM 2683 C C . HIS A 1 333 ? 12.112 2.975 -28.081 1.00 73.81 333 HIS A C 1
ATOM 2685 O O . HIS A 1 333 ? 11.140 3.212 -27.368 1.00 73.81 333 HIS A O 1
ATOM 2691 N N . ALA A 1 334 ? 13.111 3.842 -28.233 1.00 74.94 334 ALA A N 1
ATOM 2692 C CA . ALA A 1 334 ? 13.126 5.187 -27.669 1.00 74.94 334 ALA A CA 1
ATOM 2693 C C . ALA A 1 334 ? 13.383 6.192 -28.803 1.00 74.94 334 ALA A C 1
ATOM 2695 O O . ALA A 1 334 ? 14.540 6.436 -29.155 1.00 74.94 334 ALA A O 1
ATOM 2696 N N . PRO A 1 335 ? 12.330 6.740 -29.436 1.00 74.19 335 PRO A N 1
ATOM 2697 C CA . PRO A 1 335 ? 12.509 7.691 -30.521 1.00 74.19 335 PRO A CA 1
ATOM 2698 C C . PRO A 1 335 ? 13.168 8.977 -30.017 1.00 74.19 335 PRO A C 1
ATOM 2700 O O . PRO A 1 335 ? 13.044 9.356 -28.851 1.00 74.19 335 PRO A O 1
ATOM 2703 N N . MET A 1 336 ? 13.867 9.657 -30.925 1.00 73.31 336 MET A N 1
ATOM 2704 C CA . MET A 1 336 ? 14.677 10.831 -30.598 1.00 73.31 336 MET A CA 1
ATOM 2705 C C . MET A 1 336 ? 13.858 11.909 -29.876 1.00 73.31 336 MET A C 1
ATOM 2707 O O . MET A 1 336 ? 12.797 12.323 -30.351 1.00 73.31 336 MET A O 1
ATOM 2711 N N . GLY A 1 337 ? 14.379 12.399 -28.752 1.00 70.56 337 GLY A N 1
ATOM 2712 C CA . GLY A 1 337 ? 13.739 13.389 -27.889 1.00 70.56 337 GLY A CA 1
ATOM 2713 C C . GLY A 1 337 ? 12.830 12.814 -26.798 1.00 70.56 337 GLY A C 1
ATOM 2714 O O . GLY A 1 337 ? 12.319 13.597 -25.995 1.00 70.56 337 GLY A O 1
ATOM 2715 N N . CYS A 1 338 ? 12.633 11.493 -26.734 1.00 75.88 338 CYS A N 1
ATOM 2716 C CA . CYS A 1 338 ? 11.875 10.829 -25.671 1.00 75.88 338 CYS A CA 1
ATOM 2717 C C . CYS A 1 338 ? 12.578 10.902 -24.306 1.00 75.88 338 CYS A C 1
ATOM 2719 O O . CYS A 1 338 ? 11.919 11.021 -23.276 1.00 75.88 338 CYS A O 1
ATOM 2721 N N . LEU A 1 339 ? 13.911 10.843 -24.294 1.00 76.06 339 LEU A N 1
ATOM 2722 C CA . LEU A 1 339 ? 14.742 10.788 -23.088 1.00 76.06 339 LEU A CA 1
ATOM 2723 C C . LEU A 1 339 ? 15.363 12.152 -22.748 1.00 76.06 339 LEU A C 1
ATOM 2725 O O . LEU A 1 339 ? 16.313 12.240 -21.975 1.00 76.06 339 LEU A O 1
ATOM 2729 N N . LYS A 1 340 ? 14.833 13.244 -23.313 1.00 77.56 340 LYS A N 1
ATOM 2730 C CA . LYS A 1 340 ? 15.360 14.610 -23.131 1.00 77.56 340 LYS A CA 1
ATOM 2731 C C . LYS A 1 340 ? 15.366 15.094 -21.671 1.00 77.56 340 LYS A C 1
ATOM 2733 O O . LYS A 1 340 ? 16.166 15.963 -21.337 1.00 77.56 340 LYS A O 1
ATOM 2738 N N . ASN A 1 341 ? 14.475 14.558 -20.832 1.00 81.81 341 ASN A N 1
ATOM 2739 C CA . ASN A 1 341 ? 14.332 14.922 -19.418 1.00 81.81 341 ASN A CA 1
ATOM 2740 C C . ASN A 1 341 ? 15.017 13.915 -18.478 1.00 81.81 341 ASN A C 1
ATOM 2742 O O . ASN A 1 341 ? 14.892 14.036 -17.265 1.00 81.81 341 ASN A O 1
ATOM 2746 N N . LEU A 1 342 ? 15.729 12.921 -19.016 1.00 78.75 342 LEU A N 1
ATOM 2747 C CA . LEU A 1 342 ? 16.261 11.806 -18.244 1.00 78.75 342 LEU A CA 1
ATOM 2748 C C . LEU A 1 342 ? 17.312 12.265 -17.217 1.00 78.75 342 LEU A C 1
ATOM 2750 O O . LEU A 1 342 ? 18.350 12.831 -17.558 1.00 78.75 342 LEU A O 1
ATOM 2754 N N . VAL A 1 343 ? 17.041 11.968 -15.949 1.00 79.31 343 VAL A N 1
ATOM 2755 C CA . VAL A 1 343 ? 17.864 12.253 -14.764 1.00 79.31 343 VAL A CA 1
ATOM 2756 C C . VAL A 1 343 ? 18.533 10.977 -14.244 1.00 79.31 343 VAL A C 1
ATOM 2758 O O . VAL A 1 343 ? 19.668 11.017 -13.762 1.00 79.31 343 VAL A O 1
ATOM 2761 N N . TYR A 1 344 ? 17.843 9.840 -14.343 1.00 74.88 344 TYR A N 1
ATOM 2762 C CA . TYR A 1 344 ? 18.332 8.545 -13.883 1.00 74.88 344 TYR A CA 1
ATOM 2763 C C . TYR A 1 344 ? 18.049 7.454 -14.913 1.00 74.88 344 TYR A C 1
ATOM 2765 O O . TYR A 1 344 ? 16.915 7.300 -15.362 1.00 74.88 344 TYR A O 1
ATOM 2773 N N . LEU A 1 345 ? 19.076 6.679 -15.258 1.00 78.38 345 LEU A N 1
ATOM 2774 C CA . LEU A 1 345 ? 18.967 5.551 -16.180 1.00 78.38 345 LEU A CA 1
ATOM 2775 C C . LEU A 1 345 ? 19.779 4.375 -15.651 1.00 78.38 345 LEU A C 1
ATOM 2777 O O . LEU A 1 345 ? 20.994 4.494 -15.538 1.00 78.38 345 LEU A O 1
ATOM 2781 N N . ASP A 1 346 ? 19.134 3.250 -15.365 1.00 74.44 346 ASP A N 1
ATOM 2782 C CA . ASP A 1 346 ? 19.820 2.002 -15.025 1.00 74.44 346 ASP A CA 1
ATOM 2783 C C . ASP A 1 346 ? 19.423 0.910 -16.018 1.00 74.44 346 ASP A C 1
ATOM 2785 O O . ASP A 1 346 ? 18.273 0.482 -16.050 1.00 74.44 346 ASP A O 1
ATOM 2789 N N . LEU A 1 347 ? 20.379 0.489 -16.842 1.00 73.38 347 LEU A N 1
ATOM 2790 C CA . LEU A 1 347 ? 20.226 -0.574 -17.841 1.00 73.38 347 LEU A CA 1
ATOM 2791 C C . LEU A 1 347 ? 21.100 -1.794 -17.500 1.00 73.38 347 LEU A C 1
ATOM 2793 O O . LEU A 1 347 ? 21.462 -2.577 -18.376 1.00 73.38 347 LEU A O 1
ATOM 2797 N N . SER A 1 348 ? 21.506 -1.921 -16.235 1.00 69.88 348 SER A N 1
ATOM 2798 C CA . SER A 1 348 ? 22.396 -2.986 -15.769 1.00 69.88 348 SER A CA 1
ATOM 2799 C C . SER A 1 348 ? 21.756 -4.362 -15.885 1.00 69.88 348 SER A C 1
ATOM 2801 O O . SER A 1 348 ? 20.602 -4.512 -15.529 1.00 69.88 348 SER A O 1
ATOM 2803 N N . GLY A 1 349 ? 22.494 -5.386 -16.315 1.00 67.06 349 GLY A N 1
ATOM 2804 C CA . GLY A 1 349 ? 21.964 -6.760 -16.319 1.00 67.06 349 GLY A CA 1
ATOM 2805 C C . GLY A 1 349 ? 20.893 -7.017 -17.386 1.00 67.06 349 GLY A C 1
ATOM 2806 O O . GLY A 1 349 ? 20.178 -8.008 -17.315 1.00 67.06 349 GLY A O 1
ATOM 2807 N N . LEU A 1 350 ? 20.770 -6.134 -18.379 1.00 67.31 350 LEU A N 1
ATOM 2808 C CA . LEU A 1 350 ? 20.052 -6.442 -19.610 1.00 67.31 350 LEU A CA 1
ATOM 2809 C C . LEU A 1 350 ? 20.891 -7.381 -20.476 1.00 67.31 350 LEU A C 1
ATOM 2811 O O . LEU A 1 350 ? 22.039 -7.055 -20.775 1.00 67.31 350 LEU A O 1
ATOM 2815 N N . ASP A 1 351 ? 20.283 -8.455 -20.981 1.00 58.78 351 ASP A N 1
ATOM 2816 C CA . ASP A 1 351 ? 20.914 -9.375 -21.944 1.00 58.78 351 ASP A CA 1
ATOM 2817 C C . ASP A 1 351 ? 20.734 -8.897 -23.397 1.00 58.78 351 ASP A C 1
ATOM 2819 O O . ASP A 1 351 ? 20.755 -9.685 -24.351 1.00 58.78 351 ASP A O 1
ATOM 2823 N N . LEU A 1 352 ? 20.548 -7.585 -23.581 1.00 54.56 352 LEU A N 1
ATOM 2824 C CA . LEU A 1 352 ? 20.454 -6.959 -24.893 1.00 54.56 352 LEU A CA 1
ATOM 2825 C C . LEU A 1 352 ? 21.656 -7.413 -25.733 1.00 54.56 352 LEU A C 1
ATOM 2827 O O . LEU A 1 352 ? 22.815 -7.179 -25.390 1.00 54.56 352 LEU A O 1
ATOM 2831 N N . PHE A 1 353 ? 21.365 -8.069 -26.854 1.00 47.78 353 PHE A N 1
ATOM 2832 C CA . PHE A 1 353 ? 22.352 -8.541 -27.827 1.00 47.78 353 PHE A CA 1
ATOM 2833 C C . PHE A 1 353 ? 23.256 -9.712 -27.382 1.00 47.78 353 PHE A C 1
ATOM 2835 O O . PHE A 1 353 ? 24.229 -9.974 -28.087 1.00 47.78 353 PHE A O 1
ATOM 2842 N N . HIS A 1 354 ? 22.921 -10.455 -26.313 1.00 45.22 354 HIS A N 1
ATOM 2843 C CA . HIS A 1 354 ? 23.735 -11.535 -25.710 1.00 45.22 354 HIS A CA 1
ATOM 2844 C C . HIS A 1 354 ? 25.029 -11.065 -25.009 1.00 45.22 354 HIS A C 1
ATOM 2846 O O . HIS A 1 354 ? 26.031 -11.781 -24.993 1.00 45.22 354 HIS A O 1
ATOM 2852 N N . PHE A 1 355 ? 25.014 -9.868 -24.422 1.00 45.59 355 PHE A N 1
ATOM 2853 C CA . PHE A 1 355 ? 26.091 -9.365 -23.568 1.00 45.59 355 PHE A CA 1
ATOM 2854 C C . PHE A 1 355 ? 25.501 -8.883 -22.256 1.00 45.59 355 PHE A C 1
ATOM 2856 O O . PHE A 1 355 ? 24.460 -8.234 -22.263 1.00 45.59 355 PHE A O 1
ATOM 2863 N N . THR A 1 356 ? 26.214 -9.092 -21.156 1.00 40.09 356 THR A N 1
ATOM 2864 C CA . THR A 1 356 ? 25.975 -8.323 -19.937 1.00 40.09 356 THR A CA 1
ATOM 2865 C C . THR A 1 356 ? 26.579 -6.932 -20.125 1.00 40.09 356 THR A C 1
ATOM 2867 O O . THR A 1 356 ? 27.710 -6.814 -20.579 1.00 40.09 356 THR A O 1
ATOM 2870 N N . TRP A 1 357 ? 25.846 -5.862 -19.809 1.00 49.09 357 TRP A N 1
ATOM 2871 C CA . TRP A 1 357 ? 26.386 -4.497 -19.729 1.00 49.09 357 TRP A CA 1
ATOM 2872 C C . TRP A 1 357 ? 25.796 -3.760 -18.519 1.00 49.09 357 TRP A C 1
ATOM 2874 O O . TRP A 1 357 ? 24.767 -4.166 -17.975 1.00 49.09 357 TRP A O 1
ATOM 2884 N N . ARG A 1 358 ? 26.480 -2.710 -18.035 1.00 44.38 358 ARG A N 1
ATOM 2885 C CA . ARG A 1 358 ? 26.134 -2.019 -16.780 1.00 44.38 358 ARG A CA 1
ATOM 2886 C C . ARG A 1 358 ? 26.147 -0.495 -16.893 1.00 44.38 358 ARG A C 1
ATOM 2888 O O . ARG A 1 358 ? 27.025 0.172 -16.347 1.00 44.38 358 ARG A O 1
ATOM 2895 N N . MET A 1 359 ? 25.138 0.089 -17.528 1.00 54.44 359 MET A N 1
ATOM 2896 C CA . MET A 1 359 ? 25.032 1.548 -17.576 1.00 54.44 359 MET A CA 1
ATOM 2897 C C . MET A 1 359 ? 24.178 2.106 -16.438 1.00 54.44 359 MET A C 1
ATOM 2899 O O . MET A 1 359 ? 22.995 1.792 -16.352 1.00 54.44 359 MET A O 1
ATOM 2903 N N . ILE A 1 360 ? 24.776 2.981 -15.618 1.00 53.81 360 ILE A N 1
ATOM 2904 C CA . ILE A 1 360 ? 24.083 3.730 -14.564 1.00 53.81 360 ILE A CA 1
ATOM 2905 C C . ILE A 1 360 ? 24.333 5.230 -14.754 1.00 53.81 360 ILE A C 1
ATOM 2907 O O . ILE A 1 360 ? 25.390 5.770 -14.425 1.00 53.81 360 ILE A O 1
ATOM 2911 N N . LEU A 1 361 ? 23.332 5.940 -15.256 1.00 56.31 361 LEU A N 1
ATOM 2912 C CA . LEU A 1 361 ? 23.305 7.394 -15.238 1.00 56.31 361 LEU A CA 1
ATOM 2913 C C . LEU A 1 361 ? 22.704 7.853 -13.909 1.00 56.31 361 LEU A C 1
ATOM 2915 O O . LEU A 1 361 ? 21.534 7.594 -13.642 1.00 56.31 361 LEU A O 1
ATOM 2919 N N . HIS A 1 362 ? 23.490 8.550 -13.088 1.00 54.06 362 HIS A N 1
ATOM 2920 C CA . HIS A 1 362 ? 23.005 9.159 -11.854 1.00 54.06 362 HIS A CA 1
ATOM 2921 C C . HIS A 1 362 ? 23.323 10.655 -11.837 1.00 54.06 362 HIS A C 1
ATOM 2923 O O . HIS A 1 362 ? 24.476 11.071 -11.727 1.00 54.06 362 HIS A O 1
ATOM 2929 N N . VAL A 1 363 ? 22.297 11.499 -11.875 1.00 52.12 363 VAL A N 1
ATOM 2930 C CA . VAL A 1 363 ? 22.468 12.948 -11.725 1.00 52.12 363 VAL A CA 1
ATOM 2931 C C . VAL A 1 363 ? 22.370 13.324 -10.242 1.00 52.12 363 VAL A C 1
ATOM 2933 O O . VAL A 1 363 ? 21.299 13.301 -9.644 1.00 52.12 363 VAL A O 1
ATOM 2936 N N . VAL A 1 364 ? 23.505 13.662 -9.614 1.00 47.09 364 VAL A N 1
ATOM 2937 C CA . VAL A 1 364 ? 23.545 14.191 -8.235 1.00 47.09 364 VAL A CA 1
ATOM 2938 C C . VAL A 1 364 ? 23.558 15.720 -8.273 1.00 47.09 364 VAL A C 1
ATOM 2940 O O . VAL A 1 364 ? 24.433 16.322 -8.890 1.00 47.09 364 VAL A O 1
ATOM 2943 N N . ARG A 1 365 ? 22.634 16.373 -7.559 1.00 44.44 365 ARG A N 1
ATOM 2944 C CA . ARG A 1 365 ? 22.651 17.830 -7.355 1.00 44.44 365 ARG A CA 1
ATOM 2945 C C . ARG A 1 365 ? 23.431 18.177 -6.083 1.00 44.44 365 ARG A C 1
ATOM 2947 O O . ARG A 1 365 ? 22.901 18.043 -4.987 1.00 44.44 365 ARG A O 1
ATOM 2954 N N . MET A 1 366 ? 24.660 18.674 -6.217 1.00 37.81 366 MET A N 1
ATOM 2955 C CA . MET A 1 366 ? 25.443 19.197 -5.086 1.00 37.81 366 MET A CA 1
ATOM 2956 C C . MET A 1 366 ? 25.458 20.733 -5.095 1.00 37.81 366 MET A C 1
ATOM 2958 O O . MET A 1 366 ? 26.148 21.319 -5.912 1.00 37.81 366 MET A O 1
ATOM 2962 N N . ASN A 1 367 ? 24.711 21.352 -4.170 1.00 38.03 367 ASN A N 1
ATOM 2963 C CA . ASN A 1 367 ? 24.746 22.758 -3.717 1.00 38.03 367 ASN A CA 1
ATOM 2964 C C . ASN A 1 367 ? 24.775 23.931 -4.736 1.00 38.03 367 ASN A C 1
ATOM 2966 O O . ASN A 1 367 ? 25.263 23.881 -5.857 1.00 38.03 367 ASN A O 1
ATOM 2970 N N . HIS A 1 368 ? 24.211 25.051 -4.275 1.00 45.75 368 HIS A N 1
ATOM 2971 C CA . HIS A 1 368 ? 23.706 26.225 -5.005 1.00 45.75 368 HIS A CA 1
ATOM 2972 C C . HIS A 1 368 ? 24.672 27.074 -5.866 1.00 45.75 368 HIS A C 1
ATOM 2974 O O . HIS A 1 368 ? 24.355 28.230 -6.140 1.00 45.75 368 HIS A O 1
ATOM 2980 N N . SER A 1 369 ? 25.804 26.566 -6.354 1.00 46.44 369 SER A N 1
ATOM 2981 C CA . SER A 1 369 ? 26.656 27.401 -7.224 1.00 46.44 369 SER A CA 1
ATOM 2982 C C . SER A 1 369 ? 27.527 26.696 -8.259 1.00 46.44 369 SER A C 1
ATOM 2984 O O . SER A 1 369 ? 27.972 27.382 -9.176 1.00 46.44 369 SER A O 1
ATOM 2986 N N . ARG A 1 370 ? 27.718 25.369 -8.213 1.00 46.47 370 ARG A N 1
ATOM 2987 C CA . ARG A 1 370 ? 28.281 24.588 -9.334 1.00 46.47 370 ARG A CA 1
ATOM 2988 C C . ARG A 1 370 ? 27.750 23.157 -9.295 1.00 46.47 370 ARG A C 1
ATOM 2990 O O . ARG A 1 370 ? 28.106 22.395 -8.405 1.00 46.47 370 ARG A O 1
ATOM 2997 N N . LEU A 1 371 ? 26.912 22.805 -10.267 1.00 43.34 371 LEU A N 1
ATOM 2998 C CA . LEU A 1 371 ? 26.447 21.434 -10.462 1.00 43.34 371 LEU A CA 1
ATOM 2999 C C . LEU A 1 371 ? 27.618 20.591 -10.993 1.00 43.34 371 LEU A C 1
ATOM 3001 O O . LEU A 1 371 ? 28.130 20.873 -12.073 1.00 43.34 371 LEU A O 1
ATOM 3005 N N . ILE A 1 372 ? 28.053 19.584 -10.236 1.00 47.09 372 ILE A N 1
ATOM 3006 C CA . ILE A 1 372 ? 29.001 18.562 -10.702 1.00 47.09 372 ILE A CA 1
ATOM 3007 C C . ILE A 1 372 ? 28.207 17.259 -10.828 1.00 47.09 372 ILE A C 1
ATOM 3009 O O . ILE A 1 372 ? 27.663 16.783 -9.832 1.00 47.09 372 ILE A O 1
ATOM 3013 N N . PHE A 1 373 ? 28.107 16.719 -12.046 1.00 52.75 373 PHE A N 1
ATOM 3014 C CA . PHE A 1 373 ? 27.369 15.488 -12.349 1.00 52.75 373 PHE A CA 1
ATOM 3015 C C . PHE A 1 373 ? 28.325 14.311 -12.290 1.00 52.75 373 PHE A C 1
ATOM 3017 O O . PHE A 1 373 ? 29.471 14.400 -12.727 1.00 52.75 373 PHE A O 1
ATOM 3024 N N . LEU A 1 374 ? 27.841 13.189 -11.774 1.00 46.78 374 LEU A N 1
ATOM 3025 C CA . LEU A 1 374 ? 28.612 11.959 -11.689 1.00 46.78 374 LEU A CA 1
ATOM 3026 C C . LEU A 1 374 ? 27.851 10.875 -12.443 1.00 46.78 374 LEU A C 1
ATOM 3028 O O . LEU A 1 374 ? 27.195 10.013 -11.873 1.00 46.78 374 LEU A O 1
ATOM 3032 N N . ALA A 1 375 ? 27.908 10.971 -13.765 1.00 49.69 375 ALA A N 1
ATOM 3033 C CA . ALA A 1 375 ? 27.425 9.934 -14.654 1.00 49.69 375 ALA A CA 1
ATOM 3034 C C . ALA A 1 375 ? 28.506 8.843 -14.746 1.00 49.69 375 ALA A C 1
ATOM 3036 O O . ALA A 1 375 ? 29.615 9.103 -15.215 1.00 49.69 375 ALA A O 1
ATOM 3037 N N . VAL A 1 376 ? 28.194 7.645 -14.236 1.00 50.56 376 VAL A N 1
ATOM 3038 C CA . VAL A 1 376 ? 29.099 6.488 -14.236 1.00 50.56 376 VAL A CA 1
ATOM 3039 C C . VAL A 1 376 ? 28.613 5.484 -15.271 1.00 50.56 376 VAL A C 1
ATOM 3041 O O . VAL A 1 376 ? 27.825 4.584 -14.994 1.00 50.56 376 VAL A O 1
ATOM 3044 N N . ILE A 1 377 ? 29.109 5.625 -16.489 1.00 51.62 377 ILE A N 1
ATOM 3045 C CA . ILE A 1 377 ? 28.799 4.695 -17.568 1.00 51.62 377 ILE A CA 1
ATOM 3046 C C . ILE A 1 377 ? 29.871 3.608 -17.544 1.00 51.62 377 ILE A C 1
ATOM 3048 O O . ILE A 1 377 ? 31.025 3.869 -17.884 1.00 51.62 377 ILE A O 1
ATOM 3052 N N . ARG A 1 378 ? 29.505 2.398 -17.112 1.00 50.34 378 ARG A N 1
ATOM 3053 C CA . ARG A 1 378 ? 30.378 1.222 -17.168 1.00 50.34 378 ARG A CA 1
ATOM 3054 C C . ARG A 1 378 ? 29.917 0.284 -18.276 1.00 50.34 378 ARG A C 1
ATOM 3056 O O . ARG A 1 378 ? 28.777 -0.158 -18.324 1.00 50.34 378 ARG A O 1
ATOM 3063 N N . PHE A 1 379 ? 30.834 -0.068 -19.151 1.00 51.06 379 PHE A N 1
ATOM 3064 C CA . PHE A 1 379 ? 30.661 -1.154 -20.092 1.00 51.06 379 PHE A CA 1
ATOM 3065 C C . PHE A 1 379 ? 31.579 -2.286 -19.651 1.00 51.06 379 PHE A C 1
ATOM 3067 O O . PHE A 1 379 ? 32.792 -2.214 -19.832 1.00 51.06 379 PHE A O 1
ATOM 3074 N N . THR A 1 380 ? 31.000 -3.301 -19.023 1.00 47.28 380 THR A N 1
ATOM 3075 C CA . THR A 1 380 ? 31.619 -4.620 -18.859 1.00 47.28 380 THR A CA 1
ATOM 3076 C C . THR A 1 380 ? 31.126 -5.491 -20.003 1.00 47.28 380 THR A C 1
ATOM 3078 O O . THR A 1 380 ? 29.960 -5.376 -20.349 1.00 47.28 380 THR A O 1
ATOM 3081 N N . PHE A 1 381 ? 31.987 -6.308 -20.607 1.00 51.88 381 PHE A N 1
ATOM 3082 C CA . PHE A 1 381 ? 31.619 -7.205 -21.707 1.00 51.88 381 PHE A CA 1
ATOM 3083 C C . PHE A 1 381 ? 32.103 -8.613 -21.385 1.00 51.88 381 PHE A C 1
ATOM 3085 O O . PHE A 1 381 ? 33.282 -8.791 -21.088 1.00 51.88 381 PHE A O 1
ATOM 3092 N N . GLU A 1 382 ? 31.229 -9.613 -21.494 1.00 48.47 382 GLU A N 1
ATOM 3093 C CA . GLU A 1 382 ? 31.622 -11.013 -21.294 1.00 48.47 382 GLU A CA 1
ATOM 3094 C C . GLU A 1 382 ? 32.015 -11.715 -22.607 1.00 48.47 382 GLU A C 1
ATOM 3096 O O . GLU A 1 382 ? 33.065 -12.349 -22.648 1.00 48.47 382 GLU A O 1
ATOM 3101 N N . SER A 1 383 ? 31.239 -11.591 -23.699 1.00 50.56 383 SER A N 1
ATOM 3102 C CA . SER A 1 383 ? 31.612 -12.093 -25.045 1.00 50.56 383 SER A CA 1
ATOM 3103 C C . SER A 1 383 ? 30.605 -11.684 -26.139 1.00 50.56 383 SER A C 1
ATOM 3105 O O . SER A 1 383 ? 29.432 -11.498 -25.846 1.00 50.56 383 SER A O 1
ATOM 3107 N N . CYS A 1 384 ? 31.049 -11.547 -27.402 1.00 51.06 384 CYS A N 1
ATOM 3108 C CA . CYS A 1 384 ? 30.196 -11.262 -28.576 1.00 51.06 384 CYS A CA 1
ATOM 3109 C C . CYS A 1 384 ? 29.830 -12.565 -29.296 1.00 51.06 384 CYS A C 1
ATOM 3111 O O . CYS A 1 384 ? 30.738 -13.173 -29.856 1.00 51.06 384 CYS A O 1
ATOM 3113 N N . PRO A 1 385 ? 28.551 -12.990 -29.394 1.00 46.41 385 PRO A N 1
ATOM 3114 C CA . PRO A 1 385 ? 28.207 -14.220 -30.124 1.00 46.41 385 PRO A CA 1
ATOM 3115 C C . PRO A 1 385 ? 28.562 -14.137 -31.609 1.00 46.41 385 PRO A C 1
ATOM 3117 O O . PRO A 1 385 ? 28.863 -15.144 -32.239 1.00 46.41 385 PRO A O 1
ATOM 3120 N N . PHE A 1 386 ? 28.537 -12.921 -32.163 1.00 51.28 386 PHE A N 1
ATOM 3121 C CA . PHE A 1 386 ? 28.912 -12.641 -33.548 1.00 51.28 386 PHE A CA 1
ATOM 3122 C C . PHE A 1 386 ? 30.428 -12.455 -33.735 1.00 51.28 386 PHE A C 1
ATOM 3124 O O . PHE A 1 386 ? 30.910 -12.565 -34.858 1.00 51.28 386 PHE A O 1
ATOM 3131 N N . HIS A 1 387 ? 31.179 -12.198 -32.654 1.00 60.66 387 HIS A N 1
ATOM 3132 C CA . HIS A 1 387 ? 32.637 -12.008 -32.667 1.00 60.66 387 HIS A CA 1
ATOM 3133 C C . HIS A 1 387 ? 33.290 -12.639 -31.410 1.00 60.66 387 HIS A C 1
ATOM 3135 O O . HIS A 1 387 ? 33.776 -11.924 -30.528 1.00 60.66 387 HIS A O 1
ATOM 3141 N N . PRO A 1 388 ? 33.297 -13.979 -31.287 1.00 54.19 388 PRO A N 1
ATOM 3142 C CA . PRO A 1 388 ? 33.726 -14.676 -30.068 1.00 54.19 388 PRO A CA 1
ATOM 3143 C C . PRO A 1 388 ? 35.223 -14.527 -29.745 1.00 54.19 388 PRO A C 1
ATOM 3145 O O . PRO A 1 388 ? 35.632 -14.802 -28.623 1.00 54.19 388 PRO A O 1
ATOM 3148 N N . GLU A 1 389 ? 36.039 -14.070 -30.700 1.00 53.41 389 GLU A N 1
ATOM 3149 C CA . GLU A 1 389 ? 37.491 -13.897 -30.534 1.00 53.41 389 GLU A CA 1
ATOM 3150 C C . GLU A 1 389 ? 37.911 -12.483 -30.090 1.00 53.41 389 GLU A C 1
ATOM 3152 O O . GLU A 1 389 ? 39.076 -12.251 -29.764 1.00 53.41 389 GLU A O 1
ATOM 3157 N N . THR A 1 390 ? 36.989 -11.517 -30.054 1.00 53.56 390 THR A N 1
ATOM 3158 C CA . THR A 1 390 ? 37.300 -10.154 -29.595 1.00 53.56 390 THR A CA 1
ATOM 3159 C C . THR A 1 390 ? 37.196 -10.057 -28.077 1.00 53.56 390 THR A C 1
ATOM 3161 O O . THR A 1 390 ? 36.098 -9.963 -27.531 1.00 53.56 390 THR A O 1
ATOM 3164 N N . HIS A 1 391 ? 38.345 -10.015 -27.392 1.00 52.25 391 HIS A N 1
ATOM 3165 C CA . HIS A 1 391 ? 38.422 -9.493 -26.027 1.00 52.25 391 HIS A CA 1
ATOM 3166 C C . HIS A 1 391 ? 37.987 -8.024 -26.049 1.00 52.25 391 HIS A C 1
ATOM 3168 O O . HIS A 1 391 ? 38.707 -7.151 -26.535 1.00 52.25 391 HIS A O 1
ATOM 3174 N N . MET A 1 392 ? 36.780 -7.765 -25.561 1.00 53.12 392 MET A N 1
ATOM 3175 C CA . MET A 1 392 ? 36.230 -6.421 -25.475 1.00 53.12 392 MET A CA 1
ATOM 3176 C C . MET A 1 392 ? 36.806 -5.711 -24.243 1.00 53.12 392 MET A C 1
ATOM 3178 O O . MET A 1 392 ? 36.742 -6.267 -23.146 1.00 53.12 392 MET A O 1
ATOM 3182 N N . PRO A 1 393 ? 37.387 -4.511 -24.388 1.00 52.09 393 PRO A N 1
ATOM 3183 C CA . PRO A 1 393 ? 37.902 -3.759 -23.252 1.00 52.09 393 PRO A CA 1
ATOM 3184 C C . PRO A 1 393 ? 36.760 -3.245 -22.367 1.00 52.09 393 PRO A C 1
ATOM 3186 O O . PRO A 1 393 ? 35.714 -2.819 -22.857 1.00 52.09 393 PRO A O 1
ATOM 3189 N N . GLU A 1 394 ? 36.981 -3.251 -21.054 1.00 52.28 394 GLU A N 1
ATOM 3190 C CA . GLU A 1 394 ? 36.099 -2.564 -20.115 1.00 52.28 394 GLU A CA 1
ATOM 3191 C C . GLU A 1 394 ? 36.237 -1.050 -20.313 1.00 52.28 394 GLU A C 1
ATOM 3193 O O . GLU A 1 394 ? 37.338 -0.498 -20.224 1.00 52.28 394 GLU A O 1
ATOM 3198 N N . TYR A 1 395 ? 35.124 -0.365 -20.576 1.00 53.09 395 TYR A N 1
ATOM 3199 C CA . TYR A 1 395 ? 35.098 1.095 -20.640 1.00 53.09 395 TYR A CA 1
ATOM 3200 C C . TYR A 1 395 ? 34.385 1.639 -19.410 1.00 53.09 395 TYR A C 1
ATOM 3202 O O . TYR A 1 395 ? 33.249 1.275 -19.122 1.00 53.09 395 TYR A O 1
ATOM 3210 N N . GLU A 1 396 ? 35.029 2.551 -18.693 1.00 53.81 396 GLU A N 1
ATOM 3211 C CA . GLU A 1 396 ? 34.432 3.230 -17.551 1.00 53.81 396 GLU A CA 1
ATOM 3212 C C . GLU A 1 396 ? 34.545 4.744 -17.737 1.00 53.81 396 GLU A C 1
ATOM 3214 O O . GLU A 1 396 ? 35.628 5.321 -17.655 1.00 53.81 396 GLU A O 1
ATOM 3219 N N . PHE A 1 397 ? 33.409 5.401 -17.960 1.00 57.56 397 PHE A N 1
ATOM 3220 C CA . PHE A 1 397 ? 33.306 6.856 -18.014 1.00 57.56 397 PHE A CA 1
ATOM 3221 C C . PHE A 1 397 ? 32.736 7.350 -16.684 1.00 57.56 397 PHE A C 1
ATOM 3223 O O . PHE A 1 397 ? 31.651 6.929 -16.294 1.00 57.56 397 PHE A O 1
ATOM 3230 N N . LYS A 1 398 ? 33.472 8.207 -15.964 1.00 53.91 398 LYS A N 1
ATOM 3231 C CA . LYS A 1 398 ? 33.144 8.601 -14.576 1.00 53.91 398 LYS A CA 1
ATOM 3232 C C . LYS A 1 398 ? 32.586 10.016 -14.393 1.00 53.91 398 LYS A C 1
ATOM 3234 O O . LYS A 1 398 ? 32.301 10.386 -13.257 1.00 53.91 398 LYS A O 1
ATOM 3239 N N . SER A 1 399 ? 32.481 10.837 -15.438 1.00 52.38 399 SER A N 1
ATOM 3240 C CA . SER A 1 399 ? 32.132 12.255 -15.269 1.00 52.38 399 SER A CA 1
ATOM 3241 C C . SER A 1 399 ? 31.668 12.891 -16.579 1.00 52.38 399 SER A C 1
ATOM 3243 O O . SER A 1 399 ? 32.334 12.719 -17.595 1.00 52.38 399 SER A O 1
ATOM 3245 N N . PHE A 1 400 ? 30.571 13.653 -16.527 1.00 55.00 400 PHE A N 1
ATOM 3246 C CA . PHE A 1 400 ? 30.017 14.472 -17.621 1.00 55.00 400 PHE A CA 1
ATOM 3247 C C . PHE A 1 400 ? 29.502 15.802 -17.034 1.00 55.00 400 PHE A C 1
ATOM 3249 O O . PHE A 1 400 ? 29.219 15.846 -15.837 1.00 55.00 400 PHE A O 1
ATOM 3256 N N . TYR A 1 401 ? 29.378 16.883 -17.812 1.00 55.44 401 TYR A N 1
ATOM 3257 C CA . TYR A 1 401 ? 28.778 18.150 -17.349 1.00 55.44 401 TYR A CA 1
ATOM 3258 C C . TYR A 1 401 ? 27.281 18.246 -17.725 1.00 55.44 401 TYR A C 1
ATOM 3260 O O . TYR A 1 401 ? 26.795 17.471 -18.547 1.00 55.44 401 TYR A O 1
ATOM 3268 N N . ILE A 1 402 ? 26.514 19.194 -17.144 1.00 52.19 402 ILE A N 1
ATOM 3269 C CA . ILE A 1 402 ? 25.071 19.366 -17.474 1.00 52.19 402 ILE A CA 1
ATOM 3270 C C . ILE A 1 402 ? 24.857 19.673 -18.952 1.00 52.19 402 ILE A C 1
ATOM 3272 O O . ILE A 1 402 ? 23.865 19.256 -19.542 1.00 52.19 402 ILE A O 1
ATOM 3276 N N . GLU A 1 403 ? 25.790 20.432 -19.523 1.00 59.62 403 GLU A N 1
ATOM 3277 C CA . GLU A 1 403 ? 25.745 20.913 -20.901 1.00 59.62 403 GLU A CA 1
ATOM 3278 C C . GLU A 1 403 ? 25.852 19.741 -21.886 1.00 59.62 403 GLU A C 1
ATOM 3280 O O . GLU A 1 403 ? 25.302 19.801 -22.985 1.00 59.62 403 GLU A O 1
ATOM 3285 N N . ASP A 1 404 ? 26.445 18.631 -21.438 1.00 65.25 404 ASP A N 1
ATOM 3286 C CA . ASP A 1 404 ? 26.615 17.407 -22.212 1.00 65.25 404 ASP A CA 1
ATOM 3287 C C . ASP A 1 404 ? 25.421 16.455 -22.092 1.00 65.25 404 ASP A C 1
ATOM 3289 O O . ASP A 1 404 ? 25.298 15.540 -22.904 1.00 65.25 404 ASP A O 1
ATOM 3293 N N . LEU A 1 405 ? 24.513 16.652 -21.125 1.00 63.69 405 LEU A N 1
ATOM 3294 C CA . LEU A 1 405 ? 23.381 15.748 -20.880 1.00 63.69 405 LEU A CA 1
ATOM 3295 C C . LEU A 1 405 ? 22.441 15.618 -22.099 1.00 63.69 405 LEU A C 1
ATOM 3297 O O . LEU A 1 405 ? 22.097 14.486 -22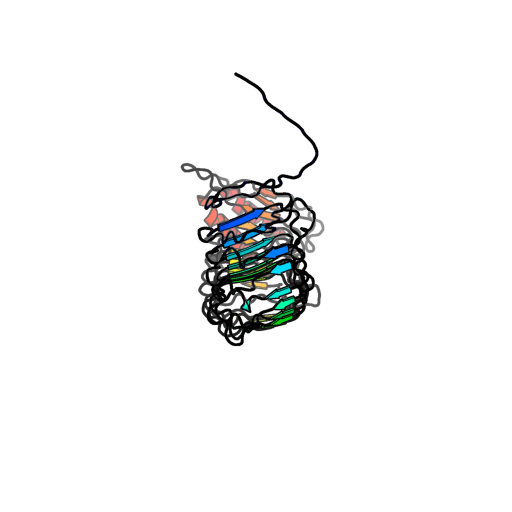.448 1.00 63.69 405 LEU A O 1
ATOM 3301 N N . PRO A 1 406 ? 22.067 16.697 -22.821 1.00 68.62 406 PRO A N 1
ATOM 3302 C CA . PRO A 1 406 ? 21.297 16.580 -24.064 1.00 68.62 406 PRO A CA 1
ATOM 3303 C C . PRO A 1 406 ? 22.041 15.824 -25.177 1.00 68.62 406 PRO A C 1
ATOM 3305 O O . PRO A 1 406 ? 21.428 15.144 -25.999 1.00 68.62 406 PRO A O 1
ATOM 3308 N N . SER A 1 407 ? 23.370 15.937 -25.225 1.00 70.56 407 SER A N 1
ATOM 3309 C CA . SER A 1 407 ? 24.205 15.239 -26.210 1.00 70.56 407 SER A CA 1
ATOM 3310 C C . SER A 1 407 ? 24.393 13.763 -25.850 1.00 70.56 407 SER A C 1
ATOM 3312 O O . SER A 1 407 ? 24.379 12.901 -26.733 1.00 70.56 407 SER A O 1
ATOM 3314 N N . LEU A 1 408 ? 24.510 13.458 -24.557 1.00 69.06 408 LEU A N 1
ATOM 3315 C CA . LEU A 1 408 ? 24.591 12.109 -24.013 1.00 69.06 408 LEU A CA 1
ATOM 3316 C C . LEU A 1 408 ? 23.270 11.358 -24.201 1.00 69.06 408 LEU A C 1
ATOM 3318 O O . LEU A 1 408 ? 23.276 10.259 -24.743 1.00 69.06 408 LEU A O 1
ATOM 3322 N N . THR A 1 409 ? 22.141 11.966 -23.831 1.00 69.50 409 THR A N 1
ATOM 3323 C CA . THR A 1 409 ? 20.796 11.393 -24.039 1.00 69.50 409 THR A CA 1
ATOM 3324 C C . THR A 1 409 ? 20.529 11.130 -25.517 1.00 69.50 409 THR A C 1
ATOM 3326 O O . THR A 1 409 ? 20.138 10.023 -25.867 1.00 69.50 409 THR A O 1
ATOM 3329 N N . ARG A 1 410 ? 20.872 12.068 -26.411 1.00 71.50 410 ARG A N 1
ATOM 3330 C CA . ARG A 1 410 ? 20.805 11.851 -27.866 1.00 71.50 410 ARG A CA 1
ATOM 3331 C C . ARG A 1 410 ? 21.687 10.691 -28.336 1.00 71.50 410 ARG A C 1
ATOM 3333 O O . ARG A 1 410 ? 21.298 9.934 -29.221 1.00 71.50 410 ARG A O 1
ATOM 3340 N N . SER A 1 411 ? 22.891 10.564 -27.779 1.00 69.69 411 SER A N 1
ATOM 3341 C CA . SER A 1 411 ? 23.795 9.456 -28.110 1.00 69.69 411 SER A CA 1
ATOM 3342 C C . SER A 1 411 ? 23.215 8.120 -27.645 1.00 69.69 411 SER A C 1
ATOM 3344 O O . SER A 1 411 ? 23.298 7.140 -28.380 1.00 69.69 411 SER A O 1
ATOM 3346 N N . ILE A 1 412 ? 22.588 8.087 -26.464 1.00 70.62 412 ILE A N 1
ATOM 3347 C CA . ILE A 1 412 ? 21.890 6.918 -25.916 1.00 70.62 412 ILE A CA 1
ATOM 3348 C C . ILE A 1 412 ? 20.678 6.554 -26.784 1.00 70.62 412 ILE A C 1
ATOM 3350 O O . ILE A 1 412 ? 20.558 5.404 -27.185 1.00 70.62 412 ILE A O 1
ATOM 3354 N N . GLU A 1 413 ? 19.826 7.512 -27.156 1.00 70.81 413 GLU A N 1
ATOM 3355 C CA . GLU A 1 413 ? 18.691 7.288 -28.070 1.00 70.81 413 GLU A CA 1
ATOM 3356 C C . GLU A 1 413 ? 19.155 6.730 -29.424 1.00 70.81 413 GLU A C 1
ATOM 3358 O O . GLU A 1 413 ? 18.558 5.801 -29.971 1.00 70.81 413 GLU A O 1
ATOM 3363 N N . LYS A 1 414 ? 20.271 7.242 -29.955 1.00 70.75 414 LYS A N 1
ATOM 3364 C CA . LYS A 1 414 ? 20.886 6.722 -31.181 1.00 70.75 414 LYS A CA 1
ATOM 3365 C C . LYS A 1 414 ? 21.401 5.289 -31.012 1.00 70.75 414 LYS A C 1
ATOM 3367 O O . LYS A 1 414 ? 21.212 4.468 -31.903 1.00 70.75 414 LYS A O 1
ATOM 3372 N N . LEU A 1 415 ? 22.036 4.983 -29.881 1.00 68.06 415 LEU A N 1
ATOM 3373 C CA . LEU A 1 415 ? 22.502 3.630 -29.567 1.00 68.06 415 LEU A CA 1
ATOM 3374 C C . LEU A 1 415 ? 21.327 2.647 -29.461 1.00 68.06 415 LEU A C 1
ATOM 3376 O O . LEU A 1 415 ? 21.415 1.542 -29.982 1.00 68.06 415 LEU A O 1
ATOM 3380 N N . ILE A 1 416 ? 20.235 3.069 -28.820 1.00 66.69 416 ILE A N 1
ATOM 3381 C CA . ILE A 1 416 ? 19.012 2.281 -28.640 1.00 66.69 416 ILE A CA 1
ATOM 3382 C C . ILE A 1 416 ? 18.302 2.037 -29.986 1.00 66.69 416 ILE A C 1
ATOM 3384 O O . ILE A 1 416 ? 17.878 0.921 -30.264 1.00 66.69 416 ILE A O 1
ATOM 3388 N N . SER A 1 417 ? 18.190 3.061 -30.840 1.00 63.19 417 SER A N 1
ATOM 3389 C CA . SER A 1 417 ? 17.445 2.994 -32.112 1.00 63.19 417 SER A CA 1
ATOM 3390 C C . SER A 1 417 ? 18.170 2.261 -33.247 1.00 63.19 417 SER A C 1
ATOM 3392 O O . SER A 1 417 ? 17.534 1.778 -34.186 1.00 63.19 417 SER A O 1
ATOM 3394 N N . GLU A 1 418 ? 19.496 2.157 -33.199 1.00 59.66 418 GLU A N 1
ATOM 3395 C CA . GLU A 1 418 ? 20.287 1.503 -34.236 1.00 59.66 418 GLU A CA 1
ATOM 3396 C C . GLU A 1 418 ? 20.542 0.020 -33.897 1.00 59.66 418 GLU A C 1
ATOM 3398 O O . GLU A 1 418 ? 21.641 -0.347 -33.493 1.00 59.66 418 GLU A O 1
ATOM 3403 N N . VAL A 1 419 ? 19.529 -0.832 -34.106 1.00 51.28 419 VAL A N 1
ATOM 3404 C CA . VAL A 1 419 ? 19.478 -2.293 -33.834 1.00 51.28 419 VAL A CA 1
ATOM 3405 C C . VAL A 1 419 ? 20.525 -3.123 -34.621 1.00 51.28 419 VAL A C 1
ATOM 3407 O O . VAL A 1 419 ? 20.200 -3.960 -35.458 1.00 51.28 419 VAL A O 1
ATOM 3410 N N . ALA A 1 420 ? 21.821 -2.913 -34.391 1.00 49.31 420 ALA A N 1
ATOM 3411 C CA . ALA A 1 420 ? 22.900 -3.695 -34.998 1.00 49.31 420 ALA A CA 1
ATOM 3412 C C . ALA A 1 420 ? 24.021 -3.981 -33.991 1.00 49.31 420 ALA A C 1
ATOM 3414 O O . ALA A 1 420 ? 24.324 -3.148 -33.143 1.00 49.31 420 ALA A O 1
ATOM 3415 N N . CYS A 1 421 ? 24.641 -5.161 -34.116 1.00 50.72 421 CYS A N 1
ATOM 3416 C CA . CYS A 1 421 ? 25.706 -5.693 -33.257 1.00 50.72 421 CYS A CA 1
ATOM 3417 C C . CYS A 1 421 ? 26.627 -4.600 -32.671 1.00 50.72 421 CYS A C 1
ATOM 3419 O O . CYS A 1 421 ? 27.421 -3.987 -33.399 1.00 50.72 421 CYS A O 1
ATOM 3421 N N . ALA A 1 422 ? 26.545 -4.395 -31.347 1.00 50.09 422 ALA A N 1
ATOM 3422 C CA . ALA A 1 422 ? 27.271 -3.351 -30.618 1.00 50.09 422 ALA A CA 1
ATOM 3423 C C . ALA A 1 422 ? 28.787 -3.381 -30.885 1.00 50.09 422 ALA A C 1
ATOM 3425 O O . ALA A 1 422 ? 29.414 -2.328 -30.954 1.00 50.09 422 ALA A O 1
ATOM 3426 N N . CYS A 1 423 ? 29.355 -4.560 -31.173 1.00 50.16 423 CYS A N 1
ATOM 3427 C CA . CYS A 1 423 ? 30.765 -4.780 -31.519 1.00 50.16 423 CYS A CA 1
ATOM 3428 C C . CYS A 1 423 ? 31.271 -3.883 -32.674 1.00 50.16 423 CYS A C 1
ATOM 3430 O O . CYS A 1 423 ? 32.455 -3.573 -32.732 1.00 50.16 423 CYS A O 1
ATOM 3432 N N . THR A 1 424 ? 30.384 -3.396 -33.551 1.00 50.50 424 THR A N 1
ATOM 3433 C CA . THR A 1 424 ? 30.744 -2.528 -34.693 1.00 50.50 424 THR A CA 1
ATOM 3434 C C . THR A 1 424 ? 30.505 -1.033 -34.471 1.00 50.50 424 THR A C 1
ATOM 3436 O O . THR A 1 424 ? 31.077 -0.211 -35.184 1.00 50.50 424 THR A O 1
ATOM 3439 N N . LYS A 1 425 ? 29.675 -0.657 -33.490 1.00 55.12 425 LYS A N 1
ATOM 3440 C CA . LYS A 1 425 ? 29.264 0.740 -33.255 1.00 55.12 425 LYS A CA 1
ATOM 3441 C C . LYS A 1 425 ? 29.653 1.282 -31.887 1.00 55.12 425 LYS A C 1
ATOM 3443 O O . LYS A 1 425 ? 29.583 2.494 -31.675 1.00 55.12 425 LYS A O 1
ATOM 3448 N N . LEU A 1 426 ? 30.111 0.429 -30.976 1.00 54.47 426 LEU A N 1
ATOM 3449 C CA . LEU A 1 426 ? 30.557 0.851 -29.655 1.00 54.47 426 LEU A CA 1
ATOM 3450 C C . LEU A 1 426 ? 31.809 1.727 -29.732 1.00 54.47 426 LEU A C 1
ATOM 3452 O O . LEU A 1 426 ? 31.944 2.645 -28.939 1.00 54.47 426 LEU A O 1
ATOM 3456 N N . GLU A 1 427 ? 32.679 1.518 -30.723 1.00 53.97 427 GLU A N 1
ATOM 3457 C CA . GLU A 1 427 ? 33.822 2.404 -30.967 1.00 53.97 427 GLU A CA 1
ATOM 3458 C C . GLU A 1 427 ? 33.373 3.793 -31.452 1.00 53.97 427 GLU A C 1
ATOM 3460 O O . GLU A 1 427 ? 33.923 4.815 -31.050 1.00 53.97 427 GLU A O 1
ATOM 3465 N N . THR A 1 428 ? 32.329 3.867 -32.285 1.00 56.38 428 THR A N 1
ATOM 3466 C CA . THR A 1 428 ? 31.736 5.155 -32.678 1.00 56.38 428 THR A CA 1
ATOM 3467 C C . THR A 1 428 ? 31.000 5.829 -31.525 1.00 56.38 428 THR A C 1
ATOM 3469 O O . THR A 1 428 ? 31.130 7.037 -31.360 1.00 56.38 428 THR A O 1
ATOM 3472 N N . PHE A 1 429 ? 30.275 5.067 -30.703 1.00 58.66 429 PHE A N 1
ATOM 3473 C CA . PHE A 1 429 ? 29.587 5.574 -29.519 1.00 58.66 429 PHE A CA 1
ATOM 3474 C C . PHE A 1 429 ? 30.581 6.037 -28.444 1.00 58.66 429 PHE A C 1
ATOM 3476 O O . PHE A 1 429 ? 30.424 7.129 -27.905 1.00 58.66 429 PHE A O 1
ATOM 3483 N N . SER A 1 430 ? 31.651 5.273 -28.193 1.00 55.72 430 SER A N 1
ATOM 3484 C CA . SER A 1 430 ? 32.726 5.657 -27.276 1.00 55.72 430 SER A CA 1
ATOM 3485 C C . SER A 1 430 ? 33.444 6.906 -27.770 1.00 55.72 430 SER A C 1
ATOM 3487 O O . SER A 1 430 ? 33.646 7.818 -26.982 1.00 55.72 430 SER A O 1
ATOM 3489 N N . ARG A 1 431 ? 33.732 7.033 -29.075 1.00 58.22 431 ARG A N 1
ATOM 3490 C CA . ARG A 1 431 ? 34.259 8.282 -29.652 1.00 58.22 431 ARG A CA 1
ATOM 3491 C C . ARG A 1 431 ? 33.298 9.457 -29.466 1.00 58.22 431 ARG A C 1
ATOM 3493 O O . ARG A 1 431 ? 33.756 10.533 -29.097 1.00 58.22 431 ARG A O 1
ATOM 3500 N N . SER A 1 432 ? 31.995 9.270 -29.694 1.00 60.09 432 SER A N 1
ATOM 3501 C CA . SER A 1 432 ? 30.985 10.315 -29.466 1.00 60.09 432 SER A CA 1
ATOM 3502 C C . SER A 1 432 ? 30.903 10.734 -27.998 1.00 60.09 432 SER A C 1
ATOM 3504 O O . SER A 1 432 ? 30.765 11.917 -27.721 1.00 60.09 432 SER A O 1
ATOM 3506 N N . ILE A 1 433 ? 31.053 9.792 -27.066 1.00 57.56 433 ILE A N 1
ATOM 3507 C CA . ILE A 1 433 ? 31.101 10.061 -25.628 1.00 57.56 433 ILE A CA 1
ATOM 3508 C C . ILE A 1 433 ? 32.417 10.730 -25.203 1.00 57.56 433 ILE A C 1
ATOM 3510 O O . ILE A 1 433 ? 32.386 11.692 -24.443 1.00 57.56 433 ILE A O 1
ATOM 3514 N N . CYS A 1 434 ? 33.569 10.275 -25.700 1.00 54.22 434 CYS A N 1
ATOM 3515 C CA . CYS A 1 434 ? 34.873 10.881 -25.417 1.00 54.22 434 CYS A CA 1
ATOM 3516 C C . CYS A 1 434 ? 34.951 12.328 -25.923 1.00 54.22 434 CYS A C 1
ATOM 3518 O O . CYS A 1 434 ? 35.629 13.152 -25.321 1.00 54.22 434 CYS A O 1
ATOM 3520 N N . GLN A 1 435 ? 34.237 12.663 -27.003 1.00 57.00 435 GLN A N 1
ATOM 3521 C CA . GLN A 1 435 ? 34.112 14.045 -27.479 1.00 57.00 435 GLN A CA 1
ATOM 3522 C C . GLN A 1 435 ? 33.343 14.956 -26.510 1.00 57.00 435 GLN A C 1
ATOM 3524 O O . GLN A 1 435 ? 33.530 16.164 -26.578 1.00 57.00 435 GLN A O 1
ATOM 3529 N N . LEU A 1 436 ? 32.527 14.403 -25.604 1.00 51.50 436 LEU A N 1
ATOM 3530 C CA . LEU A 1 436 ? 31.848 15.154 -24.537 1.00 51.50 436 LEU A CA 1
ATOM 3531 C C . LEU A 1 436 ? 32.756 15.417 -23.324 1.00 51.50 436 LEU A C 1
ATOM 3533 O O . LEU A 1 436 ? 32.345 16.088 -22.389 1.00 51.50 436 LEU A O 1
ATOM 3537 N N . GLN A 1 437 ? 33.974 14.862 -23.292 1.00 49.72 437 GLN A N 1
ATOM 3538 C CA . GLN A 1 437 ? 34.922 15.048 -22.184 1.00 49.72 437 GLN A CA 1
ATOM 3539 C C . GLN A 1 437 ? 35.901 16.218 -22.403 1.00 49.72 437 GLN A C 1
ATOM 3541 O O . GLN A 1 437 ? 36.817 16.384 -21.594 1.00 49.72 437 GLN A O 1
ATOM 3546 N N . HIS A 1 438 ? 35.745 16.992 -23.486 1.00 41.50 438 HIS A N 1
ATOM 3547 C CA . HIS A 1 438 ? 36.693 18.021 -23.931 1.00 41.50 438 HIS A CA 1
ATOM 3548 C C . HIS A 1 438 ? 36.183 19.451 -23.798 1.00 41.50 438 HIS A C 1
ATOM 3550 O O . HIS A 1 438 ? 35.058 19.724 -24.269 1.00 41.50 438 HIS A O 1
#

pLDDT: mean 71.67, std 19.71, range [21.39, 96.94]

Radius of gyration: 30.31 Å; chains: 1; bounding box: 64×47×98 Å

Foldseek 3Di:
DDDDDDDDDDQAPPPPDPDDDQQPQPDECQRHQEDPPDDDLQQSAVHAEDADAAYLYQEDECPSDLNHQEYAYEHPDPAQHNHAYYHLPPLSANHQYYHYARYAYAEAECVSDLNHQEYHYENYEYDYYHDPAQSANHQYDAAYCYCDQEDACQSDLRHQYYHYENNQNHAYYHDHPANARHAEDAHYNYQYQEEECCRVLNHQEYHAYNNANHAYYHYANNQRHAYYAHQYQNHAEDEQQNHQRHAEYHAENNANHEYYHHHQANANHAYDARANYEYQDDDPHQHQNHAEDYCHQHDDDDDDGDVQEAELPNHLRHQEDHCALVQNHAAYQQAQNSCQNHQWDFPANHCHQNWGATFTFHQDQDDDDAGWGFGWGWGDTDAHPVHRPDPDDIDTDTGAGPVCSSQLSRLVNVVRNPNDRCVVCVVVSVVSVVVRVD

InterPro domains:
  IPR032675 Leucine-rich repeat domain superfamily [G3DSA:3.80.10.10] (8-260)
  IPR032675 Leucine-rich repeat domain superfamily [G3DSA:3.80.10.10] (262-356)
  IPR044974 Disease resistance protein, plants [PTHR11017] (266-432)

Secondary structure (DSSP, 8-state):
---------SS-------S--PPPTT-B-TT-S-----S-----TT--EEEEES---SEEEGGG-TT--EEEEE-STTSPP---EEE-TT--TT--EEEEES---SEEEGGG-TT--EEEEES---SEEE--S--TT--EEEEES---SEEE-TT-TT-SEEEEES-TT--EEE--S--TT--EEEEES---SEEE-TT-TT--EEEEES-TT--EEE----TT--EEEE--TT--EEE-TT-TT--EEEE-S-TT--EEE--SB-TT--EEE-TT---S-----B-TT--EEE-TT----SSS--SSEEE-TT-TT-SEEE-TT-TT--EEE--TTTTTT-SEEE-TT--GGG---EEEEE-----TT---B--EEEE----BTTBTT--PPPEEE--B-GGGHHHHHHHHHHHHH--S-HHHHHHHHHHHHHGGG-

Organism: Lactuca sativa (NCBI:txid4236)

Sequence (438 aa):
MFSKFYGVIGNLIKLTYTFQISLPKSFQANNLVALVMTYIDIVLNKLRFLDLSGPKLRSLDLGLTPNLETLMLKGLGDELGDLVELYMLGRCLKLRSLELNRVKLRTLDLGLTPNLENLILEDCDFLELQMHDRCLNLTFLSLINSNLRIIDLRRTPNIEYLSVFHCNDLEELHMADEYLKLRSLHLTGLKLRTLDLELSPNLERLYLLKCNNLEEIYITECPIVTFINTQCSKLRTLDLSRLPNINALYISECKALVNLYLPHRCLNLRTLNFNNSKLGILHLGLTPNLEELDLENCYDLEELRLLSTLDLGLTPNIEKLVLKDCHNLVELHAPMGCLKNLVYLDLSGLDLFHFTWRMILHVVRMNHSRLIFLAVIRFTFESCPFHPETHMPEYEFKSFYIEDLPSLTRSIEKLISEVACACTKLETFSRSICQLQH